Protein AF-0000000074537941 (afdb_homodimer)

Secondary structure (DSSP, 8-state):
-----EESS--TT-SEEEEES-HHHHHHHSPTT-EEEEEE--------TTS-HHHHHHHHHHHHHHHHHHHHHHEEEEEEEEEEE--EEETTEEE-HHHHHHHHHHHHHTTSSS-EEEEEEEEEE-S-----SSSPBP-EEEEEEEEESS-----GGGS-B--SSTT-BB-SSTTBTSB-S-TT-BPPBSEEE---S-TT-TT--S-TTPPPTHHHHHHHHHHS-TT-EEEETT-TTTHHHHHHHHTT-EEEEEESSHHHHHHHHHHHHHHHTT--------PPPPP-TTSGGGS--HHHHHHHT----/-----EESS--TT-SEEEEES-HHHHHHHSPTT-EEEEEE--------TTS-HHHHHHHHHHHHHHHHHHHHHHEEEEEEEEEEE--EEETTEEE-HHHHHHHHHHHHHTTSSS-EEEEEEEEEE-S-----SSSPBP-EEEEEEEEESS-----GGGS-B--SSTT-BB-SSTTBTSB-S-TT-BPPBSEEE---S-TT-TT--S-TTPPPTHHHHHHHHHH--TT-EEEETT-TTTHHHHHHHHTT-EEEEEESSHHHHHHHHHHHHHHHTT--------PPPPP-TTSGGGS--HHHHHHHT----

Organism: Campylobacter curvus (strain 525.92) (NCBI:txid360105)

Solvent-accessible surface area (backbone atoms only — not comparable to full-atom values): 33430 Å² total; per-residue (Å²): 128,91,74,87,58,82,31,64,61,89,51,91,84,56,51,27,27,48,31,80,31,60,37,70,65,54,52,73,71,51,56,70,47,62,26,30,28,36,46,37,47,69,87,64,70,77,54,66,88,84,64,60,67,68,54,33,53,53,49,41,50,49,53,54,62,69,46,41,65,58,54,56,43,24,35,19,84,29,13,35,40,35,48,37,38,59,72,47,71,57,96,73,28,47,44,65,50,59,51,54,50,49,51,50,50,48,58,67,24,60,83,48,97,51,29,55,34,40,53,43,72,29,38,42,28,34,87,70,67,69,81,44,75,76,50,60,16,67,32,61,33,38,33,41,32,28,25,30,28,91,58,65,68,54,37,52,84,70,51,35,34,80,46,75,49,50,50,40,43,28,84,59,71,95,54,46,71,38,64,67,53,55,71,73,25,36,74,43,51,26,61,42,74,51,67,62,50,50,91,84,34,76,61,50,66,88,58,88,80,52,70,44,45,53,56,49,34,54,47,47,46,25,43,41,58,82,63,28,33,38,33,16,63,45,31,47,54,17,41,59,45,28,28,25,47,76,64,49,28,22,30,39,33,12,19,63,52,64,71,39,30,51,47,11,54,52,43,29,50,28,32,72,70,70,65,50,66,72,69,74,87,58,76,78,78,76,75,61,68,83,37,76,50,40,36,75,38,68,68,37,34,58,73,67,62,62,64,83,123,128,90,74,87,58,84,31,64,60,89,52,91,83,56,53,28,28,50,29,79,32,60,36,69,65,54,52,72,70,51,55,70,47,61,28,30,28,36,48,36,47,69,87,64,68,76,56,67,89,84,65,60,67,69,56,33,53,53,51,40,49,49,52,53,61,67,47,41,63,59,53,56,42,24,35,18,84,27,15,35,38,34,46,38,39,59,72,45,73,57,94,73,26,47,43,65,51,57,51,55,49,50,50,51,51,47,61,66,24,60,83,46,95,51,30,54,34,41,52,43,73,28,37,42,27,34,89,71,65,68,80,45,76,78,50,60,14,68,32,61,33,37,31,41,32,31,24,30,28,92,59,64,68,53,36,51,84,70,51,35,35,81,48,76,49,49,48,40,43,28,83,60,69,98,52,44,71,37,65,66,54,56,70,71,24,36,73,43,51,27,60,43,74,51,69,62,49,49,93,82,35,75,61,50,67,90,57,90,81,52,68,44,45,55,58,47,36,54,49,46,47,26,45,41,59,82,62,28,33,38,35,16,62,44,30,47,55,18,42,59,46,27,26,24,50,75,62,49,29,22,29,38,32,12,18,63,51,63,71,38,28,51,46,11,53,51,43,31,49,28,33,72,71,68,65,49,64,71,69,74,87,58,76,78,77,75,75,60,67,83,36,77,52,41,37,74,40,70,69,38,35,58,73,67,63,63,65,83,125

Foldseek 3Di:
DPQQDEDQADDLVHQHHEHAAALVVVLVVQAFQAAQEEAEEDDAPPCPPDDDSVVRLVVVLVVLLVCQVSVNGNHHQQGKYKYWYAWDADPNDIDDSVVSNCCNQQVVQVVDPFGKDWDDWAKEFADDDDCDDPDHTDTIIIITMIGRHDHHFFDQLQQADAEPCQCDFACDDPRGPHGPADPSHHGDDSYAYDHAQDDVRQQDDPFDHDGALVVLLNVCSTGADAQGEYEYADCQLQSNLLSQLLRRYGYHYYHHDPVRSVNNVVQNSCSSVVNHRHDDRDPDDDPPCPDPVNDDPPVVCVVVVVPDD/DPQQDEDQADDLPHQHHEHAAQLVVVLVVAAFQAAQEEAEEDDFPPCPPDDDSVCRLVVVLVVLLVCQVSVNGNHHQQGKYKYWYAWDADPNDIDDSVVSNCCNQQVVQVVDPFGKDWDDWAKEFADDDDCDDPDHTDTIIIITMIGRHDHHFFDQLQQADAEPCQCDFACDDPRGPHGPADPSHHGDDSYAYDHAQDDVRQQDDPFDHDGALVVLLNVCSTGADAQGEYEYADCQLQSNLLSCLLRRYGYHYYHHDVVRSVNNVVQNSCSSVVNHRHDDRDPDDDPPCPDPVNDDPPVVCVVVVVPDD

Sequence (618 aa):
MNKIKISEKFNMSNKVTVFNGDCLKLLQKIPDEFCDLIITSPPYCMGKAYENIHDDIETFKNQQITIFDDIYRVLKVGGSLCWQIGYHVNKLELIPLDFYIYQIFMGNSKKYEHPLVLRNRIIWTFGHGLNSLRRFSGRHETILWFTKGKEYSFNLDCIRIPQRYPGKRYYKGKNKGKFSGNPLGKNPSDVWDIPNVKANHIEKTEHPCQFPIAIPQRLIKALTPINGIVFDPFMGSGTSGVASILENRKFIGAEIQKEYFDIAKNRIQDAINGVAKVREDIPVMEPDKNSLVAKLPEEFSIIRGEVAKMNKIKISEKFNMSNKVTVFNGDCLKLLQKIPDEFCDLIITSPPYCMGKAYENIHDDIETFKNQQ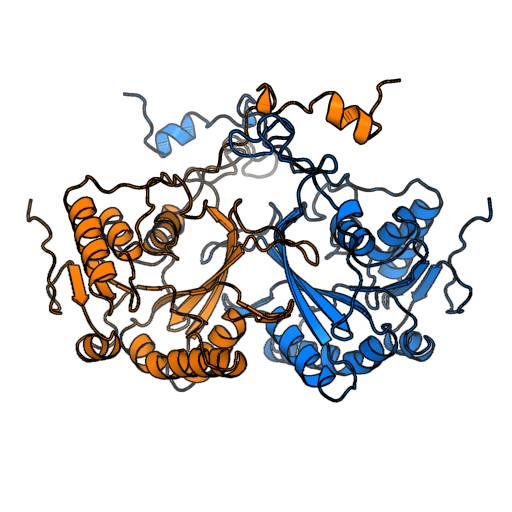ITIFDDIYRVLKVGGSLCWQIGYHVNKLELIPLDFYIYQIFMGNSKKYEHPLVLRNRIIWTFGHGLNSLRRFSGRHETILWFTKGKEYSFNLDCIRIPQRYPGKRYYKGKNKGKFSGNPLGKNPSDVWDIPNVKANHIEKTEHPCQFPIAIPQRLIKALTPINGIVFDPFMGSGTSGVASILENRKFIGAEIQKEYFDIAKNRIQDAINGVAKVREDIPVMEPDKNSLVAKLPEEFSIIRGEVAK

Nearest PDB structures (foldseek):
  9c3u-assembly1_A  TM=7.868E-01  e=8.316E-21  Burkholderia cenocepacia
  8urk-assembly1_B  TM=8.105E-01  e=2.698E-19  Burkholderia cenocepacia
  1eg2-assembly1_A  TM=7.745E-01  e=1.572E-19  Cereibacter sphaeroides
  1nw8-assembly1_A  TM=7.444E-01  e=8.127E-20  Cereibacter sphaeroides
  1nw6-assembly1_A  TM=7.329E-01  e=9.730E-20  Cereibacter sphaeroides

InterPro domains:
  IPR001091 Restriction/modification DNA-methyltransferase [PR00508] (34-48)
  IPR001091 Restriction/modification DNA-methyltransferase [PR00508] (67-87)
  IPR001091 Restriction/modification DNA-methyltransferase [PR00508] (207-224)
  IPR001091 Restriction/modification DNA-methyltransferase [PR00508] (226-244)
  IPR001091 Restriction/modification DNA-methyltransferase [PR00508] (249-269)
  IPR002941 DNA methylase N-4/N-6 [PF01555] (36-265)
  IPR017985 DNA methylase, N-4 cytosine-specific, conserved site [PS00093] (39-44)
  IPR029063 S-adenosyl-L-methionine-dependent methyltransferase superfamily [G3DSA:3.40.50.150] (13-291)
  IPR029063 S-adenosyl-L-methionine-dependent methyltransferase superfamily [SSF53335] (14-281)

pLDDT: mean 85.58, std 18.52, range [29.47, 98.94]

Radius of gyration: 25.89 Å; Cα contacts (8 Å, |Δi|>4): 1294; chains: 2; bounding box: 66×80×67 Å

Structure (mmCIF, N/CA/C/O backbone):
data_AF-0000000074537941-model_v1
#
loop_
_entity.id
_entity.type
_entity.pdbx_description
1 polymer Methyltransferase
#
loop_
_atom_site.group_PDB
_atom_site.id
_atom_site.type_symbol
_atom_site.label_atom_id
_atom_site.label_alt_id
_atom_site.label_comp_id
_atom_site.label_asym_id
_atom_site.label_entity_id
_atom_site.label_seq_id
_atom_site.pdbx_PDB_ins_code
_atom_site.Cartn_x
_atom_site.Cartn_y
_atom_site.Cartn_z
_atom_site.occupancy
_atom_site.B_iso_or_equiv
_atom_site.auth_seq_id
_atom_site.auth_comp_id
_atom_site.auth_asym_id
_atom_site.auth_atom_id
_atom_site.pdbx_PDB_model_num
ATOM 1 N N . MET A 1 1 ? 4.812 -44.375 -6.504 1 40.47 1 MET A N 1
ATOM 2 C CA . MET A 1 1 ? 4.367 -43 -6.348 1 40.47 1 MET A CA 1
ATOM 3 C C . MET A 1 1 ? 5.047 -42.094 -7.367 1 40.47 1 MET A C 1
ATOM 5 O O . MET A 1 1 ? 6.277 -42 -7.406 1 40.47 1 MET A O 1
ATOM 9 N N . ASN A 1 2 ? 4.566 -41.969 -8.562 1 53.62 2 ASN A N 1
ATOM 10 C CA . ASN A 1 2 ? 5.188 -41.5 -9.805 1 53.62 2 ASN A CA 1
ATOM 11 C C . ASN A 1 2 ? 5.918 -40.188 -9.602 1 53.62 2 ASN A C 1
ATOM 13 O O . ASN A 1 2 ? 5.32 -39.188 -9.164 1 53.62 2 ASN A O 1
ATOM 17 N N . LYS A 1 3 ? 7.234 -40.125 -9.344 1 74.5 3 LYS A N 1
ATOM 18 C CA . LYS A 1 3 ? 8.172 -39.062 -8.977 1 74.5 3 LYS A CA 1
ATOM 19 C C . LYS A 1 3 ? 8.094 -37.906 -9.953 1 74.5 3 LYS A C 1
ATOM 21 O O . LYS A 1 3 ? 8.195 -38.094 -11.172 1 74.5 3 LYS A O 1
ATOM 26 N N . ILE A 1 4 ? 7.613 -36.781 -9.633 1 90.81 4 ILE A N 1
ATOM 27 C CA . ILE A 1 4 ? 7.578 -35.562 -10.43 1 90.81 4 ILE A CA 1
ATOM 28 C C . ILE A 1 4 ? 8.961 -35.281 -11.016 1 90.81 4 ILE A C 1
ATOM 30 O O . ILE A 1 4 ? 9.969 -35.375 -10.312 1 90.81 4 ILE A O 1
ATOM 34 N N . LYS A 1 5 ? 9.055 -35.219 -12.359 1 95.25 5 LYS A N 1
ATOM 35 C CA . LYS A 1 5 ? 10.305 -34.906 -13.047 1 95.25 5 LYS A CA 1
ATOM 36 C C . LYS A 1 5 ? 10.297 -33.469 -13.594 1 95.25 5 LYS A C 1
ATOM 38 O O . LYS A 1 5 ? 9.289 -33.031 -14.141 1 95.25 5 LYS A O 1
ATOM 43 N N . ILE A 1 6 ? 11.445 -32.844 -13.477 1 98.12 6 ILE A N 1
ATOM 44 C CA . ILE A 1 6 ? 11.602 -31.5 -14.031 1 98.12 6 ILE A CA 1
ATOM 45 C C . ILE A 1 6 ? 12 -31.594 -15.508 1 98.12 6 ILE A C 1
ATOM 47 O O . ILE A 1 6 ? 12.93 -32.344 -15.859 1 98.12 6 ILE A O 1
ATOM 51 N N . SER A 1 7 ? 11.266 -30.953 -16.359 1 98.5 7 SER A N 1
ATOM 52 C CA . SER A 1 7 ? 11.602 -30.859 -17.766 1 98.5 7 SER A CA 1
ATOM 53 C C . SER A 1 7 ? 12.094 -29.453 -18.125 1 98.5 7 SER A C 1
ATOM 55 O O . SER A 1 7 ? 11.562 -28.453 -17.641 1 98.5 7 SER A O 1
ATOM 57 N N . GLU A 1 8 ? 13.008 -29.359 -19.031 1 98.19 8 GLU A N 1
ATOM 58 C CA . GLU A 1 8 ? 13.547 -28.062 -19.438 1 98.19 8 GLU A CA 1
ATOM 59 C C . GLU A 1 8 ? 12.922 -27.594 -20.75 1 98.19 8 GLU A C 1
ATOM 61 O O . GLU A 1 8 ? 13.195 -26.484 -21.219 1 98.19 8 GLU A O 1
ATOM 66 N N . LYS A 1 9 ? 12.102 -28.453 -21.297 1 97.5 9 LYS A N 1
ATOM 67 C CA . LYS A 1 9 ? 11.312 -28.141 -22.484 1 97.5 9 LYS A CA 1
ATOM 68 C C . LYS A 1 9 ? 9.82 -28.266 -22.203 1 97.5 9 LYS A C 1
ATOM 70 O O . LYS A 1 9 ? 9.391 -29.188 -21.5 1 97.5 9 LYS A O 1
ATOM 75 N N . PHE A 1 10 ? 9.086 -27.422 -22.812 1 98.06 10 PHE A N 1
ATOM 76 C CA . PHE A 1 10 ? 7.648 -27.406 -22.547 1 98.06 10 PHE A CA 1
ATOM 77 C C . PHE A 1 10 ? 6.953 -28.562 -23.234 1 98.06 10 PHE A C 1
ATOM 79 O O . PHE A 1 10 ? 7.262 -28.891 -24.391 1 98.06 10 PHE A O 1
ATOM 86 N N . ASN A 1 11 ? 6.148 -29.156 -22.562 1 97.31 11 ASN A N 1
ATOM 87 C CA . ASN A 1 11 ? 5.156 -30.125 -23.016 1 97.31 11 ASN A CA 1
ATOM 88 C C . ASN A 1 11 ? 3.898 -30.078 -22.156 1 97.31 11 ASN A C 1
ATOM 90 O O . ASN A 1 11 ? 3.982 -29.938 -20.938 1 97.31 11 ASN A O 1
ATOM 94 N N . MET A 1 12 ? 2.818 -30.25 -22.766 1 95.69 12 MET A N 1
ATOM 95 C CA . MET A 1 12 ? 1.547 -30.078 -22.062 1 95.69 12 MET A CA 1
ATOM 96 C C . MET A 1 12 ? 1.387 -31.125 -20.969 1 95.69 12 MET A C 1
ATOM 98 O O . MET A 1 12 ? 0.65 -30.922 -20 1 95.69 12 MET A O 1
ATOM 102 N N . SER A 1 13 ? 2.047 -32.188 -21.109 1 95.5 13 SER A N 1
ATOM 103 C CA . SER A 1 13 ? 1.887 -33.312 -20.156 1 95.5 13 SER A CA 1
ATOM 104 C C . SER A 1 13 ? 2.832 -33.156 -18.969 1 95.5 13 SER A C 1
ATOM 106 O O . SER A 1 13 ? 2.699 -33.875 -17.969 1 95.5 13 SER A O 1
ATOM 108 N N . ASN A 1 14 ? 3.789 -32.188 -19.078 1 97.06 14 ASN A N 1
ATOM 109 C CA . ASN A 1 14 ? 4.762 -31.984 -18.016 1 97.06 14 ASN A CA 1
ATOM 110 C C . ASN A 1 14 ? 4.094 -31.531 -16.719 1 97.06 14 ASN A C 1
ATOM 112 O O . ASN A 1 14 ? 3.154 -30.734 -16.75 1 97.06 14 ASN A O 1
ATOM 116 N N . LYS A 1 15 ? 4.605 -32.031 -15.617 1 97.75 15 LYS A N 1
ATOM 117 C CA . LYS A 1 15 ? 4.188 -31.5 -14.32 1 97.75 15 LYS A CA 1
ATOM 118 C C . LYS A 1 15 ? 4.992 -30.266 -13.945 1 97.75 15 LYS A C 1
ATOM 120 O O . LYS A 1 15 ? 4.465 -29.344 -13.32 1 97.75 15 LYS A O 1
ATOM 125 N N . VAL A 1 16 ? 6.262 -30.312 -14.25 1 98.62 16 VAL A N 1
ATOM 126 C CA . VAL A 1 16 ? 7.145 -29.188 -13.977 1 98.62 16 VAL A CA 1
ATOM 127 C C . VAL A 1 16 ? 8.008 -28.891 -15.203 1 98.62 16 VAL A C 1
ATOM 129 O O . VAL A 1 16 ? 8.688 -29.781 -15.711 1 98.62 16 VAL A O 1
ATOM 132 N N . THR A 1 17 ? 7.93 -27.719 -15.688 1 98.75 17 THR A N 1
ATOM 133 C CA . THR A 1 17 ? 8.797 -27.219 -16.75 1 98.75 17 THR A CA 1
ATOM 134 C C . THR A 1 17 ? 9.586 -26 -16.297 1 98.75 17 THR A C 1
ATOM 136 O O . THR A 1 17 ? 9 -25.016 -15.844 1 98.75 17 THR A O 1
ATOM 139 N N . VAL A 1 18 ? 10.867 -26.062 -16.312 1 98.69 18 VAL A N 1
ATOM 140 C CA . VAL A 1 18 ? 11.734 -24.906 -16.094 1 98.69 18 VAL A CA 1
ATOM 141 C C . VAL A 1 18 ? 12.57 -24.641 -17.328 1 98.69 18 VAL A C 1
ATOM 143 O O . VAL A 1 18 ? 13.328 -25.5 -17.781 1 98.69 18 VAL A O 1
ATOM 146 N N . PHE A 1 19 ? 12.445 -23.469 -17.859 1 98.69 19 PHE A N 1
ATOM 147 C CA . PHE A 1 19 ? 13.055 -23.109 -19.141 1 98.69 19 PHE A CA 1
ATOM 148 C C . PHE A 1 19 ? 14.172 -22.078 -18.922 1 98.69 19 PHE A C 1
ATOM 150 O O . PHE A 1 19 ? 13.938 -21.016 -18.375 1 98.69 19 PHE A O 1
ATOM 157 N N . ASN A 1 20 ? 15.406 -22.391 -19.312 1 98.62 20 ASN A N 1
ATOM 158 C CA . ASN A 1 20 ? 16.516 -21.438 -19.297 1 98.62 20 ASN A CA 1
ATOM 159 C C . ASN A 1 20 ? 16.562 -20.625 -20.578 1 98.62 20 ASN A C 1
ATOM 161 O O . ASN A 1 20 ? 17.172 -21.047 -21.578 1 98.62 20 ASN A O 1
ATOM 165 N N . GLY A 1 21 ? 16 -19.453 -20.547 1 97.88 21 GLY A N 1
ATOM 166 C CA . GLY A 1 21 ? 15.945 -18.609 -21.734 1 97.88 21 GLY A CA 1
ATOM 167 C C . GLY A 1 21 ? 14.969 -17.453 -21.594 1 97.88 21 GLY A C 1
ATOM 168 O O . GLY A 1 21 ? 14.438 -17.203 -20.516 1 97.88 21 GLY A O 1
ATOM 169 N N . ASP A 1 22 ? 14.781 -16.781 -22.688 1 96.75 22 ASP A N 1
ATOM 170 C CA . ASP A 1 22 ? 13.836 -15.672 -22.75 1 96.75 22 ASP A CA 1
ATOM 171 C C . ASP A 1 22 ? 12.398 -16.156 -22.625 1 96.75 22 ASP A C 1
ATOM 173 O O . ASP A 1 22 ? 11.961 -17.031 -23.375 1 96.75 22 ASP A O 1
ATOM 177 N N . CYS A 1 23 ? 11.703 -15.602 -21.672 1 97.31 23 CYS A N 1
ATOM 178 C CA . CYS A 1 23 ? 10.336 -16.047 -21.406 1 97.31 23 CYS A CA 1
ATOM 179 C C . CYS A 1 23 ? 9.461 -15.914 -22.641 1 97.31 23 CYS A C 1
ATOM 181 O O . CYS A 1 23 ? 8.5 -16.656 -22.812 1 97.31 23 CYS A O 1
ATOM 183 N N . LEU A 1 24 ? 9.766 -15 -23.562 1 97.38 24 LEU A N 1
ATOM 184 C CA . LEU A 1 24 ? 8.984 -14.82 -24.781 1 97.38 24 LEU A CA 1
ATOM 185 C C . LEU A 1 24 ? 9.039 -16.062 -25.656 1 97.38 24 LEU A C 1
ATOM 187 O O . LEU A 1 24 ? 8.062 -16.406 -26.328 1 97.38 24 LEU A O 1
ATOM 191 N N . LYS A 1 25 ? 10.18 -16.719 -25.672 1 98.12 25 LYS A N 1
ATOM 192 C CA . LYS A 1 25 ? 10.32 -17.953 -26.438 1 98.12 25 LYS A CA 1
ATOM 193 C C . LYS A 1 25 ? 9.461 -19.062 -25.828 1 98.12 25 LYS A C 1
ATOM 195 O O . LYS A 1 25 ? 8.844 -19.844 -26.562 1 98.12 25 LYS A O 1
ATOM 200 N N . LEU A 1 26 ? 9.484 -19.141 -24.547 1 98.38 26 LEU A N 1
ATOM 201 C CA . LEU A 1 26 ? 8.664 -20.125 -23.859 1 98.38 26 LEU A CA 1
ATOM 202 C C . LEU A 1 26 ? 7.18 -19.859 -24.078 1 98.38 26 LEU A C 1
ATOM 204 O O . LEU A 1 26 ? 6.402 -20.781 -24.328 1 98.38 26 LEU A O 1
ATOM 208 N N . LEU A 1 27 ? 6.789 -18.594 -23.969 1 98.44 27 LEU A N 1
ATOM 209 C CA . LEU A 1 27 ? 5.402 -18.156 -24.109 1 98.44 27 LEU A CA 1
ATOM 210 C C . LEU A 1 27 ? 4.852 -18.562 -25.469 1 98.44 27 LEU A C 1
ATOM 212 O O . LEU A 1 27 ? 3.672 -18.906 -25.594 1 98.44 27 LEU A O 1
ATOM 216 N N . GLN A 1 28 ? 5.664 -18.594 -26.5 1 97.75 28 GLN A N 1
ATOM 217 C CA . GLN A 1 28 ? 5.25 -18.984 -27.844 1 97.75 28 GLN A CA 1
ATOM 218 C C . GLN A 1 28 ? 4.824 -20.453 -27.875 1 97.75 28 GLN A C 1
ATOM 220 O O . GLN A 1 28 ? 4.027 -20.859 -28.734 1 97.75 28 GLN A O 1
ATOM 225 N N . LYS A 1 29 ? 5.305 -21.219 -26.969 1 98.06 29 LYS A N 1
ATOM 226 C CA . LYS A 1 29 ? 5.055 -22.656 -26.969 1 98.06 29 LYS A CA 1
ATOM 227 C C . LYS A 1 29 ? 3.842 -23 -26.109 1 98.06 29 LYS A C 1
ATOM 229 O O . LYS A 1 29 ? 3.271 -24.078 -26.234 1 98.06 29 LYS A O 1
ATOM 234 N N . ILE A 1 30 ? 3.488 -22.156 -25.188 1 98.56 30 ILE A N 1
ATOM 235 C CA . ILE A 1 30 ? 2.379 -22.406 -24.266 1 98.56 30 ILE A CA 1
ATOM 236 C C . ILE A 1 30 ? 1.055 -22.109 -24.969 1 98.56 30 ILE A C 1
ATOM 238 O O . ILE A 1 30 ? 0.882 -21.031 -25.547 1 98.56 30 ILE A O 1
ATOM 242 N N . PRO A 1 31 ? 0.108 -23.016 -24.969 1 98.5 31 PRO A N 1
ATOM 243 C CA . PRO A 1 31 ? -1.173 -22.797 -25.656 1 98.5 31 PRO A CA 1
ATOM 244 C C . PRO A 1 31 ? -2.008 -21.703 -25 1 98.5 31 PRO A C 1
ATOM 246 O O . PRO A 1 31 ? -1.73 -21.297 -23.859 1 98.5 31 PRO A O 1
ATOM 249 N N . ASP A 1 32 ? -3.043 -21.203 -25.766 1 98.56 32 ASP A N 1
ATOM 250 C CA . ASP A 1 32 ? -3.994 -20.219 -25.234 1 98.56 32 ASP A CA 1
ATOM 251 C C . ASP A 1 32 ? -4.762 -20.797 -24.047 1 98.56 32 ASP A C 1
ATOM 253 O O . ASP A 1 32 ? -5.113 -21.984 -24.031 1 98.56 32 ASP A O 1
ATOM 257 N N . GLU A 1 33 ? -4.988 -19.922 -23.062 1 98.5 33 GLU A N 1
ATOM 258 C CA . GLU A 1 33 ? -5.855 -20.266 -21.938 1 98.5 33 GLU A CA 1
ATOM 259 C C . GLU A 1 33 ? -5.414 -21.562 -21.281 1 98.5 33 GLU A C 1
ATOM 261 O O . GLU A 1 33 ? -6.223 -22.484 -21.094 1 98.5 33 GLU A O 1
ATOM 266 N N . PHE A 1 34 ? -4.195 -21.625 -20.953 1 98.69 34 PHE A N 1
ATOM 267 C CA . PHE A 1 34 ? -3.572 -22.844 -20.453 1 98.69 34 PHE A CA 1
ATOM 268 C C . PHE A 1 34 ? -3.309 -22.75 -18.969 1 98.69 34 PHE A C 1
ATOM 270 O O . PHE A 1 34 ? -3.492 -23.734 -18.234 1 98.69 34 PHE A O 1
ATOM 277 N N . CYS A 1 35 ? -2.924 -21.609 -18.453 1 98.69 35 CYS A N 1
ATOM 278 C CA . CYS A 1 35 ? -2.48 -21.422 -17.078 1 98.69 35 CYS A CA 1
ATOM 279 C C . CYS A 1 35 ? -3.625 -20.938 -16.203 1 98.69 35 CYS A C 1
ATOM 281 O O . CYS A 1 35 ? -4.441 -20.125 -16.625 1 98.69 35 CYS A O 1
ATOM 283 N N . ASP A 1 36 ? -3.656 -21.406 -14.945 1 98.81 36 ASP A N 1
ATOM 284 C CA . ASP A 1 36 ? -4.648 -20.969 -13.969 1 98.81 36 ASP A CA 1
ATOM 285 C C . ASP A 1 36 ? -4.191 -19.688 -13.258 1 98.81 36 ASP A C 1
ATOM 287 O O . ASP A 1 36 ? -5.016 -18.844 -12.891 1 98.81 36 ASP A O 1
ATOM 291 N N . LEU A 1 37 ? -2.941 -19.594 -13.031 1 98.94 37 LEU A N 1
ATOM 292 C CA . LEU A 1 37 ? -2.348 -18.484 -12.289 1 98.94 37 LEU A CA 1
ATOM 293 C C . LEU A 1 37 ? -0.984 -18.109 -12.859 1 98.94 37 LEU A C 1
ATOM 295 O O . LEU A 1 37 ? -0.166 -18.984 -13.148 1 98.94 37 LEU A O 1
ATOM 299 N N . ILE A 1 38 ? -0.834 -16.875 -13.117 1 98.94 38 ILE A N 1
ATOM 300 C CA . ILE A 1 38 ? 0.478 -16.312 -13.406 1 98.94 38 ILE A CA 1
ATOM 301 C C . ILE A 1 38 ? 0.947 -15.453 -12.234 1 98.94 38 ILE A C 1
ATOM 303 O O . ILE A 1 38 ? 0.241 -14.539 -11.797 1 98.94 38 ILE A O 1
ATOM 307 N N . ILE A 1 39 ? 2.025 -15.766 -11.633 1 98.62 39 ILE A N 1
ATOM 308 C CA . ILE A 1 39 ? 2.611 -15.031 -10.523 1 98.62 39 ILE A CA 1
ATOM 309 C C . ILE A 1 39 ? 4.07 -14.703 -10.828 1 98.62 39 ILE A C 1
ATOM 311 O O . ILE A 1 39 ? 4.844 -15.578 -11.219 1 98.62 39 ILE A O 1
ATOM 315 N N . THR A 1 40 ? 4.449 -13.445 -10.625 1 97.62 40 THR A N 1
ATOM 316 C CA . THR A 1 40 ? 5.836 -13.109 -10.93 1 97.62 40 THR A CA 1
ATOM 317 C C . THR A 1 40 ? 6.223 -11.789 -10.273 1 97.62 40 THR A C 1
ATOM 319 O O . THR A 1 40 ? 5.367 -11.078 -9.742 1 97.62 40 THR A O 1
ATOM 322 N N . SER A 1 41 ? 7.438 -11.539 -10.164 1 96.06 41 SER A N 1
ATOM 323 C CA . SER A 1 41 ? 8.07 -10.242 -9.945 1 96.06 41 SER A CA 1
ATOM 324 C C . SER A 1 41 ? 8.977 -9.867 -11.117 1 96.06 41 SER A C 1
ATOM 326 O O . SER A 1 41 ? 10.109 -10.336 -11.203 1 96.06 41 SER A O 1
ATOM 328 N N . PRO A 1 42 ? 8.508 -9.039 -11.953 1 92.88 42 PRO A N 1
ATOM 329 C CA . PRO A 1 42 ? 9.305 -8.703 -13.133 1 92.88 42 PRO A CA 1
ATOM 330 C C . PRO A 1 42 ? 10.562 -7.914 -12.797 1 92.88 42 PRO A C 1
ATOM 332 O O . PRO A 1 42 ? 10.633 -7.281 -11.742 1 92.88 42 PRO A O 1
ATOM 335 N N . PRO A 1 43 ? 11.523 -8.008 -13.633 1 86.81 43 PRO A N 1
ATOM 336 C CA . PRO A 1 43 ? 12.719 -7.188 -13.414 1 86.81 43 PRO A CA 1
ATOM 337 C C . PRO A 1 43 ? 12.445 -5.695 -13.57 1 86.81 43 PRO A C 1
ATOM 339 O O . PRO A 1 43 ? 11.656 -5.293 -14.438 1 86.81 43 PRO A O 1
ATOM 342 N N . TYR A 1 44 ? 12.883 -4.941 -12.703 1 76.69 44 TYR A N 1
ATOM 343 C CA . TYR A 1 44 ? 12.727 -3.498 -12.859 1 76.69 44 TYR A CA 1
ATOM 344 C C . TYR A 1 44 ? 13.977 -2.762 -12.406 1 76.69 44 TYR A C 1
ATOM 346 O O . TYR A 1 44 ? 14.664 -3.199 -11.484 1 76.69 44 TYR A O 1
ATOM 354 N N . CYS A 1 45 ? 14.211 -1.613 -13.086 1 61.81 45 CYS A N 1
ATOM 355 C CA . CYS A 1 45 ? 15.203 -0.57 -12.859 1 61.81 45 CYS A CA 1
ATOM 356 C C . CYS A 1 45 ? 16.578 -1.173 -12.578 1 61.81 45 CYS A C 1
ATOM 358 O O . CYS A 1 45 ? 17.234 -0.792 -11.609 1 61.81 45 CYS A O 1
ATOM 360 N N . MET A 1 46 ? 16.938 -2.262 -13.133 1 51.69 46 MET A N 1
ATOM 361 C CA . MET A 1 46 ? 18.188 -3.002 -12.914 1 51.69 46 MET A CA 1
ATOM 362 C C . MET A 1 46 ? 19.406 -2.125 -13.195 1 51.69 46 MET A C 1
ATOM 364 O O . MET A 1 46 ? 20.531 -2.574 -13.062 1 51.69 46 MET A O 1
ATOM 368 N N . GLY A 1 47 ? 19.328 -0.879 -12.891 1 48.31 47 GLY A N 1
ATOM 369 C CA . GLY A 1 47 ? 20.5 -0.03 -12.945 1 48.31 47 GLY A CA 1
ATOM 370 C C . GLY A 1 47 ? 21.391 -0.317 -14.148 1 48.31 47 GLY A C 1
ATOM 371 O O . GLY A 1 47 ? 22.609 -0.172 -14.07 1 48.31 47 GLY A O 1
ATOM 372 N N . LYS A 1 48 ? 21.047 -0.721 -15.219 1 42.59 48 LYS A N 1
ATOM 373 C CA . LYS A 1 48 ? 22.219 -0.758 -16.078 1 42.59 48 LYS A CA 1
ATOM 374 C C . LYS A 1 48 ? 23.031 0.535 -15.969 1 42.59 48 LYS A C 1
ATOM 376 O O . LYS A 1 48 ? 22.453 1.626 -15.922 1 42.59 48 LYS A O 1
ATOM 381 N N . ALA A 1 49 ? 24.281 0.46 -15.352 1 37.78 49 ALA A N 1
ATOM 382 C CA . ALA A 1 49 ? 25.312 1.435 -15 1 37.78 49 ALA A CA 1
ATOM 383 C C . ALA A 1 49 ? 25.078 2.758 -15.727 1 37.78 49 ALA A C 1
ATOM 385 O O . ALA A 1 49 ? 25.328 3.83 -15.172 1 37.78 49 ALA A O 1
ATOM 386 N N . TYR A 1 50 ? 25.094 2.793 -16.906 1 37.69 50 TYR A N 1
ATOM 387 C CA . TYR A 1 50 ? 25.359 3.945 -17.75 1 37.69 50 TYR A CA 1
ATOM 388 C C . TYR A 1 50 ? 24.078 4.672 -18.125 1 37.69 50 TYR A C 1
ATOM 390 O O . TYR A 1 50 ? 24.109 5.699 -18.812 1 37.69 50 TYR A O 1
ATOM 398 N N . GLU A 1 51 ? 22.844 4.105 -18 1 43.03 51 GLU A N 1
ATOM 399 C CA . GLU A 1 51 ? 21.766 4.73 -18.766 1 43.03 51 GLU A CA 1
ATOM 400 C C . GLU A 1 51 ? 20.844 5.551 -17.859 1 43.03 51 GLU A C 1
ATOM 402 O O . GLU A 1 51 ? 20.766 5.305 -16.656 1 43.03 51 GLU A O 1
ATOM 407 N N . ASN A 1 52 ? 20.266 6.773 -18.203 1 47.22 52 ASN A N 1
ATOM 408 C CA . ASN A 1 52 ? 19.312 7.77 -17.703 1 47.22 52 ASN A CA 1
ATOM 409 C C . ASN A 1 52 ? 18.109 7.113 -17.047 1 47.22 52 ASN A C 1
ATOM 411 O O . ASN A 1 52 ? 17.547 6.156 -17.594 1 47.22 52 ASN A O 1
ATOM 415 N N . ILE A 1 53 ? 17.844 7.332 -15.781 1 50.97 53 ILE A N 1
ATOM 416 C CA . ILE A 1 53 ? 16.766 6.82 -14.938 1 50.97 53 ILE A CA 1
ATOM 417 C C . ILE A 1 53 ? 15.477 6.77 -15.742 1 50.97 53 ILE A C 1
ATOM 419 O O . ILE A 1 53 ? 14.719 5.797 -15.648 1 50.97 53 ILE A O 1
ATOM 423 N N . HIS A 1 54 ? 15.141 7.836 -16.406 1 52.62 54 HIS A N 1
ATOM 424 C CA . HIS A 1 54 ? 13.969 7.898 -17.281 1 52.62 54 HIS A CA 1
ATOM 425 C C . HIS A 1 54 ? 13.992 6.793 -18.328 1 52.62 54 HIS A C 1
ATOM 427 O O . HIS A 1 54 ? 12.945 6.258 -18.688 1 52.62 54 HIS A O 1
ATOM 433 N N . ASP A 1 55 ? 15.156 6.484 -18.609 1 58.47 55 ASP A N 1
ATOM 434 C CA . ASP A 1 55 ? 15.328 5.395 -19.562 1 58.47 55 ASP A CA 1
ATOM 435 C C . ASP A 1 55 ? 15.008 4.047 -18.922 1 58.47 55 ASP A C 1
ATOM 437 O O . ASP A 1 55 ? 14.438 3.164 -19.578 1 58.47 55 ASP A O 1
ATOM 441 N N . ASP A 1 56 ? 15.016 4.262 -17.625 1 77.19 56 ASP A N 1
ATOM 442 C CA . ASP A 1 56 ? 14.781 3.025 -16.891 1 77.19 56 ASP A CA 1
ATOM 443 C C . ASP A 1 56 ? 13.289 2.742 -16.75 1 77.19 56 ASP A C 1
ATOM 445 O O . ASP A 1 56 ? 12.836 1.623 -17 1 77.19 56 ASP A O 1
ATOM 449 N N . ILE A 1 57 ? 12.508 3.83 -16.672 1 83.62 57 ILE A N 1
ATOM 450 C CA . ILE A 1 57 ? 11.07 3.66 -16.484 1 83.62 57 ILE A CA 1
ATOM 451 C C . ILE A 1 57 ? 10.422 3.295 -17.812 1 83.62 57 ILE A C 1
ATOM 453 O O . ILE A 1 57 ? 9.539 2.438 -17.875 1 83.62 57 ILE A O 1
ATOM 457 N N . GLU A 1 58 ? 10.891 3.977 -18.812 1 87.81 58 GLU A N 1
ATOM 458 C CA . GLU A 1 58 ? 10.352 3.688 -20.141 1 87.81 58 GLU A CA 1
ATOM 459 C C . GLU A 1 58 ? 10.68 2.262 -20.578 1 87.81 58 GLU A C 1
ATOM 461 O O . GLU A 1 58 ? 9.852 1.588 -21.188 1 87.81 58 GLU A O 1
ATOM 466 N N . THR A 1 59 ? 11.883 1.925 -20.266 1 87.75 59 THR A N 1
ATOM 467 C CA . THR A 1 59 ? 12.281 0.552 -20.562 1 87.75 59 THR A CA 1
ATOM 468 C C . THR A 1 59 ? 11.406 -0.438 -19.781 1 87.75 59 THR A C 1
ATOM 470 O O . THR A 1 59 ? 10.969 -1.447 -20.344 1 87.75 59 THR A O 1
ATOM 473 N N . PHE A 1 60 ? 11.188 -0.111 -18.609 1 89.62 60 PHE A N 1
ATOM 474 C CA . PHE A 1 60 ? 10.32 -0.941 -17.781 1 89.62 60 PHE A CA 1
ATOM 475 C C . PHE A 1 60 ? 8.922 -1.033 -18.375 1 89.62 60 PHE A C 1
ATOM 477 O O . PHE A 1 60 ? 8.383 -2.129 -18.531 1 89.62 60 PHE A O 1
ATOM 484 N N . LYS A 1 61 ? 8.352 0.044 -18.719 1 92.19 61 LYS A N 1
ATOM 485 C CA . LYS A 1 61 ? 7.016 0.095 -19.297 1 92.19 61 LYS A CA 1
ATOM 486 C C . LYS A 1 61 ? 6.945 -0.729 -20.578 1 92.19 61 LYS A C 1
ATOM 488 O O . LYS A 1 61 ? 6.012 -1.507 -20.781 1 92.19 61 LYS A O 1
ATOM 493 N N . ASN A 1 62 ? 7.918 -0.571 -21.406 1 93.56 62 ASN A N 1
ATOM 494 C CA . ASN A 1 62 ? 7.941 -1.256 -22.688 1 93.56 62 ASN A CA 1
ATOM 495 C C . ASN A 1 62 ? 8.023 -2.77 -22.516 1 93.56 62 ASN A C 1
ATOM 497 O O . ASN A 1 62 ? 7.438 -3.52 -23.297 1 93.56 62 ASN A O 1
ATOM 501 N N . GLN A 1 63 ? 8.766 -3.133 -21.594 1 91.81 63 GLN A N 1
ATOM 502 C CA . GLN A 1 63 ? 8.852 -4.559 -21.297 1 91.81 63 GLN A CA 1
ATOM 503 C C . GLN A 1 63 ? 7.484 -5.129 -20.922 1 91.81 63 GLN A C 1
ATOM 505 O O . GLN A 1 63 ? 7.121 -6.223 -21.375 1 91.81 63 GLN A O 1
ATOM 510 N N . GLN A 1 64 ? 6.754 -4.398 -20.078 1 95.06 64 GLN A N 1
ATOM 511 C CA . GLN A 1 64 ? 5.422 -4.844 -19.672 1 95.06 64 GLN A CA 1
ATOM 512 C C . GLN A 1 64 ? 4.465 -4.859 -20.859 1 95.06 64 GLN A C 1
ATOM 514 O O . GLN A 1 64 ? 3.645 -5.77 -20.984 1 95.06 64 GLN A O 1
ATOM 519 N N . ILE A 1 65 ? 4.574 -3.861 -21.703 1 96.62 65 ILE A N 1
ATOM 520 C CA . ILE A 1 65 ? 3.727 -3.768 -22.891 1 96.62 65 ILE A CA 1
ATOM 521 C C . ILE A 1 65 ? 3.998 -4.953 -23.812 1 96.62 65 ILE A C 1
ATOM 523 O O . ILE A 1 65 ? 3.062 -5.582 -24.312 1 96.62 65 ILE A O 1
ATOM 527 N N . THR A 1 66 ? 5.23 -5.281 -23.953 1 95.56 66 THR A N 1
ATOM 528 C CA . THR A 1 66 ? 5.668 -6.301 -24.891 1 95.56 66 THR A CA 1
ATOM 529 C C . THR A 1 66 ? 5.184 -7.68 -24.469 1 95.56 66 THR A C 1
ATOM 531 O O . THR A 1 66 ? 4.77 -8.484 -25.297 1 95.56 66 THR A O 1
ATOM 534 N N . ILE A 1 67 ? 5.199 -7.875 -23.25 1 96.88 67 ILE A N 1
ATOM 535 C CA . ILE A 1 67 ? 4.926 -9.234 -22.781 1 96.88 67 ILE A CA 1
ATOM 536 C C . ILE A 1 67 ? 3.426 -9.406 -22.562 1 96.88 67 ILE A C 1
ATOM 538 O O . ILE A 1 67 ? 2.934 -10.531 -22.453 1 96.88 67 ILE A O 1
ATOM 542 N N . PHE A 1 68 ? 2.67 -8.398 -22.469 1 98.25 68 PHE A N 1
ATOM 543 C CA . PHE A 1 68 ? 1.302 -8.398 -21.953 1 98.25 68 PHE A CA 1
ATOM 544 C C . PHE A 1 68 ? 0.427 -9.344 -22.766 1 98.25 68 PHE A C 1
ATOM 546 O O . PHE A 1 68 ? -0.274 -10.188 -22.203 1 98.25 68 PHE A O 1
ATOM 553 N N . ASP A 1 69 ? 0.461 -9.211 -24.109 1 98.44 69 ASP A N 1
ATOM 554 C CA . ASP A 1 69 ? -0.453 -9.977 -24.953 1 98.44 69 ASP A CA 1
ATOM 555 C C . ASP A 1 69 ? -0.229 -11.477 -24.797 1 98.44 69 ASP A C 1
ATOM 557 O O . ASP A 1 69 ? -1.185 -12.258 -24.797 1 98.44 69 ASP A O 1
ATOM 561 N N . ASP A 1 70 ? 0.981 -11.898 -24.688 1 98.62 70 ASP A N 1
ATOM 562 C CA . ASP A 1 70 ? 1.299 -13.305 -24.484 1 98.62 70 ASP A CA 1
ATOM 563 C C . ASP A 1 70 ? 0.828 -13.797 -23.125 1 98.62 70 ASP A C 1
ATOM 565 O O . ASP A 1 70 ? 0.271 -14.891 -23.016 1 98.62 70 ASP A O 1
ATOM 569 N N . ILE A 1 71 ? 1.018 -12.977 -22.078 1 98.44 71 ILE A N 1
ATOM 570 C CA . ILE A 1 71 ? 0.591 -13.297 -20.734 1 98.44 71 ILE A CA 1
ATOM 571 C C . ILE A 1 71 ? -0.929 -13.438 -20.688 1 98.44 71 ILE A C 1
ATOM 573 O O . ILE A 1 71 ? -1.454 -14.375 -20.078 1 98.44 71 ILE A O 1
ATOM 577 N N . TYR A 1 72 ? -1.569 -12.516 -21.297 1 98.81 72 TYR A N 1
ATOM 578 C CA . TYR A 1 72 ? -3.025 -12.555 -21.375 1 98.81 72 TYR A CA 1
ATOM 579 C C . TYR A 1 72 ? -3.5 -13.812 -22.109 1 98.81 72 TYR A C 1
ATOM 581 O O . TYR A 1 72 ? -4.438 -14.477 -21.656 1 98.81 72 TYR A O 1
ATOM 589 N N . ARG A 1 73 ? -2.881 -14.117 -23.234 1 98.75 73 ARG A N 1
ATOM 590 C CA . ARG A 1 73 ? -3.266 -15.242 -24.078 1 98.75 73 ARG A CA 1
ATOM 591 C C . ARG A 1 73 ? -3.189 -16.562 -23.312 1 98.75 73 ARG A C 1
ATOM 593 O O . ARG A 1 73 ? -4.105 -17.375 -23.391 1 98.75 73 ARG A O 1
ATOM 600 N N . VAL A 1 74 ? -2.172 -16.766 -22.562 1 98.81 74 VAL A N 1
ATOM 601 C CA . VAL A 1 74 ? -1.926 -18.078 -21.953 1 98.81 74 VAL A CA 1
ATOM 602 C C . VAL A 1 74 ? -2.758 -18.219 -20.688 1 98.81 74 VAL A C 1
ATOM 604 O O . VAL A 1 74 ? -2.928 -19.328 -20.172 1 98.81 74 VAL A O 1
ATOM 607 N N . LEU A 1 75 ? -3.205 -17.109 -20.109 1 98.88 75 LEU A N 1
ATOM 608 C CA . LEU A 1 75 ? -4.031 -17.125 -18.906 1 98.88 75 LEU A CA 1
ATOM 609 C C . LEU A 1 75 ? -5.453 -17.578 -19.234 1 98.88 75 LEU A C 1
ATOM 611 O O . LEU A 1 75 ? -6.066 -17.078 -20.172 1 98.88 75 LEU A O 1
ATOM 615 N N . LYS A 1 76 ? -6.012 -18.547 -18.5 1 98.81 76 LYS A N 1
ATOM 616 C CA . LYS A 1 76 ? -7.391 -19 -18.656 1 98.81 76 LYS A CA 1
ATOM 617 C C . LYS A 1 76 ? -8.383 -17.875 -18.344 1 98.81 76 LYS A C 1
ATOM 619 O O . LYS A 1 76 ? -8.117 -17.031 -17.5 1 98.81 76 LYS A O 1
ATOM 624 N N . VAL A 1 77 ? -9.547 -17.922 -19.047 1 98.62 77 VAL A N 1
ATOM 625 C CA . VAL A 1 77 ? -10.648 -17.078 -18.594 1 98.62 77 VAL A CA 1
ATOM 626 C C . VAL A 1 77 ? -11.008 -17.438 -17.156 1 98.62 77 VAL A C 1
ATOM 628 O O . VAL A 1 77 ? -11.164 -18.609 -16.812 1 98.62 77 VAL A O 1
ATOM 631 N N . GLY A 1 78 ? -11.031 -16.422 -16.297 1 98.38 78 GLY A N 1
ATOM 632 C CA . GLY A 1 78 ? -11.266 -16.688 -14.891 1 98.38 78 GLY A CA 1
ATOM 633 C C . GLY A 1 78 ? -9.984 -16.891 -14.102 1 98.38 78 GLY A C 1
ATOM 634 O O . GLY A 1 78 ? -10.008 -16.938 -12.875 1 98.38 78 GLY A O 1
ATOM 635 N N . GLY A 1 79 ? -8.859 -17.031 -14.859 1 98.81 79 GLY A N 1
ATOM 636 C CA . GLY A 1 79 ? -7.57 -17.188 -14.203 1 98.81 79 GLY A CA 1
ATOM 637 C C . GLY A 1 79 ? -7.082 -15.906 -13.539 1 98.81 79 GLY A C 1
ATOM 638 O O . GLY A 1 79 ? -7.68 -14.844 -13.711 1 98.81 79 GLY A O 1
ATOM 639 N N . SER A 1 80 ? -6.008 -16.031 -12.781 1 98.88 80 SER A N 1
ATOM 640 C CA . SER A 1 80 ? -5.5 -14.914 -11.992 1 98.88 80 SER A CA 1
ATOM 641 C C . SER A 1 80 ? -4.086 -14.531 -12.422 1 98.88 80 SER A C 1
ATOM 643 O O . SER A 1 80 ? -3.305 -15.391 -12.828 1 98.88 80 SER A O 1
ATOM 645 N N . LEU A 1 81 ? -3.863 -13.297 -12.406 1 98.81 81 LEU A N 1
ATOM 646 C CA . LEU A 1 81 ? -2.566 -12.68 -12.672 1 98.81 81 LEU A CA 1
ATOM 647 C C . LEU A 1 81 ? -2.098 -11.875 -11.461 1 98.81 81 LEU A C 1
ATOM 649 O O . LEU A 1 81 ? -2.754 -10.906 -11.07 1 98.81 81 LEU A O 1
ATOM 653 N N . CYS A 1 82 ? -1.008 -12.289 -10.812 1 98.81 82 CYS A N 1
ATOM 654 C CA . CYS A 1 82 ? -0.436 -11.609 -9.664 1 98.81 82 CYS A CA 1
ATOM 655 C C . CYS A 1 82 ? 0.954 -11.07 -9.977 1 98.81 82 CYS A C 1
ATOM 657 O O . CYS A 1 82 ? 1.894 -11.844 -10.172 1 98.81 82 CYS A O 1
ATOM 659 N N . TRP A 1 83 ? 1.038 -9.812 -9.992 1 98.06 83 TRP A N 1
ATOM 660 C CA . TRP A 1 83 ? 2.254 -9.109 -10.375 1 98.06 83 TRP A CA 1
ATOM 661 C C . TRP A 1 83 ? 2.855 -8.375 -9.18 1 98.06 83 TRP A C 1
ATOM 663 O O . TRP A 1 83 ? 2.303 -7.375 -8.711 1 98.06 83 TRP A O 1
ATOM 673 N N . GLN A 1 84 ? 3.963 -8.922 -8.625 1 96.94 84 GLN A N 1
ATOM 674 C CA . GLN A 1 84 ? 4.613 -8.328 -7.461 1 96.94 84 GLN A CA 1
ATOM 675 C C . GLN A 1 84 ? 5.637 -7.273 -7.879 1 96.94 84 GLN A C 1
ATOM 677 O O . GLN A 1 84 ? 6.496 -7.539 -8.719 1 96.94 84 GLN A O 1
ATOM 682 N N . ILE A 1 85 ? 5.496 -6.055 -7.309 1 93.38 85 ILE A N 1
ATOM 683 C CA . ILE A 1 85 ? 6.34 -4.953 -7.754 1 93.38 85 ILE A CA 1
ATOM 684 C C . ILE A 1 85 ? 6.809 -4.141 -6.551 1 93.38 85 ILE A C 1
ATOM 686 O O . ILE A 1 85 ? 6.02 -3.857 -5.641 1 93.38 85 ILE A O 1
ATOM 690 N N . GLY A 1 86 ? 8.047 -3.805 -6.512 1 87.19 86 GLY A N 1
ATOM 691 C CA . GLY A 1 86 ? 8.578 -2.893 -5.508 1 87.19 86 GLY A CA 1
ATOM 692 C C . GLY A 1 86 ? 8.516 -1.438 -5.93 1 87.19 86 GLY A C 1
ATOM 693 O O . GLY A 1 86 ? 7.754 -1.08 -6.832 1 87.19 86 GLY A O 1
ATOM 694 N N . TYR A 1 87 ? 9.07 -0.614 -5.129 1 77.81 87 TYR A N 1
ATOM 695 C CA . TYR A 1 87 ? 9.133 0.795 -5.5 1 77.81 87 TYR A CA 1
ATOM 696 C C . TYR A 1 87 ? 10.516 1.166 -6.012 1 77.81 87 TYR A C 1
ATOM 698 O O . TYR A 1 87 ? 11.5 0.492 -5.695 1 77.81 87 TYR A O 1
ATOM 706 N N . HIS A 1 88 ? 10.492 2.09 -6.832 1 82.12 88 HIS A N 1
ATOM 707 C CA . HIS A 1 88 ? 11.727 2.68 -7.336 1 82.12 88 HIS A CA 1
ATOM 708 C C . HIS A 1 88 ? 11.906 4.105 -6.824 1 82.12 88 HIS A C 1
ATOM 710 O O . HIS A 1 88 ? 11 4.934 -6.953 1 82.12 88 HIS A O 1
ATOM 716 N N . VAL A 1 89 ? 12.969 4.309 -6.09 1 82.81 89 VAL A N 1
ATOM 717 C CA . VAL A 1 89 ? 13.281 5.645 -5.59 1 82.81 89 VAL A CA 1
ATOM 718 C C . VAL A 1 89 ? 14.5 6.195 -6.316 1 82.81 89 VAL A C 1
ATOM 720 O O . VAL A 1 89 ? 15.539 5.535 -6.387 1 82.81 89 VAL A O 1
ATOM 723 N N . ASN A 1 90 ? 14.352 7.309 -6.961 1 82.88 90 ASN A N 1
ATOM 724 C CA . ASN A 1 90 ? 15.445 8.023 -7.609 1 82.88 90 ASN A CA 1
ATOM 725 C C . ASN A 1 90 ? 15.57 9.453 -7.078 1 82.88 90 ASN A C 1
ATOM 727 O O . ASN A 1 90 ? 14.664 10.258 -7.242 1 82.88 90 ASN A O 1
ATOM 731 N N . LYS A 1 91 ? 16.719 9.789 -6.465 1 84.12 91 LYS A N 1
ATOM 732 C CA . LYS A 1 91 ? 16.953 11.117 -5.906 1 84.12 91 LYS A CA 1
ATOM 733 C C . LYS A 1 91 ? 15.789 11.562 -5.035 1 84.12 91 LYS A C 1
ATOM 735 O O . LYS A 1 91 ? 15.25 12.656 -5.234 1 84.12 91 LYS A O 1
ATOM 740 N N . LEU A 1 92 ? 15.281 10.75 -4.184 1 87.38 92 LEU A N 1
ATOM 741 C CA . LEU A 1 92 ? 14.281 11.008 -3.156 1 87.38 92 LEU A CA 1
ATOM 742 C C . LEU A 1 92 ? 12.891 11.148 -3.773 1 87.38 92 LEU A C 1
ATOM 744 O O . LEU A 1 92 ? 11.969 11.648 -3.129 1 87.38 92 LEU A O 1
ATOM 748 N N . GLU A 1 93 ? 12.797 10.758 -4.984 1 91.44 93 GLU A N 1
ATOM 749 C CA . GLU A 1 93 ? 11.492 10.695 -5.637 1 91.44 93 GLU A CA 1
ATOM 750 C C . GLU A 1 93 ? 11.016 9.25 -5.762 1 91.44 93 GLU A C 1
ATOM 752 O O . GLU A 1 93 ? 11.727 8.398 -6.301 1 91.44 93 GLU A O 1
ATOM 757 N N . LEU A 1 94 ? 9.883 9.055 -5.223 1 93.19 94 LEU A N 1
ATOM 758 C CA . LEU A 1 94 ? 9.266 7.734 -5.344 1 93.19 94 LEU A CA 1
ATOM 759 C C . LEU A 1 94 ? 8.508 7.609 -6.664 1 93.19 94 LEU A C 1
ATOM 761 O O . LEU A 1 94 ? 7.695 8.469 -7.004 1 93.19 94 LEU A O 1
ATOM 765 N N . ILE A 1 95 ? 8.797 6.574 -7.402 1 88.88 95 ILE A N 1
ATOM 766 C CA . ILE A 1 95 ? 8.078 6.246 -8.633 1 88.88 95 ILE A CA 1
ATOM 767 C C . ILE A 1 95 ? 7.219 5 -8.406 1 88.88 95 ILE A C 1
ATOM 769 O O . ILE A 1 95 ? 7.742 3.91 -8.172 1 88.88 95 ILE A O 1
ATOM 773 N N . PRO A 1 96 ? 5.934 5.145 -8.445 1 88.81 96 PRO A N 1
ATOM 774 C CA . PRO A 1 96 ? 5.062 3.994 -8.195 1 88.81 96 PRO A CA 1
ATOM 775 C C . PRO A 1 96 ? 4.941 3.068 -9.398 1 88.81 96 PRO A C 1
ATOM 777 O O . PRO A 1 96 ? 4.004 3.203 -10.195 1 88.81 96 PRO A O 1
ATOM 780 N N . LEU A 1 97 ? 5.707 2.08 -9.531 1 92.19 97 LEU A N 1
ATOM 781 C CA . LEU A 1 97 ? 5.762 1.183 -10.68 1 92.19 97 LEU A CA 1
ATOM 782 C C . LEU A 1 97 ? 4.457 0.41 -10.828 1 92.19 97 LEU A C 1
ATOM 784 O O . LEU A 1 97 ? 4.055 0.072 -11.945 1 92.19 97 LEU A O 1
ATOM 788 N N . ASP A 1 98 ? 3.807 0.13 -9.719 1 94.75 98 ASP A N 1
ATOM 789 C CA . ASP A 1 98 ? 2.549 -0.607 -9.773 1 94.75 98 ASP A CA 1
ATOM 790 C C . ASP A 1 98 ? 1.472 0.201 -10.5 1 94.75 98 ASP A C 1
ATOM 792 O O . ASP A 1 98 ? 0.571 -0.369 -11.117 1 94.75 98 ASP A O 1
ATOM 796 N N . PHE A 1 99 ? 1.579 1.489 -10.414 1 93 99 PHE A N 1
ATOM 797 C CA . PHE A 1 99 ? 0.665 2.348 -11.156 1 93 99 PHE A CA 1
ATOM 798 C C . PHE A 1 99 ? 0.81 2.117 -12.656 1 93 99 PHE A C 1
ATOM 800 O O . PHE A 1 99 ? -0.187 2.051 -13.375 1 93 99 PHE A O 1
ATOM 807 N N . TYR A 1 100 ? 2.002 2.041 -13.102 1 92.75 100 TYR A N 1
ATOM 808 C CA . TYR A 1 100 ? 2.256 1.836 -14.523 1 92.75 100 TYR A CA 1
ATOM 809 C C . TYR A 1 100 ? 1.775 0.461 -14.969 1 92.75 100 TYR A C 1
ATOM 811 O O . TYR A 1 100 ? 1.218 0.317 -16.062 1 92.75 100 TYR A O 1
ATOM 819 N N . ILE A 1 101 ? 2.004 -0.519 -14.148 1 95.62 101 ILE A N 1
ATOM 820 C CA . ILE A 1 101 ? 1.52 -1.859 -14.453 1 95.62 101 ILE A CA 1
ATOM 821 C C . ILE A 1 101 ? -0.002 -1.842 -14.578 1 95.62 101 ILE A C 1
ATOM 823 O O . ILE A 1 101 ? -0.558 -2.383 -15.539 1 95.62 101 ILE A O 1
ATOM 827 N N . TYR A 1 102 ? -0.626 -1.231 -13.617 1 96.5 102 TYR A N 1
ATOM 828 C CA . TYR A 1 102 ? -2.08 -1.117 -13.648 1 96.5 102 TYR A CA 1
ATOM 829 C C . TYR A 1 102 ? -2.553 -0.472 -14.945 1 96.5 102 TYR A C 1
ATOM 831 O O . TYR A 1 102 ? -3.451 -0.992 -15.609 1 96.5 102 TYR A O 1
ATOM 839 N N . GLN A 1 103 ? -1.98 0.624 -15.297 1 94.94 103 GLN A N 1
ATOM 840 C CA . GLN A 1 103 ? -2.377 1.365 -16.484 1 94.94 103 GLN A CA 1
ATOM 841 C C . GLN A 1 103 ? -2.182 0.526 -17.75 1 94.94 103 GLN A C 1
ATOM 843 O O . GLN A 1 103 ? -3.082 0.438 -18.594 1 94.94 103 GLN A O 1
ATOM 848 N N . ILE A 1 104 ? -1.069 -0.077 -17.859 1 96.94 104 ILE A N 1
ATOM 849 C CA . ILE A 1 104 ? -0.718 -0.843 -19.047 1 96.94 104 ILE A CA 1
ATOM 850 C C . ILE A 1 104 ? -1.626 -2.066 -19.156 1 96.94 104 ILE A C 1
ATOM 852 O O . ILE A 1 104 ? -2.205 -2.322 -20.219 1 96.94 104 ILE A O 1
ATOM 856 N N . PHE A 1 105 ? -1.779 -2.797 -18.062 1 98.19 105 PHE A N 1
ATOM 857 C CA . PHE A 1 105 ? -2.539 -4.043 -18.094 1 98.19 105 PHE A CA 1
ATOM 858 C C . PHE A 1 105 ? -4.023 -3.768 -18.297 1 98.19 105 PHE A C 1
ATOM 860 O O . PHE A 1 105 ? -4.672 -4.422 -19.125 1 98.19 105 PHE A O 1
ATOM 867 N N . MET A 1 106 ? -4.543 -2.785 -17.609 1 96.81 106 MET A N 1
ATOM 868 C CA . MET A 1 106 ? -5.949 -2.434 -17.781 1 96.81 106 MET A CA 1
ATOM 869 C C . MET A 1 106 ? -6.203 -1.883 -19.172 1 96.81 106 MET A C 1
ATOM 871 O O . MET A 1 106 ? -7.168 -2.271 -19.844 1 96.81 106 MET A O 1
ATOM 875 N N . GLY A 1 107 ? -5.367 -1.016 -19.609 1 96.81 107 GLY A N 1
ATOM 876 C CA . GLY A 1 107 ? -5.516 -0.43 -20.938 1 96.81 107 GLY A CA 1
ATOM 877 C C . GLY A 1 107 ? -5.441 -1.453 -22.047 1 96.81 107 GLY A C 1
ATOM 878 O O . GLY A 1 107 ? -6.305 -1.48 -22.938 1 96.81 107 GLY A O 1
ATOM 879 N N . ASN A 1 108 ? -4.434 -2.301 -22 1 98.12 108 ASN A N 1
ATOM 880 C CA . ASN A 1 108 ? -4.184 -3.252 -23.078 1 98.12 108 ASN A CA 1
ATOM 881 C C . ASN A 1 108 ? -5.207 -4.383 -23.078 1 98.12 108 ASN A C 1
ATOM 883 O O . ASN A 1 108 ? -5.414 -5.039 -24.094 1 98.12 108 ASN A O 1
ATOM 887 N N . SER A 1 109 ? -5.852 -4.602 -21.938 1 98.31 109 SER A N 1
ATOM 888 C CA . SER A 1 109 ? -6.789 -5.719 -21.859 1 98.31 109 SER A CA 1
ATOM 889 C C . SER A 1 109 ? -8.156 -5.328 -22.406 1 98.31 109 SER A C 1
ATOM 891 O O . SER A 1 109 ? -8.992 -6.191 -22.672 1 98.31 109 SER A O 1
ATOM 893 N N . LYS A 1 110 ? -8.438 -4.035 -22.609 1 97 110 LYS A N 1
ATOM 894 C CA . LYS A 1 110 ? -9.75 -3.531 -23 1 97 110 LYS A CA 1
ATOM 895 C C . LYS A 1 110 ? -10.133 -4.039 -24.391 1 97 110 LYS A C 1
ATOM 897 O O . LYS A 1 110 ? -11.312 -4.117 -24.719 1 97 110 LYS A O 1
ATOM 902 N N . LYS A 1 111 ? -9.219 -4.332 -25.203 1 97.56 111 LYS A N 1
ATOM 903 C CA . LYS A 1 111 ? -9.477 -4.75 -26.578 1 97.56 111 LYS A CA 1
ATOM 904 C C . LYS A 1 111 ? -9.977 -6.188 -26.625 1 97.56 111 LYS A C 1
ATOM 906 O O . LYS A 1 111 ? -10.461 -6.648 -27.672 1 97.56 111 LYS A O 1
ATOM 911 N N . TYR A 1 112 ? -9.867 -6.906 -25.562 1 98.12 112 TYR A N 1
ATOM 912 C CA . TYR A 1 112 ? -10.219 -8.32 -25.562 1 98.12 112 TYR A CA 1
ATOM 913 C C . TYR A 1 112 ? -11.633 -8.531 -25.031 1 98.12 112 TYR A C 1
ATOM 915 O O . TYR A 1 112 ? -12.211 -7.629 -24.422 1 98.12 112 TYR A O 1
ATOM 923 N N . GLU A 1 113 ? -12.18 -9.672 -25.219 1 97.69 113 GLU A N 1
ATOM 924 C CA . GLU A 1 113 ? -13.539 -10.031 -24.797 1 97.69 113 GLU A CA 1
ATOM 925 C C . GLU A 1 113 ? -13.672 -10.039 -23.281 1 97.69 113 GLU A C 1
ATOM 927 O O . GLU A 1 113 ? -14.719 -9.664 -22.75 1 97.69 113 GLU A O 1
ATOM 932 N N . HIS A 1 114 ? -12.617 -10.5 -22.656 1 98.31 114 HIS A N 1
ATOM 933 C CA . HIS A 1 114 ? -12.578 -10.586 -21.203 1 98.31 114 HIS A CA 1
ATOM 934 C C . HIS A 1 114 ? -11.469 -9.703 -20.625 1 98.31 114 HIS A C 1
ATOM 936 O O . HIS A 1 114 ? -10.414 -10.203 -20.234 1 98.31 114 HIS A O 1
ATOM 942 N N . PRO A 1 115 ? -11.711 -8.438 -20.469 1 98.19 115 PRO A N 1
ATOM 943 C CA . PRO A 1 115 ? -10.672 -7.559 -19.938 1 98.19 115 PRO A CA 1
ATOM 944 C C . PRO A 1 115 ? -10.266 -7.922 -18.516 1 98.19 115 PRO A C 1
ATOM 946 O O . PRO A 1 115 ? -11.031 -8.562 -17.797 1 98.19 115 PRO A O 1
ATOM 949 N N . LEU A 1 116 ? -9.109 -7.543 -18.188 1 98.56 116 LEU A N 1
ATOM 950 C CA . LEU A 1 116 ? -8.641 -7.766 -16.828 1 98.56 116 LEU A CA 1
ATOM 951 C C . LEU A 1 116 ? -9.445 -6.945 -15.828 1 98.56 116 LEU A C 1
ATOM 953 O O . LEU A 1 116 ? -9.93 -5.859 -16.156 1 98.56 116 LEU A O 1
ATOM 957 N N . VAL A 1 117 ? -9.625 -7.488 -14.656 1 98 117 VAL A N 1
ATOM 958 C CA . VAL A 1 117 ? -10.258 -6.809 -13.531 1 98 117 VAL A CA 1
ATOM 959 C C . VAL A 1 117 ? -9.336 -6.84 -12.32 1 98 117 VAL A C 1
ATOM 961 O O . VAL A 1 117 ? -8.883 -7.91 -11.906 1 98 117 VAL A O 1
ATOM 964 N N . LEU A 1 118 ? -9.016 -5.68 -11.789 1 97.62 118 LEU A N 1
ATOM 965 C CA . LEU A 1 118 ? -8.203 -5.633 -10.578 1 97.62 118 LEU A CA 1
ATOM 966 C C . LEU A 1 118 ? -9.031 -6.023 -9.359 1 97.62 118 LEU A C 1
ATOM 968 O O . LEU A 1 118 ? -10.031 -5.371 -9.047 1 97.62 118 LEU A O 1
ATOM 972 N N . ARG A 1 119 ? -8.594 -7.055 -8.648 1 97.69 119 ARG A N 1
ATOM 973 C CA . ARG A 1 119 ? -9.367 -7.566 -7.52 1 97.69 119 ARG A CA 1
ATOM 974 C C . ARG A 1 119 ? -8.805 -7.059 -6.199 1 97.69 119 ARG A C 1
ATOM 976 O O . ARG A 1 119 ? -9.555 -6.75 -5.273 1 97.69 119 ARG A O 1
ATOM 983 N N . ASN A 1 120 ? -7.453 -6.984 -6.137 1 97.19 120 ASN A N 1
ATOM 984 C CA . ASN A 1 120 ? -6.777 -6.5 -4.941 1 97.19 120 ASN A CA 1
ATOM 985 C C . ASN A 1 120 ? -5.457 -5.816 -5.281 1 97.19 120 ASN A C 1
ATOM 987 O O . ASN A 1 120 ? -4.832 -6.133 -6.297 1 97.19 120 ASN A O 1
ATOM 991 N N . ARG A 1 121 ? -5.215 -4.891 -4.523 1 96.62 121 ARG A N 1
ATOM 992 C CA . ARG A 1 121 ? -3.844 -4.445 -4.297 1 96.62 121 ARG A CA 1
ATOM 993 C C . ARG A 1 121 ? -3.322 -4.938 -2.949 1 96.62 121 ARG A C 1
ATOM 995 O O . ARG A 1 121 ? -3.664 -4.379 -1.904 1 96.62 121 ARG A O 1
ATOM 1002 N N . ILE A 1 122 ? -2.498 -5.914 -2.967 1 97.81 122 ILE A N 1
ATOM 1003 C CA . ILE A 1 122 ? -1.994 -6.531 -1.745 1 97.81 122 ILE A CA 1
ATOM 1004 C C . ILE A 1 122 ? -0.701 -5.844 -1.314 1 97.81 122 ILE A C 1
ATOM 1006 O O . ILE A 1 122 ? 0.189 -5.609 -2.135 1 97.81 122 ILE A O 1
ATOM 1010 N N . ILE A 1 123 ? -0.666 -5.449 -0.08 1 97.56 123 ILE A N 1
ATOM 1011 C CA . ILE A 1 123 ? 0.521 -4.828 0.496 1 97.56 123 ILE A CA 1
ATOM 1012 C C . ILE A 1 123 ? 1.365 -5.883 1.205 1 97.56 123 ILE A C 1
ATOM 1014 O O . ILE A 1 123 ? 0.909 -6.508 2.166 1 97.56 123 ILE A O 1
ATOM 1018 N N . TRP A 1 124 ? 2.555 -6.141 0.702 1 97.31 124 TRP A N 1
ATOM 1019 C CA . TRP A 1 124 ? 3.545 -6.969 1.385 1 97.31 124 TRP A CA 1
ATOM 1020 C C . TRP A 1 124 ? 4.496 -6.109 2.211 1 97.31 124 TRP A C 1
ATOM 1022 O O . TRP A 1 124 ? 5.277 -5.328 1.658 1 97.31 124 TRP A O 1
ATOM 1032 N N . THR A 1 125 ? 4.418 -6.172 3.504 1 96.44 125 THR A N 1
ATOM 1033 C CA . THR A 1 125 ? 5.289 -5.406 4.387 1 96.44 125 THR A CA 1
ATOM 1034 C C . THR A 1 125 ? 6.293 -6.324 5.086 1 96.44 125 THR A C 1
ATOM 1036 O O . THR A 1 125 ? 6.02 -7.508 5.293 1 96.44 125 THR A O 1
ATOM 1039 N N . PHE A 1 126 ? 7.438 -5.809 5.379 1 91.81 126 PHE A N 1
ATOM 1040 C CA . PHE A 1 126 ? 8.531 -6.531 6.016 1 91.81 126 PHE A CA 1
ATOM 1041 C C . PHE A 1 126 ? 9.305 -5.613 6.957 1 91.81 126 PHE A C 1
ATOM 1043 O O . PHE A 1 126 ? 9.273 -4.391 6.809 1 91.81 126 PHE A O 1
ATOM 1050 N N . GLY A 1 127 ? 9.977 -6.156 7.922 1 83.81 127 GLY A N 1
ATOM 1051 C CA . GLY A 1 127 ? 10.555 -5.395 9.016 1 83.81 127 GLY A CA 1
ATOM 1052 C C . GLY A 1 127 ? 11.953 -4.891 8.711 1 83.81 127 GLY A C 1
ATOM 1053 O O . GLY A 1 127 ? 12.453 -3.98 9.375 1 83.81 127 GLY A O 1
ATOM 1054 N N . HIS A 1 128 ? 12.492 -5.426 7.781 1 82.56 128 HIS A N 1
ATOM 1055 C CA . HIS A 1 128 ? 13.883 -5.066 7.543 1 82.56 128 HIS A CA 1
ATOM 1056 C C . HIS A 1 128 ? 14.039 -4.332 6.215 1 82.56 128 HIS A C 1
ATOM 1058 O O . HIS A 1 128 ? 13.336 -4.633 5.25 1 82.56 128 HIS A O 1
ATOM 1064 N N . GLY A 1 129 ? 14.953 -3.346 6.25 1 82.94 129 GLY A N 1
ATOM 1065 C CA . GLY A 1 129 ? 15.258 -2.551 5.07 1 82.94 129 GLY A CA 1
ATOM 1066 C C . GLY A 1 129 ? 16.156 -1.366 5.363 1 82.94 129 GLY A C 1
ATOM 1067 O O . GLY A 1 129 ? 16.531 -1.131 6.516 1 82.94 129 GLY A O 1
ATOM 1068 N N . LEU A 1 130 ? 16.5 -0.744 4.34 1 84.75 130 LEU A N 1
ATOM 1069 C CA . LEU A 1 130 ? 17.359 0.428 4.484 1 84.75 130 LEU A CA 1
ATOM 1070 C C . LEU A 1 130 ? 16.609 1.571 5.156 1 84.75 130 LEU A C 1
ATOM 1072 O O . LEU A 1 130 ? 15.43 1.8 4.875 1 84.75 130 LEU A O 1
ATOM 1076 N N . ASN A 1 131 ? 17.297 2.17 6.055 1 87.31 131 ASN A N 1
ATOM 1077 C CA . ASN A 1 131 ? 16.703 3.328 6.723 1 87.31 131 ASN A CA 1
ATOM 1078 C C . ASN A 1 131 ? 16.922 4.605 5.918 1 87.31 131 ASN A C 1
ATOM 1080 O O . ASN A 1 131 ? 17.969 4.789 5.301 1 87.31 131 ASN A O 1
ATOM 1084 N N . SER A 1 132 ? 15.938 5.41 5.918 1 90.94 132 SER A N 1
ATOM 1085 C CA . SER A 1 132 ? 16.031 6.699 5.238 1 90.94 132 SER A CA 1
ATOM 1086 C C . SER A 1 132 ? 16.047 7.852 6.238 1 90.94 132 SER A C 1
ATOM 1088 O O . SER A 1 132 ? 15.43 7.77 7.301 1 90.94 132 SER A O 1
ATOM 1090 N N . LEU A 1 133 ? 16.703 8.922 5.871 1 91.06 133 LEU A N 1
ATOM 1091 C CA . LEU A 1 133 ? 16.828 10.07 6.77 1 91.06 133 LEU A CA 1
ATOM 1092 C C . LEU A 1 133 ? 15.938 11.219 6.324 1 91.06 133 LEU A C 1
ATOM 1094 O O . LEU A 1 133 ? 15.68 12.141 7.098 1 91.06 133 LEU A O 1
ATOM 1098 N N . ARG A 1 134 ? 15.461 11.172 5.129 1 94.88 134 ARG A N 1
ATOM 1099 C CA . ARG A 1 134 ? 14.758 12.328 4.582 1 94.88 134 ARG A CA 1
ATOM 1100 C C . ARG A 1 134 ? 13.344 11.953 4.16 1 94.88 134 ARG A C 1
ATOM 1102 O O . ARG A 1 134 ? 12.695 12.695 3.414 1 94.88 134 ARG A O 1
ATOM 1109 N N . ARG A 1 135 ? 12.898 10.75 4.492 1 95.5 135 ARG A N 1
ATOM 1110 C CA . ARG A 1 135 ? 11.547 10.25 4.262 1 95.5 135 ARG A CA 1
ATOM 1111 C C . ARG A 1 135 ? 11.242 9.047 5.152 1 95.5 135 ARG A C 1
ATOM 1113 O O . ARG A 1 135 ? 12.117 8.57 5.879 1 95.5 135 ARG A O 1
ATOM 1120 N N . PHE A 1 136 ? 10.039 8.641 5.145 1 95.5 136 PHE A N 1
ATOM 1121 C CA . PHE A 1 136 ? 9.695 7.418 5.859 1 95.5 136 PHE A CA 1
ATOM 1122 C C . PHE A 1 136 ? 10.305 6.203 5.172 1 95.5 136 PHE A C 1
ATOM 1124 O O . PHE A 1 136 ? 10.219 6.062 3.949 1 95.5 136 PHE A O 1
ATOM 1131 N N . SER A 1 137 ? 10.984 5.363 5.973 1 94.12 137 SER A N 1
ATOM 1132 C CA . SER A 1 137 ? 11.734 4.238 5.418 1 94.12 137 SER A CA 1
ATOM 1133 C C . SER A 1 137 ? 10.812 3.26 4.699 1 94.12 137 SER A C 1
ATOM 1135 O O . SER A 1 137 ? 9.766 2.883 5.227 1 94.12 137 SER A O 1
ATOM 1137 N N . GLY A 1 138 ? 11.195 2.883 3.482 1 94 138 GLY A N 1
ATOM 1138 C CA . GLY A 1 138 ? 10.414 1.931 2.707 1 94 138 GLY A CA 1
ATOM 1139 C C . GLY A 1 138 ? 10.367 0.55 3.334 1 94 138 GLY A C 1
ATOM 1140 O O . GLY A 1 138 ? 11.406 -0.061 3.586 1 94 138 GLY A O 1
ATOM 1141 N N . ARG A 1 139 ? 9.109 0.057 3.592 1 95.25 139 ARG A N 1
ATOM 1142 C CA . ARG A 1 139 ? 8.938 -1.244 4.23 1 95.25 139 ARG A CA 1
ATOM 1143 C C . ARG A 1 139 ? 7.773 -2.012 3.602 1 95.25 139 ARG A C 1
ATOM 1145 O O . ARG A 1 139 ? 7.16 -2.859 4.25 1 95.25 139 ARG A O 1
ATOM 1152 N N . HIS A 1 140 ? 7.473 -1.682 2.369 1 96.44 140 HIS A N 1
ATOM 1153 C CA . HIS A 1 140 ? 6.418 -2.459 1.723 1 96.44 140 HIS A CA 1
ATOM 1154 C C . HIS A 1 140 ? 6.637 -2.533 0.215 1 96.44 140 HIS A C 1
ATOM 1156 O O . HIS A 1 140 ? 7.309 -1.677 -0.363 1 96.44 140 HIS A O 1
ATOM 1162 N N . GLU A 1 141 ? 6.156 -3.523 -0.344 1 95.44 141 GLU A N 1
ATOM 1163 C CA . GLU A 1 141 ? 5.969 -3.727 -1.777 1 95.44 141 GLU A CA 1
ATOM 1164 C C . GLU A 1 141 ? 4.527 -4.109 -2.098 1 95.44 141 GLU A C 1
ATOM 1166 O O . GLU A 1 141 ? 3.703 -4.258 -1.194 1 95.44 141 GLU A O 1
ATOM 1171 N N . THR A 1 142 ? 4.223 -4.156 -3.393 1 96.81 142 THR A N 1
ATOM 1172 C CA . THR A 1 142 ? 2.826 -4.348 -3.768 1 96.81 142 THR A CA 1
ATOM 1173 C C . THR A 1 142 ? 2.674 -5.562 -4.68 1 96.81 142 THR A C 1
ATOM 1175 O O . THR A 1 142 ? 3.559 -5.855 -5.484 1 96.81 142 THR A O 1
ATOM 1178 N N . ILE A 1 143 ? 1.589 -6.25 -4.516 1 98.12 143 ILE A N 1
ATOM 1179 C CA . ILE A 1 143 ? 1.146 -7.285 -5.445 1 98.12 143 ILE A CA 1
ATOM 1180 C C . ILE A 1 143 ? -0.202 -6.898 -6.047 1 98.12 143 ILE A C 1
ATOM 1182 O O . ILE A 1 143 ? -1.189 -6.742 -5.324 1 98.12 143 ILE A O 1
ATOM 1186 N N . LEU A 1 144 ? -0.228 -6.699 -7.332 1 98.19 144 LEU A N 1
ATOM 1187 C CA . LEU A 1 144 ? -1.488 -6.473 -8.031 1 98.19 144 LEU A CA 1
ATOM 1188 C C . LEU A 1 144 ? -2.111 -7.789 -8.477 1 98.19 144 LEU A C 1
ATOM 1190 O O . LEU A 1 144 ? -1.492 -8.555 -9.219 1 98.19 144 LEU A O 1
ATOM 1194 N N . TRP A 1 145 ? -3.299 -8.07 -7.98 1 98.69 145 TRP A N 1
ATOM 1195 C CA . TRP A 1 145 ? -4.031 -9.273 -8.375 1 98.69 145 TRP A CA 1
ATOM 1196 C C . TRP A 1 145 ? -5.145 -8.93 -9.359 1 98.69 145 TRP A C 1
ATOM 1198 O O . TRP A 1 145 ? -6.109 -8.258 -9 1 98.69 145 TRP A O 1
ATOM 1208 N N . PHE A 1 146 ? -5.004 -9.406 -10.586 1 98.69 146 PHE A N 1
ATOM 1209 C CA . PHE A 1 146 ? -6.008 -9.281 -11.641 1 98.69 146 PHE A CA 1
ATOM 1210 C C . PHE A 1 146 ? -6.648 -10.633 -11.938 1 98.69 146 PHE A C 1
ATOM 1212 O O . PHE A 1 146 ? -6.027 -11.672 -11.734 1 98.69 146 PHE A O 1
ATOM 1219 N N . THR A 1 147 ? -7.859 -10.578 -12.422 1 98.69 147 THR A N 1
ATOM 1220 C CA . THR A 1 147 ? -8.469 -11.75 -13.047 1 98.69 147 THR A CA 1
ATOM 1221 C C . THR A 1 147 ? -8.812 -11.469 -14.508 1 98.69 147 THR A C 1
ATOM 1223 O O . THR A 1 147 ? -9.086 -10.32 -14.875 1 98.69 147 THR A O 1
ATOM 1226 N N . LYS A 1 148 ? -8.727 -12.477 -15.305 1 98.69 148 LYS A N 1
ATOM 1227 C CA . LYS A 1 148 ? -9.18 -12.383 -16.688 1 98.69 148 LYS A CA 1
ATOM 1228 C C . LYS A 1 148 ? -10.695 -12.555 -16.781 1 98.69 148 LYS A C 1
ATOM 1230 O O . LYS A 1 148 ? -11.203 -13.68 -16.75 1 98.69 148 LYS A O 1
ATOM 1235 N N . GLY A 1 149 ? -11.422 -11.43 -16.906 1 97.69 149 GLY A N 1
ATOM 1236 C CA . GLY A 1 149 ? -12.875 -11.461 -16.922 1 97.69 149 GLY A CA 1
ATOM 1237 C C . GLY A 1 149 ? -13.492 -11.289 -15.547 1 97.69 149 GLY A C 1
ATOM 1238 O O . GLY A 1 149 ? -12.781 -11.078 -14.562 1 97.69 149 GLY A O 1
ATOM 1239 N N . LYS A 1 150 ? -14.805 -11.383 -15.445 1 95.31 150 LYS A N 1
ATOM 1240 C CA . LYS A 1 150 ? -15.562 -11.031 -14.25 1 95.31 150 LYS A CA 1
ATOM 1241 C C . LYS A 1 150 ? -15.711 -12.234 -13.328 1 95.31 150 LYS A C 1
ATOM 1243 O O . LYS A 1 150 ? -15.805 -12.078 -12.102 1 95.31 150 LYS A O 1
ATOM 1248 N N . GLU A 1 151 ? -15.75 -13.406 -13.922 1 96.25 151 GLU A N 1
ATOM 1249 C CA . GLU A 1 151 ? -15.914 -14.617 -13.125 1 96.25 151 GLU A CA 1
ATOM 1250 C C . GLU A 1 151 ? -14.562 -15.258 -12.797 1 96.25 151 GLU A C 1
ATOM 1252 O O . GLU A 1 151 ? -13.68 -15.305 -13.648 1 96.25 151 GLU A O 1
ATOM 1257 N N . TYR A 1 152 ? -14.383 -15.609 -11.578 1 96.81 152 TYR A N 1
ATOM 1258 C CA . TYR A 1 152 ? -13.125 -16.188 -11.141 1 96.81 152 TYR A CA 1
ATOM 1259 C C . TYR A 1 152 ? -13.32 -17.047 -9.891 1 96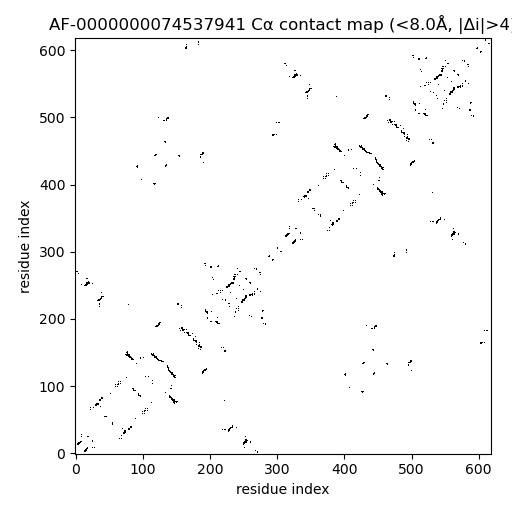.81 152 TYR A C 1
ATOM 1261 O O . TYR A 1 152 ? -14.383 -17 -9.266 1 96.81 152 TYR A O 1
ATOM 1269 N N . SER A 1 153 ? -12.359 -17.875 -9.641 1 94.25 153 SER A N 1
ATOM 1270 C CA . SER A 1 153 ? -12.398 -18.688 -8.438 1 94.25 153 SER A CA 1
ATOM 1271 C C . SER A 1 153 ? -11.562 -18.078 -7.324 1 94.25 153 SER A C 1
ATOM 1273 O O . SER A 1 153 ? -10.531 -17.453 -7.586 1 94.25 153 SER A O 1
ATOM 1275 N N . PHE A 1 154 ? -12.008 -18.188 -6.094 1 96.81 154 PHE A N 1
ATOM 1276 C CA . PHE A 1 154 ? -11.328 -17.766 -4.875 1 96.81 154 PHE A CA 1
ATOM 1277 C C . PHE A 1 154 ? -11.562 -18.75 -3.744 1 96.81 154 PHE A C 1
ATOM 1279 O O . PHE A 1 154 ? -12.672 -18.828 -3.203 1 96.81 154 PHE A O 1
ATOM 1286 N N . ASN A 1 155 ? -10.508 -19.422 -3.398 1 94.88 155 ASN A N 1
ATOM 1287 C CA . ASN A 1 155 ? -10.625 -20.453 -2.375 1 94.88 155 ASN A CA 1
ATOM 1288 C C . ASN A 1 155 ? -10.359 -19.891 -0.98 1 94.88 155 ASN A C 1
ATOM 1290 O O . ASN A 1 155 ? -9.32 -20.172 -0.377 1 94.88 155 ASN A O 1
ATOM 1294 N N . LEU A 1 156 ? -11.305 -19.281 -0.405 1 90.81 156 LEU A N 1
ATOM 1295 C CA . LEU A 1 156 ? -11.172 -18.594 0.876 1 90.81 156 LEU A CA 1
ATOM 1296 C C . LEU A 1 156 ? -10.82 -19.578 1.987 1 90.81 156 LEU A C 1
ATOM 1298 O O . LEU A 1 156 ? -9.945 -19.297 2.812 1 90.81 156 LEU A O 1
ATOM 1302 N N . ASP A 1 157 ? -11.398 -20.672 2.01 1 84.44 157 ASP A N 1
ATOM 1303 C CA . ASP A 1 157 ? -11.266 -21.625 3.111 1 84.44 157 ASP A CA 1
ATOM 1304 C C . ASP A 1 157 ? -9.852 -22.203 3.178 1 84.44 157 ASP A C 1
ATOM 1306 O O . ASP A 1 157 ? -9.398 -22.625 4.242 1 84.44 157 ASP A O 1
ATOM 1310 N N . CYS A 1 158 ? -9.164 -22.141 2.1 1 84.5 158 CYS A N 1
ATOM 1311 C CA . CYS A 1 158 ? -7.812 -22.688 2.047 1 84.5 158 CYS A CA 1
ATOM 1312 C C . CYS A 1 158 ? -6.805 -21.703 2.625 1 84.5 158 CYS A C 1
ATOM 1314 O O . CYS A 1 158 ? -5.66 -22.062 2.9 1 84.5 158 CYS A O 1
ATOM 1316 N N . ILE A 1 159 ? -7.281 -20.469 2.898 1 85.19 159 ILE A N 1
ATOM 1317 C CA . ILE A 1 159 ? -6.285 -19.469 3.279 1 85.19 159 ILE A CA 1
ATOM 1318 C C . ILE A 1 159 ? -6.738 -18.75 4.551 1 85.19 159 ILE A C 1
ATOM 1320 O O . ILE A 1 159 ? -6.188 -17.703 4.91 1 85.19 159 ILE A O 1
ATOM 1324 N N . ARG A 1 160 ? -7.684 -19.219 5.152 1 79.81 160 ARG A N 1
ATOM 1325 C CA . ARG A 1 160 ? -8.141 -18.594 6.387 1 79.81 160 ARG A CA 1
ATOM 1326 C C . ARG A 1 160 ? -7.039 -18.594 7.441 1 79.81 160 ARG A C 1
ATOM 1328 O O . ARG A 1 160 ? -6.188 -19.484 7.461 1 79.81 160 ARG A O 1
ATOM 1335 N N . ILE A 1 161 ? -6.988 -17.578 8.188 1 71.44 161 ILE A N 1
ATOM 1336 C CA . ILE A 1 161 ? -5.977 -17.422 9.227 1 71.44 161 ILE A CA 1
ATOM 1337 C C . ILE A 1 161 ? -6.625 -17.578 10.602 1 71.44 161 ILE A C 1
ATOM 1339 O O . ILE A 1 161 ? -7.84 -17.406 10.742 1 71.44 161 ILE A O 1
ATOM 1343 N N . PRO A 1 162 ? -5.805 -17.969 11.586 1 65.81 162 PRO A N 1
ATOM 1344 C CA . PRO A 1 162 ? -6.363 -18.156 12.922 1 65.81 162 PRO A CA 1
ATOM 1345 C C . PRO A 1 162 ? -7.023 -16.891 13.477 1 65.81 162 PRO A C 1
ATOM 1347 O O . PRO A 1 162 ? -6.547 -15.781 13.219 1 65.81 162 PRO A O 1
ATOM 1350 N N . GLN A 1 163 ? -8.102 -17.047 14.125 1 63.03 163 GLN A N 1
ATOM 1351 C CA . GLN A 1 163 ? -8.82 -15.953 14.75 1 63.03 163 GLN A CA 1
ATOM 1352 C C . GLN A 1 163 ? -8.078 -15.438 15.984 1 63.03 163 GLN A C 1
ATOM 1354 O O . GLN A 1 163 ? -7.453 -16.219 16.703 1 63.03 163 GLN A O 1
ATOM 1359 N N . ARG A 1 164 ? -8.07 -14.125 16.125 1 56.59 164 ARG A N 1
ATOM 1360 C CA . ARG A 1 164 ? -7.484 -13.547 17.344 1 56.59 164 ARG A CA 1
ATOM 1361 C C . ARG A 1 164 ? -8.242 -14.008 18.578 1 56.59 164 ARG A C 1
ATOM 1363 O O . ARG A 1 164 ? -7.633 -14.273 19.625 1 56.59 164 ARG A O 1
ATOM 1370 N N . TYR A 1 165 ? -9.602 -14.07 18.359 1 55.34 165 TYR A N 1
ATOM 1371 C CA . TYR A 1 165 ? -10.469 -14.484 19.453 1 55.34 165 TYR A CA 1
ATOM 1372 C C . TYR A 1 165 ? -11.352 -15.656 19.047 1 55.34 165 TYR A C 1
ATOM 1374 O O . TYR A 1 165 ? -12.57 -15.5 18.875 1 55.34 165 TYR A O 1
ATOM 1382 N N . PRO A 1 166 ? -10.773 -16.844 18.906 1 51.72 166 PRO A N 1
ATOM 1383 C CA . PRO A 1 166 ? -1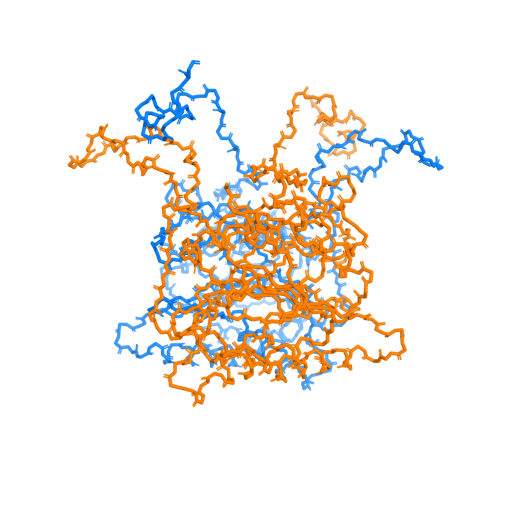1.539 -17.984 18.406 1 51.72 166 PRO A CA 1
ATOM 1384 C C . PRO A 1 166 ? -12.68 -18.375 19.344 1 51.72 166 PRO A C 1
ATOM 1386 O O . PRO A 1 166 ? -13.633 -19.031 18.922 1 51.72 166 PRO A O 1
ATOM 1389 N N . GLY A 1 167 ? -12.664 -17.891 20.5 1 51.09 167 GLY A N 1
ATOM 1390 C CA . GLY A 1 167 ? -13.695 -18.281 21.453 1 51.09 167 GLY A CA 1
ATOM 1391 C C . GLY A 1 167 ? -14.82 -17.266 21.562 1 51.09 167 GLY A C 1
ATOM 1392 O O . GLY A 1 167 ? -15.727 -17.422 22.375 1 51.09 167 GLY A O 1
ATOM 1393 N N . LYS A 1 168 ? -14.695 -16.344 20.766 1 57.81 168 LYS A N 1
ATOM 1394 C CA . LYS A 1 168 ? -15.719 -15.312 20.859 1 57.81 168 LYS A CA 1
ATOM 1395 C C . LYS A 1 168 ? -17.094 -15.859 20.453 1 57.81 168 LYS A C 1
ATOM 1397 O O . LYS A 1 168 ? -17.203 -16.641 19.516 1 57.81 168 LYS A O 1
ATOM 1402 N N . ARG A 1 169 ? -18.047 -15.602 21.328 1 58.69 169 ARG A N 1
ATOM 1403 C CA . ARG A 1 169 ? -19.422 -16.047 21.109 1 58.69 169 ARG A CA 1
ATOM 1404 C C . ARG A 1 169 ? -20.359 -14.852 20.875 1 58.69 169 ARG A C 1
ATOM 1406 O O . ARG A 1 169 ? -20.047 -13.727 21.281 1 58.69 169 ARG A O 1
ATOM 1413 N N . TYR A 1 170 ? -21.328 -15.055 20.094 1 61.84 170 TYR A N 1
ATOM 1414 C CA . TYR A 1 170 ? -22.344 -14.023 19.906 1 61.84 170 TYR A CA 1
ATOM 1415 C C . TYR A 1 170 ? -22.953 -13.602 21.25 1 61.84 170 TYR A C 1
ATOM 1417 O O . TYR A 1 170 ? -23.266 -14.445 22.094 1 61.84 170 TYR A O 1
ATOM 1425 N N . TYR A 1 171 ? -22.781 -12.344 21.5 1 64.75 171 TYR A N 1
ATOM 1426 C CA . TYR A 1 171 ? -23.297 -11.867 22.781 1 64.75 171 TYR A CA 1
ATOM 1427 C C . TYR A 1 171 ? -24.781 -11.531 22.703 1 64.75 171 TYR A C 1
ATOM 1429 O O . TYR A 1 171 ? -25.453 -11.445 23.719 1 64.75 171 TYR A O 1
ATOM 1437 N N . LYS A 1 172 ? -25.234 -11.289 21.484 1 65.06 172 LYS A N 1
ATOM 1438 C CA . LYS A 1 172 ? -26.656 -10.969 21.344 1 65.06 172 LYS A CA 1
ATOM 1439 C C . LYS A 1 172 ? -27.234 -11.609 20.094 1 65.06 172 LYS A C 1
ATOM 1441 O O . LYS A 1 172 ? -26.5 -12.133 19.25 1 65.06 172 LYS A O 1
ATOM 1446 N N . GLY A 1 173 ? -28.484 -11.727 19.984 1 62.47 173 GLY A N 1
ATOM 1447 C CA . GLY A 1 173 ? -29.203 -12.156 18.781 1 62.47 173 GLY A CA 1
ATOM 1448 C C . GLY A 1 173 ? -29.5 -13.648 18.781 1 62.47 173 GLY A C 1
ATOM 1449 O O . GLY A 1 173 ? -29.344 -14.32 19.797 1 62.47 173 GLY A O 1
ATOM 1450 N N . LYS A 1 174 ? -30 -14.109 17.625 1 69.06 174 LYS A N 1
ATOM 1451 C CA . LYS A 1 174 ? -30.453 -15.484 17.469 1 69.06 174 LYS A CA 1
ATOM 1452 C C . LYS A 1 174 ? -29.297 -16.469 17.641 1 69.06 174 LYS A C 1
ATOM 1454 O O . LYS A 1 174 ? -29.5 -17.625 18.031 1 69.06 174 LYS A O 1
ATOM 1459 N N . ASN A 1 175 ? -28.156 -15.945 17.453 1 65.94 175 ASN A N 1
ATOM 1460 C CA . ASN A 1 175 ? -26.984 -16.812 17.516 1 65.94 175 ASN A CA 1
ATOM 1461 C C . ASN A 1 175 ? -26.234 -16.625 18.828 1 65.94 175 ASN A C 1
ATOM 1463 O O . ASN A 1 175 ? -25.078 -17.047 18.953 1 65.94 175 ASN A O 1
ATOM 1467 N N . LYS A 1 176 ? -26.828 -16.094 19.781 1 65.62 176 LYS A N 1
ATOM 1468 C CA . LYS A 1 176 ? -26.203 -15.852 21.062 1 65.62 176 LYS A CA 1
ATOM 1469 C C . LYS A 1 176 ? -25.609 -17.141 21.641 1 65.62 176 LYS A C 1
ATOM 1471 O O . LYS A 1 176 ? -26.266 -18.172 21.641 1 65.62 176 LYS A O 1
ATOM 1476 N N . GLY A 1 177 ? -24.281 -17.078 22.125 1 61.94 177 GLY A N 1
ATOM 1477 C CA . GLY A 1 177 ? -23.625 -18.234 22.719 1 61.94 177 GLY A CA 1
ATOM 1478 C C . GLY A 1 177 ? -22.844 -19.047 21.719 1 61.94 177 GLY A C 1
ATOM 1479 O O . GLY A 1 177 ? -21.953 -19.812 22.094 1 61.94 177 GLY A O 1
ATOM 1480 N N . LYS A 1 178 ? -23.281 -19.016 20.484 1 61.47 178 LYS A N 1
ATOM 1481 C CA . LYS A 1 178 ? -22.547 -19.734 19.438 1 61.47 178 LYS A CA 1
ATOM 1482 C C . LYS A 1 178 ? -21.25 -19 19.062 1 61.47 178 LYS A C 1
ATOM 1484 O O . LYS A 1 178 ? -21.125 -17.797 19.297 1 61.47 178 LYS A O 1
ATOM 1489 N N . PHE A 1 179 ? -20.375 -19.844 18.594 1 59.66 179 PHE A N 1
ATOM 1490 C CA . PHE A 1 179 ? -19.094 -19.25 18.188 1 59.66 179 PHE A CA 1
ATOM 1491 C C . PHE A 1 179 ? -19.297 -18.297 17.016 1 59.66 179 PHE A C 1
ATOM 1493 O O . PHE A 1 179 ? -19.969 -18.641 16.047 1 59.66 179 PHE A O 1
ATOM 1500 N N . SER A 1 180 ? -18.984 -17.078 17.125 1 58.88 180 SER A N 1
ATOM 1501 C CA . SER A 1 180 ? -19.188 -16.047 16.109 1 58.88 180 SER A CA 1
ATOM 1502 C C . SER A 1 180 ? -18.156 -16.172 14.992 1 58.88 180 SER A C 1
ATOM 1504 O O . SER A 1 180 ? -18.391 -15.719 13.875 1 58.88 180 SER A O 1
ATOM 1506 N N . GLY A 1 181 ? -17.156 -16.875 15.266 1 62.72 181 GLY A N 1
ATOM 1507 C CA . GLY A 1 181 ? -16.109 -16.969 14.25 1 62.72 181 GLY A CA 1
ATOM 1508 C C . GLY A 1 181 ? -16.156 -18.266 13.461 1 62.72 181 GLY A C 1
ATOM 1509 O O . GLY A 1 181 ? -16.766 -19.234 13.891 1 62.72 181 GLY A O 1
ATOM 1510 N N . ASN A 1 182 ? -15.75 -18.234 12.086 1 69.75 182 ASN A N 1
ATOM 1511 C CA . ASN A 1 182 ? -15.57 -19.438 11.289 1 69.75 182 ASN A CA 1
ATOM 1512 C C . ASN A 1 182 ? -14.531 -20.375 11.922 1 69.75 182 ASN A C 1
ATOM 1514 O O . ASN A 1 182 ? -13.453 -19.938 12.32 1 69.75 182 ASN A O 1
ATOM 1518 N N . PRO A 1 183 ? -14.906 -21.578 12.086 1 66.94 183 PRO A N 1
ATOM 1519 C CA . PRO A 1 183 ? -13.977 -22.531 12.719 1 66.94 183 PRO A CA 1
ATOM 1520 C C . PRO A 1 183 ? -12.625 -22.594 12.016 1 66.94 183 PRO A C 1
ATOM 1522 O O . PRO A 1 183 ? -11.617 -22.953 12.625 1 66.94 183 PRO A O 1
ATOM 1525 N N . LEU A 1 184 ? -12.648 -22.297 10.742 1 67.19 184 LEU A N 1
ATOM 1526 C CA . LEU A 1 184 ? -11.406 -22.391 9.977 1 67.19 184 LEU A CA 1
ATOM 1527 C C . LEU A 1 184 ? -10.57 -21.125 10.141 1 67.19 184 LEU A C 1
ATOM 1529 O O . LEU A 1 184 ? -9.406 -21.094 9.758 1 67.19 184 LEU A O 1
ATOM 1533 N N . GLY A 1 185 ? -11.18 -20.109 10.68 1 71.38 185 GLY A N 1
ATOM 1534 C CA . GLY A 1 185 ? -10.414 -18.906 10.914 1 71.38 185 GLY A CA 1
ATOM 1535 C C . GLY A 1 185 ? -11 -17.688 10.227 1 71.38 185 GLY A C 1
ATOM 1536 O O . GLY A 1 185 ? -12.125 -17.734 9.727 1 71.38 185 GLY A O 1
ATOM 1537 N N . LYS A 1 186 ? -10.266 -16.625 10.289 1 78.81 186 LYS A N 1
ATOM 1538 C CA . LYS A 1 186 ? -10.742 -15.359 9.734 1 78.81 186 LYS A CA 1
ATOM 1539 C C . LYS A 1 186 ? -10.258 -15.164 8.305 1 78.81 186 LYS A C 1
ATOM 1541 O O . LYS A 1 186 ? -9.312 -15.828 7.871 1 78.81 186 LYS A O 1
ATOM 1546 N N . ASN A 1 187 ? -10.891 -14.289 7.621 1 85.62 187 ASN A N 1
ATOM 1547 C CA . ASN A 1 187 ? -10.508 -13.914 6.266 1 85.62 187 ASN A CA 1
ATOM 1548 C C . ASN A 1 187 ? -9.188 -13.141 6.25 1 85.62 187 ASN A C 1
ATOM 1550 O O . ASN A 1 187 ? -9.016 -12.188 7.012 1 85.62 187 ASN A O 1
ATOM 1554 N N . PRO A 1 188 ? -8.281 -13.656 5.473 1 89.94 188 PRO A N 1
ATOM 1555 C CA . PRO A 1 188 ? -7.023 -12.898 5.391 1 89.94 188 PRO A CA 1
ATOM 1556 C C . PRO A 1 188 ? -7.207 -11.5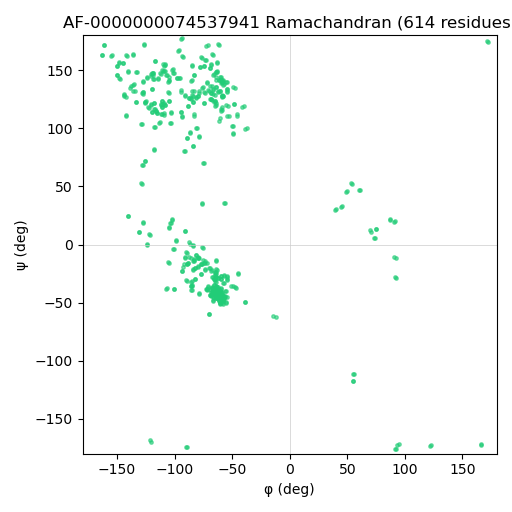08 4.789 1 89.94 188 PRO A C 1
ATOM 1558 O O . PRO A 1 188 ? -8.094 -11.305 3.957 1 89.94 188 PRO A O 1
ATOM 1561 N N . SER A 1 189 ? -6.422 -10.648 5.215 1 94.31 189 SER A N 1
ATOM 1562 C CA . SER A 1 189 ? -6.512 -9.273 4.723 1 94.31 189 SER A CA 1
ATOM 1563 C C . SER A 1 189 ? -5.562 -9.047 3.551 1 94.31 189 SER A C 1
ATOM 1565 O O . SER A 1 189 ? -4.82 -9.953 3.16 1 94.31 189 SER A O 1
ATOM 1567 N N . ASP A 1 190 ? -5.621 -7.859 3.02 1 96.5 190 ASP A N 1
ATOM 1568 C CA . ASP A 1 190 ? -4.781 -7.496 1.883 1 96.5 190 ASP A CA 1
ATOM 1569 C C . ASP A 1 190 ? -3.465 -6.879 2.348 1 96.5 190 ASP A C 1
ATOM 1571 O O . ASP A 1 190 ? -2.748 -6.266 1.554 1 96.5 190 ASP A O 1
ATOM 1575 N N . VAL A 1 191 ? -3.154 -6.957 3.586 1 96.94 191 VAL A N 1
ATOM 1576 C CA . VAL A 1 191 ? -1.862 -6.555 4.129 1 96.94 191 VAL A CA 1
ATOM 1577 C C . VAL A 1 191 ? -1.144 -7.77 4.711 1 96.94 191 VAL A C 1
ATOM 1579 O O . VAL A 1 191 ? -1.619 -8.383 5.672 1 96.94 191 VAL A O 1
ATOM 1582 N N . TRP A 1 192 ? -0.034 -8.148 4.145 1 96.5 192 TRP A N 1
ATOM 1583 C CA . TRP A 1 192 ? 0.716 -9.344 4.512 1 96.5 192 TRP A CA 1
ATOM 1584 C C . TRP A 1 192 ? 2.039 -8.977 5.176 1 96.5 192 TRP A C 1
ATOM 1586 O O . TRP A 1 192 ? 2.916 -8.383 4.539 1 96.5 192 TRP A O 1
ATOM 1596 N N . ASP A 1 193 ? 2.17 -9.273 6.438 1 94.06 193 ASP A N 1
ATOM 1597 C CA . ASP A 1 193 ? 3.439 -9.109 7.141 1 94.06 193 ASP A CA 1
ATOM 1598 C C . ASP A 1 193 ? 4.285 -10.375 7.047 1 94.06 193 ASP A C 1
ATOM 1600 O O . ASP A 1 193 ? 4.109 -11.305 7.836 1 94.06 193 ASP A O 1
ATOM 1604 N N . ILE A 1 194 ? 5.117 -10.469 6.07 1 94.62 194 ILE A N 1
ATOM 1605 C CA . ILE A 1 194 ? 5.984 -11.602 5.766 1 94.62 194 ILE A CA 1
ATOM 1606 C C . ILE A 1 194 ? 7.434 -11.133 5.664 1 94.62 194 ILE A C 1
ATOM 1608 O O . ILE A 1 194 ? 7.75 -10.25 4.863 1 94.62 194 ILE A O 1
ATOM 1612 N N . PRO A 1 195 ? 8.305 -11.68 6.441 1 93.12 195 PRO A N 1
ATOM 1613 C CA . PRO A 1 195 ? 9.703 -11.242 6.383 1 93.12 195 PRO A CA 1
ATOM 1614 C C . PRO A 1 195 ? 10.312 -11.398 4.996 1 93.12 195 PRO A C 1
ATOM 1616 O O . PRO A 1 195 ? 10.031 -12.383 4.301 1 93.12 195 PRO A O 1
ATOM 1619 N N . ASN A 1 196 ? 11.031 -10.398 4.633 1 91.94 196 ASN A N 1
ATOM 1620 C CA . ASN A 1 196 ? 11.75 -10.523 3.365 1 91.94 196 ASN A CA 1
ATOM 1621 C C . ASN A 1 196 ? 12.938 -11.477 3.484 1 91.94 196 ASN A C 1
ATOM 1623 O O . ASN A 1 196 ? 13.375 -11.797 4.59 1 91.94 196 ASN A O 1
ATOM 1627 N N . VAL A 1 197 ? 13.375 -12 2.352 1 91.62 197 VAL A N 1
ATOM 1628 C CA . VAL A 1 197 ? 14.445 -12.992 2.316 1 91.62 197 VAL A CA 1
ATOM 1629 C C . VAL A 1 197 ? 15.797 -12.281 2.338 1 91.62 197 VAL A C 1
ATOM 1631 O O . VAL A 1 197 ? 16.391 -12.039 1.286 1 91.62 197 VAL A O 1
ATOM 1634 N N . LYS A 1 198 ? 16.219 -11.977 3.521 1 85.44 198 LYS A N 1
ATOM 1635 C CA . LYS A 1 198 ? 17.5 -11.297 3.732 1 85.44 198 LYS A CA 1
ATOM 1636 C C . LYS A 1 198 ? 18.266 -11.922 4.891 1 85.44 198 LYS A C 1
ATOM 1638 O O . LYS A 1 198 ? 17.703 -12.695 5.668 1 85.44 198 LYS A O 1
ATOM 1643 N N . ALA A 1 199 ? 19.562 -11.57 4.879 1 81.5 199 ALA A N 1
ATOM 1644 C CA . ALA A 1 199 ? 20.438 -11.938 5.992 1 81.5 199 ALA A CA 1
ATOM 1645 C C . ALA A 1 199 ? 20.422 -13.445 6.223 1 81.5 199 ALA A C 1
ATOM 1647 O O . ALA A 1 199 ? 20.797 -14.219 5.336 1 81.5 199 ALA A O 1
ATOM 1648 N N . ASN A 1 200 ? 19.859 -13.883 7.34 1 80.44 200 ASN A N 1
ATOM 1649 C CA . ASN A 1 200 ? 19.938 -15.297 7.703 1 80.44 200 ASN A CA 1
ATOM 1650 C C . ASN A 1 200 ? 18.625 -16.031 7.41 1 80.44 200 ASN A C 1
ATOM 1652 O O . ASN A 1 200 ? 18.375 -17.094 7.957 1 80.44 200 ASN A O 1
ATOM 1656 N N . HIS A 1 201 ? 17.969 -15.453 6.582 1 87.31 201 HIS A N 1
ATOM 1657 C CA . HIS A 1 201 ? 16.703 -16.094 6.227 1 87.31 201 HIS A CA 1
ATOM 1658 C C . HIS A 1 201 ? 16.938 -17.5 5.664 1 87.31 201 HIS A C 1
ATOM 1660 O O . HIS A 1 201 ? 17.812 -17.688 4.812 1 87.31 201 HIS A O 1
ATOM 1666 N N . ILE A 1 202 ? 16.156 -18.453 6 1 87.38 202 ILE A N 1
ATOM 1667 C CA . ILE A 1 202 ? 16.344 -19.875 5.68 1 87.38 202 ILE A CA 1
ATOM 1668 C C . ILE A 1 202 ? 16.203 -20.078 4.172 1 87.38 202 ILE A C 1
ATOM 1670 O O . ILE A 1 202 ? 16.812 -20.984 3.609 1 87.38 202 ILE A O 1
ATOM 1674 N N . GLU A 1 203 ? 15.461 -19.281 3.484 1 91.56 203 GLU A N 1
ATOM 1675 C CA . GLU A 1 203 ? 15.18 -19.422 2.061 1 91.56 203 GLU A CA 1
ATOM 1676 C C . GLU A 1 203 ? 16.219 -18.703 1.212 1 91.56 203 GLU A C 1
ATOM 1678 O O . GLU A 1 203 ? 16.203 -18.797 -0.017 1 91.56 203 GLU A O 1
ATOM 1683 N N . LYS A 1 204 ? 17.078 -17.969 1.855 1 91.06 204 LYS A N 1
ATOM 1684 C CA . LYS A 1 204 ? 17.969 -17.062 1.142 1 91.06 204 LYS A CA 1
ATOM 1685 C C . LYS A 1 204 ? 18.859 -17.828 0.167 1 91.06 204 LYS A C 1
ATOM 1687 O O . LYS A 1 204 ? 19.391 -18.875 0.506 1 91.06 204 LYS A O 1
ATOM 1692 N N . THR A 1 205 ? 18.938 -17.328 -1.064 1 91.31 205 THR A N 1
ATOM 1693 C CA . THR A 1 205 ? 19.844 -17.797 -2.098 1 91.31 205 THR A CA 1
ATOM 1694 C C . THR A 1 205 ? 20.766 -16.672 -2.574 1 91.31 205 THR A C 1
ATOM 1696 O O . THR A 1 205 ? 20.828 -15.617 -1.956 1 91.31 205 THR A O 1
ATOM 1699 N N . GLU A 1 206 ? 21.469 -16.906 -3.623 1 86.31 206 GLU A N 1
ATOM 1700 C CA . GLU A 1 206 ? 22.344 -15.898 -4.191 1 86.31 206 GLU A CA 1
ATOM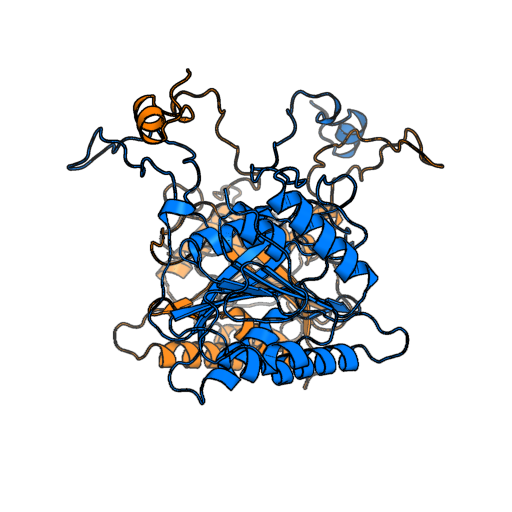 1701 C C . GLU A 1 206 ? 21.578 -14.883 -5.023 1 86.31 206 GLU A C 1
ATOM 1703 O O . GLU A 1 206 ? 22.109 -13.836 -5.402 1 86.31 206 GLU A O 1
ATOM 1708 N N . HIS A 1 207 ? 20.359 -15.211 -5.25 1 87.5 207 HIS A N 1
ATOM 1709 C CA . HIS A 1 207 ? 19.547 -14.25 -5.98 1 87.5 207 HIS A CA 1
ATOM 1710 C C . HIS A 1 207 ? 19.234 -13.031 -5.125 1 87.5 207 HIS A C 1
ATOM 1712 O O . HIS A 1 207 ? 18.766 -13.164 -3.988 1 87.5 207 HIS A O 1
ATOM 1718 N N . PRO A 1 208 ? 19.391 -11.828 -5.609 1 81.25 208 PRO A N 1
ATOM 1719 C CA . PRO A 1 208 ? 19.312 -10.617 -4.785 1 81.25 208 PRO A CA 1
ATOM 1720 C C . PRO A 1 208 ? 17.875 -10.219 -4.441 1 81.25 208 PRO A C 1
ATOM 1722 O O . PRO A 1 208 ? 17.641 -9.516 -3.459 1 81.25 208 PRO A O 1
ATOM 1725 N N . CYS A 1 209 ? 16.875 -10.555 -5.168 1 82.69 209 CYS A N 1
ATOM 1726 C CA . CYS A 1 209 ? 15.523 -10.031 -4.992 1 82.69 209 CYS A CA 1
ATOM 1727 C C . CYS A 1 209 ? 14.5 -11.156 -4.898 1 82.69 209 CYS A C 1
ATOM 1729 O O . CYS A 1 209 ? 13.438 -11.086 -5.508 1 82.69 209 CYS A O 1
ATOM 1731 N N . GLN A 1 210 ? 14.742 -12.023 -4.078 1 90 210 GLN A N 1
ATOM 1732 C CA . GLN A 1 210 ? 13.867 -13.172 -3.865 1 90 210 GLN A CA 1
ATOM 1733 C C . GLN A 1 210 ? 12.727 -12.828 -2.908 1 90 210 GLN A C 1
ATOM 1735 O O . GLN A 1 210 ? 12.961 -12.273 -1.83 1 90 210 GLN A O 1
ATOM 1740 N N . PHE A 1 211 ? 11.445 -13 -3.354 1 93.69 211 PHE A N 1
ATOM 1741 C CA . PHE A 1 211 ? 10.375 -12.891 -2.377 1 93.69 211 PHE A CA 1
ATOM 1742 C C . PHE A 1 211 ? 10.156 -14.219 -1.652 1 93.69 211 PHE A C 1
ATOM 1744 O O . PHE A 1 211 ? 10.547 -15.273 -2.152 1 93.69 211 PHE A O 1
ATOM 1751 N N . PRO A 1 212 ? 9.641 -14.211 -0.454 1 96 212 PRO A N 1
ATOM 1752 C CA . PRO A 1 212 ? 9.477 -15.422 0.344 1 96 212 PRO A CA 1
ATOM 1753 C C . PRO A 1 212 ? 8.414 -16.359 -0.227 1 96 212 PRO A C 1
ATOM 1755 O O . PRO A 1 212 ? 7.422 -15.906 -0.801 1 96 212 PRO A O 1
ATOM 1758 N N . ILE A 1 213 ? 8.555 -17.594 0.006 1 96.88 213 ILE A N 1
ATOM 1759 C CA . ILE A 1 213 ? 7.684 -18.656 -0.499 1 96.88 213 ILE A CA 1
ATOM 1760 C C . ILE A 1 213 ? 6.254 -18.422 -0.011 1 96.88 213 ILE A C 1
ATOM 1762 O O . ILE A 1 213 ? 5.293 -18.719 -0.725 1 96.88 213 ILE A O 1
ATOM 1766 N N . ALA A 1 214 ? 6.09 -17.75 1.126 1 96.06 214 ALA A N 1
ATOM 1767 C CA . ALA A 1 214 ? 4.773 -17.547 1.723 1 96.06 214 ALA A CA 1
ATOM 1768 C C . ALA A 1 214 ? 3.873 -16.734 0.801 1 96.06 214 ALA A C 1
ATOM 1770 O O . ALA A 1 214 ? 2.654 -16.922 0.784 1 96.06 214 ALA A O 1
ATOM 1771 N N . ILE A 1 215 ? 4.445 -15.891 0.005 1 97.06 215 ILE A N 1
ATOM 1772 C CA . ILE A 1 215 ? 3.676 -15.008 -0.862 1 97.06 215 ILE A CA 1
ATOM 1773 C C . ILE A 1 215 ? 3.004 -15.82 -1.964 1 97.06 215 ILE A C 1
ATOM 1775 O O . ILE A 1 215 ? 1.774 -15.898 -2.025 1 97.06 215 ILE A O 1
ATOM 1779 N N . PRO A 1 216 ? 3.785 -16.516 -2.793 1 97.94 216 PRO A N 1
ATOM 1780 C CA . PRO A 1 216 ? 3.104 -17.312 -3.816 1 97.94 216 PRO A CA 1
ATOM 1781 C C . PRO A 1 216 ? 2.275 -18.453 -3.225 1 97.94 216 PRO A C 1
ATOM 1783 O O . PRO A 1 216 ? 1.263 -18.844 -3.807 1 97.94 216 PRO A O 1
ATOM 1786 N N . GLN A 1 217 ? 2.695 -18.969 -2.102 1 96.75 217 GLN A N 1
ATOM 1787 C CA . GLN A 1 217 ? 1.93 -20.047 -1.486 1 96.75 217 GLN A CA 1
ATOM 1788 C C . GLN A 1 217 ? 0.504 -19.594 -1.173 1 96.75 217 GLN A C 1
ATOM 1790 O O . GLN A 1 217 ? -0.457 -20.297 -1.497 1 96.75 217 GLN A O 1
ATOM 1795 N N . ARG A 1 218 ? 0.38 -18.438 -0.541 1 96.38 218 ARG A N 1
ATOM 1796 C CA . ARG A 1 218 ? -0.937 -17.891 -0.235 1 96.38 218 ARG A CA 1
ATOM 1797 C C . ARG A 1 218 ? -1.76 -17.688 -1.505 1 96.38 218 ARG A C 1
ATOM 1799 O O . ARG A 1 218 ? -2.943 -18.031 -1.539 1 96.38 218 ARG A O 1
ATOM 1806 N N . LEU A 1 219 ? -1.169 -17.188 -2.51 1 98.38 219 LEU A N 1
ATOM 1807 C CA . LEU A 1 219 ? -1.858 -16.906 -3.76 1 98.38 219 LEU A CA 1
ATOM 1808 C C . LEU A 1 219 ? -2.277 -18.188 -4.469 1 98.38 219 LEU A C 1
ATOM 1810 O O . LEU A 1 219 ? -3.404 -18.281 -4.961 1 98.38 219 LEU A O 1
ATOM 1814 N N . ILE A 1 220 ? -1.396 -19.156 -4.512 1 98.38 220 ILE A N 1
ATOM 1815 C CA . ILE A 1 220 ? -1.671 -20.438 -5.176 1 98.38 220 ILE A CA 1
ATOM 1816 C C . ILE A 1 220 ? -2.846 -21.125 -4.492 1 98.38 220 ILE A C 1
ATOM 1818 O O . ILE A 1 220 ? -3.766 -21.609 -5.16 1 98.38 220 ILE A O 1
ATOM 1822 N N . LYS A 1 221 ? -2.828 -21.141 -3.166 1 97 221 LYS A N 1
ATOM 1823 C CA . LYS A 1 221 ? -3.906 -21.766 -2.408 1 97 221 LYS A CA 1
ATOM 1824 C C . LYS A 1 221 ? -5.238 -21.062 -2.67 1 97 221 LYS A C 1
ATOM 1826 O O . LYS A 1 221 ? -6.277 -21.719 -2.779 1 97 221 LYS A O 1
ATOM 1831 N N . ALA A 1 222 ? -5.184 -19.828 -2.822 1 97.38 222 ALA A N 1
ATOM 1832 C CA . ALA A 1 222 ? -6.398 -19.016 -2.938 1 97.38 222 ALA A CA 1
ATOM 1833 C C . ALA A 1 222 ? -6.945 -19.047 -4.363 1 97.38 222 ALA A C 1
ATOM 1835 O O . ALA A 1 222 ? -8.156 -18.938 -4.57 1 97.38 222 ALA A O 1
ATOM 1836 N N . LEU A 1 223 ? -6.051 -19.219 -5.398 1 98.5 223 LEU A N 1
ATOM 1837 C CA . LEU A 1 223 ? -6.445 -18.781 -6.73 1 98.5 223 LEU A CA 1
ATOM 1838 C C . LEU A 1 223 ? -6.344 -19.922 -7.738 1 98.5 223 LEU A C 1
ATOM 1840 O O . LEU A 1 223 ? -6.578 -19.719 -8.938 1 98.5 223 LEU A O 1
ATOM 1844 N N . THR A 1 224 ? -5.949 -21.062 -7.34 1 98.38 224 THR A N 1
ATOM 1845 C CA . THR A 1 224 ? -5.816 -22.188 -8.266 1 98.38 224 THR A CA 1
ATOM 1846 C C . THR A 1 224 ? -6.453 -23.438 -7.684 1 98.38 224 THR A C 1
ATOM 1848 O O . THR A 1 224 ? -6.508 -23.609 -6.461 1 98.38 224 THR A O 1
ATOM 1851 N N . PRO A 1 225 ? -6.996 -24.328 -8.477 1 97.62 225 PRO A N 1
ATOM 1852 C CA . PRO A 1 225 ? -7.383 -25.656 -8.008 1 97.62 225 PRO A CA 1
ATOM 1853 C C . PRO A 1 225 ? -6.188 -26.594 -7.844 1 97.62 225 PRO A C 1
ATOM 1855 O O . PRO A 1 225 ? -5.117 -26.344 -8.406 1 97.62 225 PRO A O 1
ATOM 1858 N N . ILE A 1 226 ? -6.379 -27.641 -7.082 1 97.12 226 ILE A N 1
ATOM 1859 C CA . ILE A 1 226 ? -5.355 -28.688 -6.996 1 97.12 226 ILE A CA 1
ATOM 1860 C C . ILE A 1 226 ? -5.023 -29.188 -8.398 1 97.12 226 ILE A C 1
ATOM 1862 O O . ILE A 1 226 ? -5.918 -29.375 -9.227 1 97.12 226 ILE A O 1
ATOM 1866 N N . ASN A 1 227 ? -3.725 -29.312 -8.664 1 97.56 227 ASN A N 1
ATOM 1867 C CA . ASN A 1 227 ? -3.191 -29.766 -9.945 1 97.56 227 ASN A CA 1
ATOM 1868 C C . ASN A 1 227 ? -3.328 -28.688 -11.023 1 97.56 227 ASN A C 1
ATOM 1870 O O . ASN A 1 227 ? -3.104 -28.953 -12.203 1 97.56 227 ASN A O 1
ATOM 1874 N N . GLY A 1 228 ? -3.775 -27.516 -10.625 1 98.44 228 GLY A N 1
ATOM 1875 C CA . GLY A 1 228 ? -3.77 -26.406 -11.555 1 98.44 228 GLY A CA 1
ATOM 1876 C C . GLY A 1 228 ? -2.377 -26.016 -12.016 1 98.44 228 GLY A C 1
ATOM 1877 O O . GLY A 1 228 ? -1.382 -26.531 -11.5 1 98.44 228 GLY A O 1
ATOM 1878 N N . ILE A 1 229 ? -2.297 -25.125 -12.969 1 98.81 229 ILE A N 1
ATOM 1879 C CA . ILE A 1 229 ? -1.021 -24.781 -13.578 1 98.81 229 ILE A CA 1
ATOM 1880 C C . ILE A 1 229 ? -0.629 -23.359 -13.188 1 98.81 229 ILE A C 1
ATOM 1882 O O . ILE A 1 229 ? -1.384 -22.422 -13.422 1 98.81 229 ILE A O 1
ATOM 1886 N N . VAL A 1 230 ? 0.53 -23.203 -12.594 1 98.94 230 VAL A N 1
ATOM 1887 C CA . VAL A 1 230 ? 1.12 -21.922 -12.227 1 98.94 230 VAL A CA 1
ATOM 1888 C C . VAL A 1 230 ? 2.25 -21.578 -13.195 1 98.94 230 VAL A C 1
ATOM 1890 O O . VAL A 1 230 ? 3.1 -22.422 -13.492 1 98.94 230 VAL A O 1
ATOM 1893 N N . PHE A 1 231 ? 2.225 -20.359 -13.719 1 98.94 231 PHE A N 1
ATOM 1894 C CA . PHE A 1 231 ? 3.254 -19.906 -14.641 1 98.94 231 PHE A CA 1
ATOM 1895 C C . PHE A 1 231 ? 3.982 -18.688 -14.07 1 98.94 231 PHE A C 1
ATOM 1897 O O . PHE A 1 231 ? 3.352 -17.766 -13.562 1 98.94 231 PHE A O 1
ATOM 1904 N N . ASP A 1 232 ? 5.297 -18.688 -14.133 1 98.88 232 ASP A N 1
ATOM 1905 C CA . ASP A 1 232 ? 6.152 -17.562 -13.734 1 98.88 232 ASP A CA 1
ATOM 1906 C C . ASP A 1 232 ? 7.141 -17.219 -14.844 1 98.88 232 ASP A C 1
ATOM 1908 O O . ASP A 1 232 ? 8.172 -17.875 -15 1 98.88 232 ASP A O 1
ATOM 1912 N N . PRO A 1 233 ? 6.887 -16.156 -15.578 1 98.38 233 PRO A N 1
ATOM 1913 C CA . PRO A 1 233 ? 7.75 -15.805 -16.703 1 98.38 233 PRO A CA 1
ATOM 1914 C C . PRO A 1 233 ? 9.133 -15.32 -16.266 1 98.38 233 PRO A C 1
ATOM 1916 O O . PRO A 1 233 ? 10.062 -15.297 -17.078 1 98.38 233 PRO A O 1
ATOM 1919 N N . PHE A 1 234 ? 9.266 -14.891 -15.031 1 97 234 PHE A N 1
ATOM 1920 C CA . PHE A 1 234 ? 10.516 -14.422 -14.453 1 97 234 PHE A CA 1
ATOM 1921 C C . PHE A 1 234 ? 10.805 -15.141 -13.141 1 97 234 PHE A C 1
ATOM 1923 O O . PHE A 1 234 ? 10.906 -14.508 -12.086 1 97 234 PHE A O 1
ATOM 1930 N N . MET A 1 235 ? 11.086 -16.391 -13.195 1 97.62 235 MET A N 1
ATOM 1931 C CA . MET A 1 235 ? 10.984 -17.219 -12.008 1 97.62 235 MET A CA 1
ATOM 1932 C C . MET A 1 235 ? 12.172 -17 -11.07 1 97.62 235 MET A C 1
ATOM 1934 O O . MET A 1 235 ? 12.133 -17.391 -9.906 1 97.62 235 MET A O 1
ATOM 1938 N N . GLY A 1 236 ? 13.305 -16.359 -11.633 1 95.88 236 GLY A N 1
ATOM 1939 C CA . GLY A 1 236 ? 14.43 -16.078 -10.766 1 95.88 236 GLY A CA 1
ATOM 1940 C C . GLY A 1 236 ? 14.953 -17.297 -10.039 1 95.88 236 GLY A C 1
ATOM 1941 O O . GLY A 1 236 ? 15.273 -18.312 -10.672 1 95.88 236 GLY A O 1
ATOM 1942 N N . SER A 1 237 ? 14.883 -17.297 -8.742 1 96.06 237 SER A N 1
ATOM 1943 C CA . SER A 1 237 ? 15.414 -18.391 -7.93 1 96.06 237 SER A CA 1
ATOM 1944 C C . SER A 1 237 ? 14.383 -19.5 -7.746 1 96.06 237 SER A C 1
ATOM 1946 O O . SER A 1 237 ? 14.602 -20.422 -6.969 1 96.06 237 SER A O 1
ATOM 1948 N N . GLY A 1 238 ? 13.25 -19.375 -8.328 1 97.94 238 GLY A N 1
ATOM 1949 C CA . GLY A 1 238 ? 12.312 -20.484 -8.398 1 97.94 238 GLY A CA 1
ATOM 1950 C C . GLY A 1 238 ? 11.344 -20.516 -7.234 1 97.94 238 GLY A C 1
ATOM 1951 O O . GLY A 1 238 ? 10.742 -21.547 -6.953 1 97.94 238 GLY A O 1
ATOM 1952 N N . THR A 1 239 ? 11.18 -19.391 -6.539 1 97.88 239 THR A N 1
ATOM 1953 C CA . THR A 1 239 ? 10.32 -19.344 -5.359 1 97.88 239 THR A CA 1
ATOM 1954 C C . THR A 1 239 ? 8.906 -19.797 -5.699 1 97.88 239 THR A C 1
ATOM 1956 O O . THR A 1 239 ? 8.32 -20.609 -4.977 1 97.88 239 THR A O 1
ATOM 1959 N N . SER A 1 240 ? 8.352 -19.328 -6.793 1 98.44 240 SER A N 1
ATOM 1960 C CA . SER A 1 240 ? 7.004 -19.703 -7.207 1 98.44 240 SER A CA 1
ATOM 1961 C C . SER A 1 240 ? 6.926 -21.188 -7.574 1 98.44 240 SER A C 1
ATOM 1963 O O . SER A 1 240 ? 5.898 -21.828 -7.352 1 98.44 240 SER A O 1
ATOM 1965 N N . GLY A 1 241 ? 7.969 -21.719 -8.148 1 98.62 241 GLY A N 1
ATOM 1966 C CA . GLY A 1 241 ? 8.023 -23.141 -8.445 1 98.62 241 GLY A CA 1
ATOM 1967 C C . GLY A 1 241 ? 8.008 -24.016 -7.203 1 98.62 241 GLY A C 1
ATOM 1968 O O . GLY A 1 241 ? 7.27 -25 -7.141 1 98.62 241 GLY A O 1
ATOM 1969 N N . VAL A 1 242 ? 8.812 -23.641 -6.219 1 98.12 242 VAL A N 1
ATOM 1970 C CA . VAL A 1 242 ? 8.844 -24.359 -4.949 1 98.12 242 VAL A CA 1
ATOM 1971 C C . VAL A 1 242 ? 7.449 -24.359 -4.324 1 98.12 242 VAL A C 1
ATOM 1973 O O . VAL A 1 242 ? 6.941 -25.406 -3.924 1 98.12 242 VAL A O 1
ATOM 1976 N N . ALA A 1 243 ? 6.828 -23.188 -4.273 1 98.06 243 ALA A N 1
ATOM 1977 C CA . ALA A 1 243 ? 5.492 -23.047 -3.697 1 98.06 243 ALA A CA 1
ATOM 1978 C C . ALA A 1 243 ? 4.48 -23.922 -4.441 1 98.06 243 ALA A C 1
ATOM 1980 O O . ALA A 1 243 ? 3.596 -24.516 -3.824 1 98.06 243 ALA A O 1
ATOM 1981 N N . SER A 1 244 ? 4.59 -23.953 -5.738 1 98.56 244 SER A N 1
ATOM 1982 C CA . SER A 1 244 ? 3.674 -24.75 -6.551 1 98.56 244 SER A CA 1
ATOM 1983 C C . SER A 1 244 ? 3.752 -26.234 -6.188 1 98.56 244 SER A C 1
ATOM 1985 O O . SER A 1 244 ? 2.723 -26.891 -6.02 1 98.56 244 SER A O 1
ATOM 1987 N N . ILE A 1 245 ? 4.953 -26.75 -6.059 1 98.06 245 ILE A N 1
ATOM 1988 C CA . ILE A 1 245 ? 5.152 -28.156 -5.707 1 98.06 245 ILE A CA 1
ATOM 1989 C C . ILE A 1 245 ? 4.586 -28.422 -4.312 1 98.06 245 ILE A C 1
ATOM 1991 O O . ILE A 1 245 ? 3.855 -29.391 -4.109 1 98.06 245 ILE A O 1
ATOM 1995 N N . LEU A 1 246 ? 4.91 -27.531 -3.391 1 96.06 246 LEU A N 1
ATOM 1996 C CA . LEU A 1 246 ? 4.457 -27.688 -2.014 1 96.06 246 LEU A CA 1
ATOM 1997 C C . LEU A 1 246 ? 2.936 -27.719 -1.939 1 96.06 246 LEU A C 1
ATOM 1999 O O . LEU A 1 246 ? 2.365 -28.391 -1.073 1 96.06 246 LEU A O 1
ATOM 2003 N N . GLU A 1 247 ? 2.26 -27.031 -2.883 1 96.38 247 GLU A N 1
ATOM 2004 C CA . GLU A 1 247 ? 0.806 -26.906 -2.848 1 96.38 247 GLU A CA 1
ATOM 2005 C C . GLU A 1 247 ? 0.154 -27.812 -3.893 1 96.38 247 GLU A C 1
ATOM 2007 O O . GLU A 1 247 ? -1.018 -27.625 -4.23 1 96.38 247 GLU A O 1
ATOM 2012 N N . ASN A 1 248 ? 0.887 -28.75 -4.445 1 97.19 248 ASN A N 1
ATOM 2013 C CA . ASN A 1 248 ? 0.406 -29.781 -5.359 1 97.19 248 ASN A CA 1
ATOM 2014 C C . ASN A 1 248 ? -0.184 -29.156 -6.629 1 97.19 248 ASN A C 1
ATOM 2016 O O . ASN A 1 248 ? -1.302 -29.5 -7.023 1 97.19 248 ASN A O 1
ATOM 2020 N N . ARG A 1 249 ? 0.528 -28.234 -7.18 1 98.38 249 ARG A N 1
ATOM 2021 C CA . ARG A 1 249 ? 0.199 -27.656 -8.477 1 98.38 249 ARG A CA 1
ATOM 2022 C C . ARG A 1 249 ? 1.3 -27.938 -9.5 1 98.38 249 ARG A C 1
ATOM 2024 O O . ARG A 1 249 ? 2.439 -28.234 -9.125 1 98.38 249 ARG A O 1
ATOM 2031 N N . LYS A 1 250 ? 0.969 -27.891 -10.781 1 98.75 250 LYS A N 1
ATOM 2032 C CA . LYS A 1 250 ? 1.949 -27.922 -11.867 1 98.75 250 LYS A CA 1
ATOM 2033 C C . LYS A 1 250 ? 2.615 -26.562 -12.039 1 98.75 250 LYS A C 1
ATOM 2035 O O . LYS A 1 250 ? 2.041 -25.531 -11.672 1 98.75 250 LYS A O 1
ATOM 2040 N N . PHE A 1 251 ? 3.883 -26.625 -12.57 1 98.81 251 PHE A N 1
ATOM 2041 C CA . PHE A 1 251 ? 4.629 -25.375 -12.648 1 98.81 251 PHE A CA 1
ATOM 2042 C C . PHE A 1 251 ? 5.332 -25.234 -13.992 1 98.81 251 PHE A C 1
ATOM 2044 O O . PHE A 1 251 ? 5.863 -26.219 -14.516 1 98.81 251 PHE A O 1
ATOM 2051 N N . ILE A 1 252 ? 5.258 -24.016 -14.547 1 98.94 252 ILE A N 1
ATOM 2052 C CA . ILE A 1 252 ? 6.035 -23.609 -15.711 1 98.94 252 ILE A CA 1
ATOM 2053 C C . ILE A 1 252 ? 6.77 -22.312 -15.398 1 98.94 252 ILE A C 1
ATOM 2055 O O . ILE A 1 252 ? 6.172 -21.344 -14.906 1 98.94 252 ILE A O 1
ATOM 2059 N N . GLY A 1 253 ? 8.047 -22.234 -15.641 1 98.75 253 GLY A N 1
ATOM 2060 C CA . GLY A 1 253 ? 8.797 -21.016 -15.383 1 98.75 253 GLY A CA 1
ATOM 2061 C C . GLY A 1 253 ? 9.945 -20.797 -16.344 1 98.75 253 GLY A C 1
ATOM 2062 O O . GLY A 1 253 ? 10.438 -21.75 -16.953 1 98.75 253 GLY A O 1
ATOM 2063 N N . ALA A 1 254 ? 10.367 -19.547 -16.5 1 98.69 254 ALA A N 1
ATOM 2064 C CA . ALA A 1 254 ? 11.516 -19.188 -17.328 1 98.69 254 ALA A CA 1
ATOM 2065 C C . ALA A 1 254 ? 12.508 -18.328 -16.547 1 98.69 254 ALA A C 1
ATOM 2067 O O . ALA A 1 254 ? 12.117 -17.516 -15.711 1 98.69 254 ALA A O 1
ATOM 2068 N N . GLU A 1 255 ? 13.711 -18.562 -16.734 1 97.81 255 GLU A N 1
ATOM 2069 C CA . GLU A 1 255 ? 14.82 -17.766 -16.219 1 97.81 255 GLU A CA 1
ATOM 2070 C C . GLU A 1 255 ? 15.961 -17.672 -17.219 1 97.81 255 GLU A C 1
ATOM 2072 O O . GLU A 1 255 ? 16.469 -18.703 -17.672 1 97.81 255 GLU A O 1
ATOM 2077 N N . ILE A 1 256 ? 16.344 -16.453 -17.484 1 96.69 256 ILE A N 1
ATOM 2078 C CA . ILE A 1 256 ? 17.281 -16.234 -18.578 1 96.69 256 ILE A CA 1
ATOM 2079 C C . ILE A 1 256 ? 18.719 -16.422 -18.078 1 96.69 256 ILE A C 1
ATOM 2081 O O . ILE A 1 256 ? 19.594 -16.875 -18.828 1 96.69 256 ILE A O 1
ATOM 2085 N N . GLN A 1 257 ? 19.016 -16.062 -16.891 1 95.69 257 GLN A N 1
ATOM 2086 C CA . GLN A 1 257 ? 20.359 -16.203 -16.344 1 95.69 257 GLN A CA 1
ATOM 2087 C C . GLN A 1 257 ? 20.609 -17.625 -15.852 1 95.69 257 GLN A C 1
ATOM 2089 O O . GLN A 1 257 ? 19.922 -18.109 -14.953 1 95.69 257 GLN A O 1
ATOM 2094 N N . LYS A 1 258 ? 21.625 -18.234 -16.297 1 97.44 258 LYS A N 1
ATOM 2095 C CA . LYS A 1 258 ? 21.922 -19.641 -16.016 1 97.44 258 LYS A CA 1
ATOM 2096 C C . LYS A 1 258 ? 22.141 -19.875 -14.531 1 97.44 258 LYS A C 1
ATOM 2098 O O . LYS A 1 258 ? 21.703 -20.891 -13.984 1 97.44 258 LYS A O 1
ATOM 2103 N N . GLU A 1 259 ? 22.797 -18.938 -13.938 1 96.44 259 GLU A N 1
ATOM 2104 C CA . GLU A 1 259 ? 23.094 -19.078 -12.508 1 96.44 259 GLU A CA 1
ATOM 2105 C C . GLU A 1 259 ? 21.797 -19.141 -11.688 1 96.44 259 GLU A C 1
ATOM 2107 O O . GLU A 1 259 ? 21.656 -20 -10.82 1 96.44 259 GLU A O 1
ATOM 2112 N N . TYR A 1 260 ? 20.906 -18.266 -11.961 1 96.5 260 TYR A N 1
ATOM 2113 C CA . TYR A 1 260 ? 19.641 -18.25 -11.25 1 96.5 260 TYR A CA 1
ATOM 2114 C C . TYR A 1 260 ? 18.766 -19.438 -11.648 1 96.5 260 TYR A C 1
ATOM 2116 O O . TYR A 1 260 ? 18.078 -20.016 -10.812 1 96.5 260 TYR A O 1
ATOM 2124 N N . PHE A 1 261 ? 18.844 -19.812 -12.906 1 97.94 261 PHE A N 1
ATOM 2125 C CA . PHE A 1 261 ? 18.141 -20.984 -13.406 1 97.94 261 PHE A CA 1
ATOM 2126 C C . PHE A 1 261 ? 18.547 -22.219 -12.633 1 97.94 261 PHE A C 1
ATOM 2128 O O . PHE A 1 261 ? 17.703 -23.016 -12.227 1 97.94 261 PHE A O 1
ATOM 2135 N N . ASP A 1 262 ? 19.812 -22.375 -12.453 1 98.25 262 ASP A N 1
ATOM 2136 C CA . ASP A 1 262 ? 20.312 -23.547 -11.742 1 98.25 262 ASP A CA 1
ATOM 2137 C C . ASP A 1 262 ? 19.859 -23.547 -10.289 1 98.25 262 ASP A C 1
ATOM 2139 O O . ASP A 1 262 ? 19.5 -24.609 -9.75 1 98.25 262 ASP A O 1
ATOM 2143 N N . ILE A 1 263 ? 19.875 -22.406 -9.695 1 97.62 263 ILE A N 1
ATOM 2144 C CA . ILE A 1 263 ? 19.375 -22.266 -8.336 1 97.62 263 ILE A CA 1
ATOM 2145 C C . ILE A 1 263 ? 17.906 -22.688 -8.273 1 97.62 263 ILE A C 1
ATOM 2147 O O . ILE A 1 263 ? 17.516 -23.469 -7.41 1 97.62 263 ILE A O 1
ATOM 2151 N N . ALA A 1 264 ? 17.141 -22.203 -9.164 1 98.25 264 ALA A N 1
ATOM 2152 C CA . ALA A 1 264 ? 15.719 -22.5 -9.211 1 98.25 264 ALA A CA 1
ATOM 2153 C C . ALA A 1 264 ? 15.469 -23.984 -9.383 1 98.25 264 ALA A C 1
ATOM 2155 O O . ALA A 1 264 ? 14.656 -24.578 -8.664 1 98.25 264 ALA A O 1
ATOM 2156 N N . LYS A 1 265 ? 16.125 -24.547 -10.359 1 98.19 265 LYS A N 1
ATOM 2157 C CA . LYS A 1 265 ? 15.969 -25.984 -10.641 1 98.19 265 LYS A CA 1
ATOM 2158 C C . LYS A 1 265 ? 16.281 -26.828 -9.406 1 98.19 265 LYS A C 1
ATOM 2160 O O . LYS A 1 265 ? 15.523 -27.75 -9.078 1 98.19 265 LYS A O 1
ATOM 2165 N N . ASN A 1 266 ? 17.344 -26.484 -8.742 1 97.88 266 ASN A N 1
ATOM 2166 C CA . ASN A 1 266 ? 17.734 -27.219 -7.543 1 97.88 266 ASN A CA 1
ATOM 2167 C C . ASN A 1 266 ? 16.719 -27.047 -6.43 1 97.88 266 ASN A C 1
ATOM 2169 O O . ASN A 1 266 ? 16.359 -28.016 -5.75 1 97.88 266 ASN A O 1
ATOM 2173 N N . ARG A 1 267 ? 16.25 -25.844 -6.219 1 97.81 267 ARG A N 1
ATOM 2174 C CA . ARG A 1 267 ? 15.281 -25.578 -5.168 1 97.81 267 ARG A CA 1
ATOM 2175 C C . ARG A 1 267 ? 13.969 -26.312 -5.441 1 97.81 267 ARG A C 1
ATOM 2177 O O . ARG A 1 267 ? 13.344 -26.844 -4.523 1 97.81 267 ARG A O 1
ATOM 2184 N N . ILE A 1 268 ? 13.562 -26.328 -6.664 1 98.31 268 ILE A N 1
ATOM 2185 C CA . ILE A 1 268 ? 12.328 -27.016 -7.043 1 98.31 268 ILE A CA 1
ATOM 2186 C C . ILE A 1 268 ? 12.5 -28.516 -6.875 1 98.31 268 ILE A C 1
ATOM 2188 O O . ILE A 1 268 ? 11.594 -29.203 -6.395 1 98.31 268 ILE A O 1
ATOM 2192 N N . GLN A 1 269 ? 13.688 -29.031 -7.254 1 98.06 269 GLN A N 1
ATOM 2193 C CA . GLN A 1 269 ? 13.984 -30.438 -7.043 1 98.06 269 GLN A CA 1
ATOM 2194 C C . GLN A 1 269 ? 13.93 -30.797 -5.559 1 98.06 269 GLN A C 1
ATOM 2196 O O . GLN A 1 269 ? 13.406 -31.844 -5.188 1 98.06 269 GLN A O 1
ATOM 2201 N N . ASP A 1 270 ? 14.492 -29.906 -4.738 1 97.19 270 ASP A N 1
ATOM 2202 C CA . ASP A 1 270 ? 14.438 -30.125 -3.297 1 97.19 270 ASP A CA 1
ATOM 2203 C C . ASP A 1 270 ? 13 -30.188 -2.805 1 97.19 270 ASP A C 1
ATOM 2205 O O . ASP A 1 270 ? 12.68 -30.984 -1.916 1 97.19 270 ASP A O 1
ATOM 2209 N N . ALA A 1 271 ? 12.156 -29.359 -3.322 1 96.94 271 ALA A N 1
ATOM 2210 C CA . ALA A 1 271 ? 10.742 -29.391 -2.959 1 96.94 271 ALA A CA 1
ATOM 2211 C C . ALA A 1 271 ? 10.102 -30.719 -3.367 1 96.94 271 ALA A C 1
ATOM 2213 O O . ALA A 1 271 ? 9.328 -31.297 -2.602 1 96.94 271 ALA A O 1
ATOM 2214 N N . ILE A 1 272 ? 10.391 -31.188 -4.566 1 96.88 272 ILE A N 1
ATOM 2215 C CA . ILE A 1 272 ? 9.875 -32.438 -5.07 1 96.88 272 ILE A CA 1
ATOM 2216 C C . ILE A 1 272 ? 10.312 -33.594 -4.156 1 96.88 272 ILE A C 1
ATOM 2218 O O . ILE A 1 272 ? 9.531 -34.5 -3.865 1 96.88 272 ILE A O 1
ATOM 2222 N N . ASN A 1 273 ? 11.562 -33.438 -3.703 1 96.25 273 ASN A N 1
ATOM 2223 C CA . ASN A 1 273 ? 12.133 -34.469 -2.842 1 96.25 273 ASN A CA 1
ATOM 2224 C C . ASN A 1 273 ? 11.641 -34.344 -1.405 1 96.25 273 ASN A C 1
ATOM 2226 O O . ASN A 1 273 ? 11.945 -35.156 -0.558 1 96.25 273 ASN A O 1
ATOM 2230 N N . GLY A 1 274 ? 11.016 -33.25 -1.121 1 93.62 274 GLY A N 1
ATOM 2231 C CA . GLY A 1 274 ? 10.461 -33.062 0.211 1 93.62 274 GLY A CA 1
ATOM 2232 C C . GLY A 1 274 ? 11.461 -32.469 1.188 1 93.62 274 GLY A C 1
ATOM 2233 O O . GLY A 1 274 ? 11.289 -32.594 2.404 1 93.62 274 GLY A O 1
ATOM 2234 N N . VAL A 1 275 ? 12.5 -31.781 0.7 1 93.31 275 VAL A N 1
ATOM 2235 C CA . VAL A 1 275 ? 13.539 -31.281 1.598 1 93.31 275 VAL A CA 1
ATOM 2236 C C . VAL A 1 275 ? 13.75 -29.797 1.366 1 93.31 275 VAL A C 1
ATOM 2238 O O . VAL A 1 275 ? 14.805 -29.25 1.687 1 93.31 275 VAL A O 1
ATOM 2241 N N . ALA A 1 276 ? 12.812 -29.156 0.757 1 93.06 276 ALA A N 1
ATOM 2242 C CA . ALA A 1 276 ? 12.938 -27.719 0.486 1 93.06 276 ALA A CA 1
ATOM 2243 C C . ALA A 1 276 ? 13.094 -26.938 1.78 1 93.06 276 ALA A C 1
ATOM 2245 O O . ALA A 1 276 ? 12.461 -27.25 2.793 1 93.06 276 ALA A O 1
ATOM 2246 N N . LYS A 1 277 ? 13.922 -25.922 1.742 1 91 277 LYS A N 1
ATOM 2247 C CA . LYS A 1 277 ? 14.047 -24.984 2.846 1 91 277 LYS A CA 1
ATOM 2248 C C . LYS A 1 277 ? 12.961 -23.906 2.787 1 91 277 LYS A C 1
ATOM 2250 O O . LYS A 1 277 ? 12.961 -23.062 1.894 1 91 277 LYS A O 1
ATOM 2255 N N . VAL A 1 278 ? 12.07 -23.969 3.719 1 90.62 278 VAL A N 1
ATOM 2256 C CA . VAL A 1 278 ? 10.914 -23.078 3.707 1 90.62 278 VAL A CA 1
ATOM 2257 C C . VAL A 1 278 ? 10.688 -22.5 5.102 1 90.62 278 VAL A C 1
ATOM 2259 O O . VAL A 1 278 ? 10.734 -23.234 6.098 1 90.62 278 VAL A O 1
ATOM 2262 N N . ARG A 1 279 ? 10.5 -21.219 5.121 1 86.06 279 ARG A N 1
ATOM 2263 C CA . ARG A 1 279 ? 10.07 -20.594 6.371 1 86.06 279 ARG A CA 1
ATOM 2264 C C . ARG A 1 279 ? 8.57 -20.797 6.59 1 86.06 279 ARG A C 1
ATOM 2266 O O . ARG A 1 279 ? 7.766 -20.531 5.695 1 86.06 279 ARG A O 1
ATOM 2273 N N . GLU A 1 280 ? 8.273 -21.219 7.719 1 77.19 280 GLU A N 1
ATOM 2274 C CA . GLU A 1 280 ? 6.852 -21.375 8.016 1 77.19 280 GLU A CA 1
ATOM 2275 C C . GLU A 1 280 ? 6.141 -20.016 7.996 1 77.19 280 GLU A C 1
ATOM 2277 O O . GLU A 1 280 ? 6.688 -19.016 8.445 1 77.19 280 GLU A O 1
ATOM 2282 N N . ASP A 1 281 ? 5.012 -20.016 7.379 1 75.88 281 ASP A N 1
ATOM 2283 C CA . ASP A 1 281 ? 4.223 -18.797 7.281 1 75.88 281 ASP A CA 1
ATOM 2284 C C . ASP A 1 281 ? 3.543 -18.469 8.609 1 75.88 281 ASP A C 1
ATOM 2286 O O . ASP A 1 281 ? 2.33 -18.641 8.75 1 75.88 281 ASP A O 1
ATOM 2290 N N . ILE A 1 282 ? 4.297 -18.078 9.578 1 67.5 282 ILE A N 1
ATOM 2291 C CA . ILE A 1 282 ? 3.818 -17.688 10.898 1 67.5 282 ILE A CA 1
ATOM 2292 C C . ILE A 1 282 ? 4.188 -16.234 11.18 1 67.5 282 ILE A C 1
ATOM 2294 O O . ILE A 1 282 ? 5.168 -15.727 10.633 1 67.5 282 ILE A O 1
ATOM 2298 N N . PRO A 1 283 ? 3.256 -15.539 11.938 1 60.34 283 PRO A N 1
ATOM 2299 C CA . PRO A 1 283 ? 3.561 -14.148 12.258 1 60.34 283 PRO A CA 1
ATOM 2300 C C . PRO A 1 283 ? 4.922 -13.977 12.93 1 60.34 283 PRO A C 1
ATOM 2302 O O . PRO A 1 283 ? 5.391 -14.891 13.617 1 60.34 283 PRO A O 1
ATOM 2305 N N . VAL A 1 284 ? 5.629 -12.969 12.57 1 54.75 284 VAL A N 1
ATOM 2306 C CA . VAL A 1 284 ? 6.898 -12.648 13.219 1 54.75 284 VAL A CA 1
ATOM 2307 C C . VAL A 1 284 ? 6.668 -12.414 14.711 1 54.75 284 VAL A C 1
ATOM 2309 O O . VAL A 1 284 ? 5.77 -11.664 15.094 1 54.75 284 VAL A O 1
ATOM 2312 N N . MET A 1 285 ? 7.305 -13.266 15.523 1 49.16 285 MET A N 1
ATOM 2313 C CA . MET A 1 285 ? 7.121 -13.203 16.969 1 49.16 285 MET A CA 1
ATOM 2314 C C . MET A 1 285 ? 7.672 -11.898 17.531 1 49.16 285 MET A C 1
ATOM 2316 O O . MET A 1 285 ? 8.719 -11.422 17.094 1 49.16 285 MET A O 1
ATOM 2320 N N . GLU A 1 286 ? 6.828 -11.023 18.266 1 49.09 286 GLU A N 1
ATOM 2321 C CA . GLU A 1 286 ? 7.367 -9.914 19.062 1 49.09 286 GLU A CA 1
ATOM 2322 C C . GLU A 1 286 ? 8.336 -10.422 20.125 1 49.09 286 GLU A C 1
ATOM 2324 O O . GLU A 1 286 ? 8.156 -11.5 20.688 1 49.09 286 GLU A O 1
ATOM 2329 N N . PRO A 1 287 ? 9.57 -9.812 20.156 1 40.38 287 PRO A N 1
ATOM 2330 C CA . PRO A 1 287 ? 10.484 -10.227 21.219 1 40.38 287 PRO A CA 1
ATOM 2331 C C . PRO A 1 287 ? 9.82 -10.227 22.594 1 40.38 287 PRO A C 1
ATOM 2333 O O . PRO A 1 287 ? 8.875 -9.477 22.828 1 40.38 287 PRO A O 1
ATOM 2336 N N . ASP A 1 288 ? 10.062 -11.219 23.297 1 38.91 288 ASP A N 1
ATOM 2337 C CA . ASP A 1 288 ? 9.648 -11.227 24.703 1 38.91 288 ASP A CA 1
ATOM 2338 C C . ASP A 1 288 ? 10.109 -9.953 25.422 1 38.91 288 ASP A C 1
ATOM 2340 O O . ASP A 1 288 ? 11.305 -9.695 25.516 1 38.91 288 ASP A O 1
ATOM 2344 N N . LYS A 1 289 ? 9.25 -8.977 25.656 1 46.41 289 LYS A N 1
ATOM 2345 C CA . LYS A 1 289 ? 9.516 -7.699 26.312 1 46.41 289 LYS A CA 1
ATOM 2346 C C . LYS A 1 289 ? 10.359 -7.887 27.562 1 46.41 289 LYS A C 1
ATOM 2348 O O . LYS A 1 289 ? 10.961 -6.93 28.062 1 46.41 289 LYS A O 1
ATOM 2353 N N . ASN A 1 290 ? 10.305 -9.016 28.125 1 42.47 290 ASN A N 1
ATOM 2354 C CA . ASN A 1 290 ? 11.062 -9.305 29.328 1 42.47 290 ASN A CA 1
ATOM 2355 C C . ASN A 1 290 ? 12.5 -9.727 29.016 1 42.47 290 ASN A C 1
ATOM 2357 O O . ASN A 1 290 ? 13.289 -9.977 29.922 1 42.47 290 ASN A O 1
ATOM 2361 N N . SER A 1 291 ? 12.82 -9.797 27.891 1 38.84 291 SER A N 1
ATOM 2362 C CA . SER A 1 291 ? 14.188 -10.188 27.594 1 38.84 291 SER A CA 1
ATOM 2363 C C . SER A 1 291 ? 15.141 -9 27.672 1 38.84 291 SER A C 1
ATOM 2365 O O . SER A 1 291 ? 14.719 -7.852 27.484 1 38.84 291 SER A O 1
ATOM 2367 N N . LEU A 1 292 ? 16.375 -9.172 28.094 1 43.12 292 LEU A N 1
ATOM 2368 C CA . LEU A 1 292 ? 17.406 -8.164 28.312 1 43.12 292 LEU A CA 1
ATOM 2369 C C . LEU A 1 292 ? 17.562 -7.27 27.078 1 43.12 292 LEU A C 1
ATOM 2371 O O . LEU A 1 292 ? 17.766 -6.059 27.203 1 43.12 292 LEU A O 1
ATOM 2375 N N . VAL A 1 293 ? 17.422 -7.828 26.062 1 41.88 293 VAL A N 1
ATOM 2376 C CA . VAL A 1 293 ? 17.688 -7.094 24.844 1 41.88 293 VAL A CA 1
ATOM 2377 C C . VAL A 1 293 ? 16.484 -6.203 24.5 1 41.88 293 VAL A C 1
ATOM 2379 O O . VAL A 1 293 ? 16.625 -5.23 23.75 1 41.88 293 VAL A O 1
ATOM 2382 N N . ALA A 1 294 ? 15.461 -6.508 25.047 1 43.78 294 ALA A N 1
ATOM 2383 C CA . ALA A 1 294 ? 14.234 -5.762 24.781 1 43.78 294 ALA A CA 1
ATOM 2384 C C . ALA A 1 294 ? 14.062 -4.617 25.766 1 43.78 294 ALA A C 1
ATOM 2386 O O . ALA A 1 294 ? 13.203 -3.754 25.578 1 43.78 294 ALA A O 1
ATOM 2387 N N . LYS A 1 295 ? 14.805 -4.539 26.812 1 44.47 295 LYS A N 1
ATOM 2388 C CA . LYS A 1 295 ? 14.703 -3.518 27.859 1 44.47 295 LYS A CA 1
ATOM 2389 C C . LYS A 1 295 ? 15.453 -2.25 27.469 1 44.47 295 LYS A C 1
ATOM 2391 O O . LYS A 1 295 ? 16.531 -2.318 26.875 1 44.47 295 LYS A O 1
ATOM 2396 N N . LEU A 1 296 ? 14.812 -1.142 27.625 1 45.12 296 LEU A N 1
ATOM 2397 C CA . LEU A 1 296 ? 15.453 0.146 27.391 1 45.12 296 LEU A CA 1
ATOM 2398 C C . LEU A 1 296 ? 16.672 0.326 28.297 1 45.12 296 LEU A C 1
ATOM 2400 O O . LEU A 1 296 ? 16.547 0.283 29.516 1 45.12 296 LEU A O 1
ATOM 2404 N N . PRO A 1 297 ? 17.844 0.407 27.641 1 43.53 297 PRO A N 1
ATOM 2405 C CA . PRO A 1 297 ? 19 0.684 28.5 1 43.53 297 PRO A CA 1
ATOM 2406 C C . PRO A 1 297 ? 18.859 1.99 29.281 1 43.53 297 PRO A C 1
ATOM 2408 O O . PRO A 1 297 ? 18.234 2.936 28.797 1 43.53 297 PRO A O 1
ATOM 2411 N N . GLU A 1 298 ? 19.281 1.946 30.5 1 44 298 GLU A N 1
ATOM 2412 C CA . GLU A 1 298 ? 19.234 3.113 31.375 1 44 298 GLU A CA 1
ATOM 2413 C C . GLU A 1 298 ? 19.797 4.348 30.672 1 44 298 GLU A C 1
ATOM 2415 O O . GLU A 1 298 ? 19.281 5.453 30.844 1 44 298 GLU A O 1
ATOM 2420 N N . GLU A 1 299 ? 20.75 4.137 29.938 1 45.38 299 GLU A N 1
ATOM 2421 C CA . GLU A 1 299 ? 21.406 5.234 29.234 1 45.38 299 GLU A CA 1
ATOM 2422 C C . GLU A 1 299 ? 20.453 5.914 28.266 1 45.38 299 GLU A C 1
ATOM 2424 O O . GLU A 1 299 ? 20.484 7.137 28.109 1 45.38 299 GLU A O 1
ATOM 2429 N N . PHE A 1 300 ? 19.766 5.113 27.672 1 48.16 300 PHE A N 1
ATOM 2430 C CA . PHE A 1 300 ? 18.844 5.668 26.703 1 48.16 300 PHE A CA 1
ATOM 2431 C C . PHE A 1 300 ? 17.688 6.395 27.391 1 48.16 300 PHE A C 1
ATOM 2433 O O . PHE A 1 300 ? 17.203 7.41 26.891 1 48.16 300 PHE A O 1
ATOM 2440 N N . SER A 1 301 ? 17.203 5.914 28.453 1 45.44 301 SER A N 1
ATOM 2441 C CA . SER A 1 301 ? 16.156 6.551 29.25 1 45.44 301 SER A CA 1
ATOM 2442 C C . SER A 1 301 ? 16.547 7.957 29.672 1 45.44 301 SER A C 1
ATOM 2444 O O . SER A 1 301 ? 15.719 8.867 29.688 1 45.44 301 SER A O 1
ATOM 2446 N N . ILE A 1 302 ? 17.812 8.117 30.031 1 47.12 302 ILE A N 1
ATOM 2447 C CA . ILE A 1 302 ? 18.328 9.414 30.453 1 47.12 302 ILE A CA 1
ATOM 2448 C C . ILE A 1 302 ? 18.266 10.398 29.281 1 47.12 302 ILE A C 1
ATOM 2450 O O . ILE A 1 302 ? 17.859 11.547 29.453 1 47.12 302 ILE A O 1
ATOM 2454 N N . ILE A 1 303 ? 18.562 9.812 28.203 1 47.25 303 ILE A N 1
ATOM 2455 C CA . ILE A 1 303 ? 18.625 10.664 27.016 1 47.25 303 ILE A CA 1
ATOM 2456 C C . ILE A 1 303 ? 17.203 11.07 26.609 1 47.25 303 ILE A C 1
ATOM 2458 O O . ILE A 1 303 ? 16.984 12.203 26.188 1 47.25 303 ILE A O 1
ATOM 2462 N N . ARG A 1 304 ? 16.328 10.07 26.781 1 50.66 304 ARG A N 1
ATOM 2463 C CA . ARG A 1 304 ? 14.953 10.344 26.406 1 50.66 304 ARG A CA 1
ATOM 2464 C C . ARG A 1 304 ? 14.258 11.219 27.438 1 50.66 304 ARG A C 1
ATOM 2466 O O . ARG A 1 304 ? 13.125 11.656 27.234 1 50.66 304 ARG A O 1
ATOM 2473 N N . GLY A 1 305 ? 14.906 11.633 28.625 1 46.22 305 GLY A N 1
ATOM 2474 C CA . GLY A 1 305 ? 14.344 12.398 29.734 1 46.22 305 GLY A CA 1
ATOM 2475 C C . GLY A 1 305 ? 13.328 11.625 30.547 1 46.22 305 GLY A C 1
ATOM 2476 O O . GLY A 1 305 ? 12.477 12.211 31.219 1 46.22 305 GLY A O 1
ATOM 2477 N N . GLU A 1 306 ? 13.141 10.453 30.469 1 44.38 306 GLU A N 1
ATOM 2478 C CA . GLU A 1 306 ? 12.227 9.625 31.25 1 44.38 306 GLU A CA 1
ATOM 2479 C C . GLU A 1 306 ? 12.781 9.352 32.656 1 44.38 306 GLU A C 1
ATOM 2481 O O . GLU A 1 306 ? 13.211 8.234 32.938 1 44.38 306 GLU A O 1
ATOM 2486 N N . VAL A 1 307 ? 13.477 10.203 33.344 1 35.81 307 VAL A N 1
ATOM 2487 C CA . VAL A 1 307 ? 13.883 9.984 34.719 1 35.81 307 VAL A CA 1
ATOM 2488 C C . VAL A 1 307 ? 12.648 9.836 35.625 1 35.81 307 VAL A C 1
ATOM 2490 O O . VAL A 1 307 ? 11.719 10.633 35.531 1 35.81 307 VAL A O 1
ATOM 2493 N N . ALA A 1 308 ? 12.289 8.578 36.125 1 36.88 308 ALA A N 1
ATOM 2494 C CA . ALA A 1 308 ? 11.383 8.5 37.281 1 36.88 308 ALA A CA 1
ATOM 2495 C C . ALA A 1 308 ? 11.672 9.625 38.281 1 36.88 308 ALA A C 1
ATOM 2497 O O . ALA A 1 308 ? 12.797 9.758 38.75 1 36.88 308 ALA A O 1
ATOM 2498 N N . LYS A 1 309 ? 10.852 10.648 38.219 1 29.56 309 LYS A N 1
ATOM 2499 C CA . LYS A 1 309 ? 10.727 11.273 39.531 1 29.56 309 LYS A CA 1
ATOM 2500 C C . LYS A 1 309 ? 10.297 10.25 40.594 1 29.56 309 LYS A C 1
ATOM 2502 O O . LYS A 1 309 ? 9.438 9.406 40.312 1 29.56 309 LYS A O 1
ATOM 2507 N N . MET B 1 1 ? -1.442 33.781 29.5 1 40.81 1 MET B N 1
ATOM 2508 C CA . MET B 1 1 ? -1.118 32.781 28.5 1 40.81 1 MET B CA 1
ATOM 2509 C C . MET B 1 1 ? -2.096 32.844 27.328 1 40.81 1 MET B C 1
ATOM 2511 O O . MET B 1 1 ? -3.305 32.688 27.516 1 40.81 1 MET B O 1
ATOM 2515 N N . ASN B 1 2 ? -1.901 33.688 26.375 1 53.5 2 ASN B N 1
ATOM 2516 C CA . ASN B 1 2 ? -2.818 34.25 25.375 1 53.5 2 ASN B CA 1
ATOM 2517 C C . ASN B 1 2 ? -3.613 33.125 24.688 1 53.5 2 ASN B C 1
ATOM 2519 O O . ASN B 1 2 ? -3.031 32.219 24.109 1 53.5 2 ASN B O 1
ATOM 2523 N N . LYS B 1 3 ? -4.832 32.781 25.094 1 74.44 3 LYS B N 1
ATOM 2524 C CA . LYS B 1 3 ? -5.766 31.703 24.75 1 74.44 3 LYS B CA 1
ATOM 2525 C C . LYS B 1 3 ? -6.031 31.656 23.25 1 74.44 3 LYS B C 1
ATOM 2527 O O . LYS B 1 3 ? -6.395 32.656 22.641 1 74.44 3 LYS B O 1
ATOM 2532 N N . ILE B 1 4 ? -5.609 30.719 22.531 1 90.81 4 ILE B N 1
ATOM 2533 C CA . ILE B 1 4 ? -5.879 30.484 21.125 1 90.81 4 ILE B CA 1
ATOM 2534 C C . ILE B 1 4 ? -7.379 30.594 20.859 1 90.81 4 ILE B C 1
ATOM 2536 O O . ILE B 1 4 ? -8.188 30.031 21.594 1 90.81 4 ILE B O 1
ATOM 2540 N N . LYS B 1 5 ? -7.77 31.516 19.969 1 95.19 5 LYS B N 1
ATOM 2541 C CA . LYS B 1 5 ? -9.164 31.703 19.594 1 95.19 5 LYS B CA 1
ATOM 2542 C C . LYS B 1 5 ? -9.438 31.156 18.203 1 95.19 5 LYS B C 1
ATOM 2544 O O . LYS B 1 5 ? -8.625 31.344 17.281 1 95.19 5 LYS B O 1
ATOM 2549 N N . ILE B 1 6 ? -10.586 30.516 18.062 1 98.12 6 ILE B N 1
ATOM 2550 C CA . ILE B 1 6 ? -11.008 30 16.766 1 98.12 6 ILE B CA 1
ATOM 2551 C C . ILE B 1 6 ? -11.719 31.109 15.984 1 98.12 6 ILE B C 1
ATOM 2553 O O . ILE B 1 6 ? -12.625 31.766 16.5 1 98.12 6 ILE B O 1
ATOM 2557 N N . SER B 1 7 ? -11.258 31.375 14.789 1 98.5 7 SER B N 1
ATOM 2558 C CA . SER B 1 7 ? -11.914 32.312 13.898 1 98.5 7 SER B CA 1
ATOM 2559 C C . SER B 1 7 ? -12.625 31.609 12.75 1 98.5 7 SER B C 1
ATOM 2561 O O . SER B 1 7 ? -12.094 30.625 12.211 1 98.5 7 SER B O 1
ATOM 2563 N N . GLU B 1 8 ? -13.727 32.125 12.305 1 98.19 8 GLU B N 1
ATOM 2564 C CA . GLU B 1 8 ? -14.477 31.5 11.219 1 98.19 8 GLU B CA 1
ATOM 2565 C C . GLU B 1 8 ? -14.219 32.219 9.891 1 98.19 8 GLU B C 1
ATOM 2567 O O . GLU B 1 8 ? -14.719 31.781 8.844 1 98.19 8 GLU B O 1
ATOM 2572 N N . LYS B 1 9 ? -13.461 33.281 9.992 1 97.44 9 LYS B N 1
ATOM 2573 C CA . LYS B 1 9 ? -13 34 8.82 1 97.44 9 LYS B CA 1
ATOM 2574 C C . LYS B 1 9 ? -11.469 34.031 8.758 1 97.44 9 LYS B C 1
ATOM 2576 O O . LYS B 1 9 ? -10.805 34.188 9.781 1 97.44 9 LYS B O 1
ATOM 2581 N N . PHE B 1 10 ? -10.984 34 7.57 1 98.06 10 PHE B N 1
ATOM 2582 C CA . PHE B 1 10 ? -9.539 33.938 7.395 1 98.06 10 PHE B CA 1
ATOM 2583 C C . PHE B 1 10 ? -8.898 35.281 7.652 1 98.06 10 PHE B C 1
ATOM 2585 O O . PHE B 1 10 ? -9.43 36.312 7.223 1 98.06 10 PHE B O 1
ATOM 2592 N N . ASN B 1 11 ? -7.91 35.281 8.336 1 97.31 11 ASN B N 1
ATOM 2593 C CA . ASN B 1 11 ? -6.957 36.375 8.539 1 97.31 11 ASN B CA 1
ATOM 2594 C C . ASN B 1 11 ? -5.547 35.844 8.766 1 97.31 11 ASN B C 1
ATOM 2596 O O . ASN B 1 11 ? -5.359 34.844 9.469 1 97.31 11 ASN B O 1
ATOM 2600 N N . MET B 1 12 ? -4.613 36.5 8.25 1 95.69 12 MET B N 1
ATOM 2601 C CA . MET B 1 12 ? -3.236 36 8.289 1 95.69 12 MET B CA 1
ATOM 2602 C C . MET B 1 12 ? -2.73 35.906 9.727 1 95.69 12 MET B C 1
ATOM 2604 O O . MET B 1 12 ? -1.82 35.156 10.023 1 95.69 12 MET B O 1
ATOM 2608 N N . SER B 1 13 ? -3.297 36.688 10.57 1 95.5 13 SER B N 1
ATOM 2609 C CA . SER B 1 13 ? -2.818 36.75 11.953 1 95.5 13 SER B CA 1
ATOM 2610 C C . SER B 1 13 ? -3.479 35.656 12.812 1 95.5 13 SER B C 1
ATOM 2612 O O . SER B 1 13 ? -3.053 35.438 13.945 1 95.5 13 SER B O 1
ATOM 2614 N N . ASN B 1 14 ? -4.527 35 12.25 1 97.06 14 ASN B N 1
ATOM 2615 C CA . ASN B 1 14 ? -5.246 34 13.008 1 97.06 14 ASN B CA 1
ATOM 2616 C C . ASN B 1 14 ? -4.344 32.812 13.352 1 97.06 14 ASN B C 1
ATOM 2618 O O . ASN B 1 14 ? -3.521 32.375 12.531 1 97.06 14 ASN B O 1
ATOM 2622 N N . LYS B 1 15 ? -4.539 32.25 14.539 1 97.75 15 LYS B N 1
ATOM 2623 C CA . LYS B 1 15 ? -3.891 31 14.883 1 97.75 15 LYS B CA 1
ATOM 2624 C C . LYS B 1 15 ? -4.711 29.812 14.391 1 97.75 15 LYS B C 1
ATOM 2626 O O . LYS B 1 15 ? -4.148 28.781 13.992 1 97.75 15 LYS B O 1
ATOM 2631 N N . VAL B 1 16 ? -6.004 29.938 14.523 1 98.62 16 VAL B N 1
ATOM 2632 C CA . VAL B 1 16 ? -6.91 28.875 14.07 1 98.62 16 VAL B CA 1
ATOM 2633 C C . VAL B 1 16 ? -8.055 29.5 13.266 1 98.62 16 VAL B C 1
ATOM 2635 O O . VAL B 1 16 ? -8.742 30.406 13.75 1 98.62 16 VAL B O 1
ATOM 2638 N N . THR B 1 17 ? -8.211 29.078 12.086 1 98.75 17 THR B N 1
ATOM 2639 C CA . THR B 1 17 ? -9.344 29.438 11.242 1 98.75 17 THR B CA 1
ATOM 2640 C C . THR B 1 17 ? -10.125 28.203 10.82 1 98.75 17 THR B C 1
ATOM 2642 O O . THR B 1 17 ? -9.562 27.266 10.242 1 98.75 17 THR B O 1
ATOM 2645 N N . VAL B 1 18 ? -11.367 28.125 11.141 1 98.69 18 VAL B N 1
ATOM 2646 C CA . VAL B 1 18 ? -12.273 27.094 10.641 1 98.69 18 VAL B CA 1
ATOM 2647 C C . VAL B 1 18 ? -13.398 27.75 9.836 1 98.69 18 VAL B C 1
ATOM 2649 O O . VAL B 1 18 ? -14.141 28.578 10.359 1 98.69 18 VAL B O 1
ATOM 2652 N N . PHE B 1 19 ? -13.516 27.359 8.609 1 98.69 19 PHE B N 1
ATOM 2653 C CA . PHE B 1 19 ? -14.438 27.984 7.668 1 98.69 19 PHE B CA 1
ATOM 2654 C C . PHE B 1 19 ? -15.57 27.047 7.305 1 98.69 19 PHE B C 1
ATOM 2656 O O . PHE B 1 19 ? -15.336 25.938 6.809 1 98.69 19 PHE B O 1
ATOM 2663 N N . ASN B 1 20 ? -16.828 27.406 7.57 1 98.62 20 ASN B N 1
ATOM 2664 C CA . ASN B 1 20 ? -17.984 26.641 7.133 1 98.62 20 ASN B CA 1
ATOM 2665 C C . ASN B 1 20 ? -18.422 27.031 5.723 1 98.62 20 ASN B C 1
ATOM 2667 O O . ASN B 1 20 ? -19.188 27.984 5.543 1 98.62 20 ASN B O 1
ATOM 2671 N N . GLY B 1 21 ? -17.969 26.281 4.754 1 97.81 21 GLY B N 1
ATOM 2672 C CA . GLY B 1 21 ? -18.281 26.594 3.367 1 97.81 21 GLY B CA 1
ATOM 2673 C C . GLY B 1 21 ? -17.422 25.828 2.381 1 97.81 21 GLY B C 1
ATOM 2674 O O . GLY B 1 21 ? -16.688 24.906 2.77 1 97.81 21 GLY B O 1
ATOM 2675 N N . ASP B 1 22 ? -17.562 26.203 1.14 1 96.62 22 ASP B N 1
ATOM 2676 C CA . ASP B 1 22 ? -16.781 25.609 0.057 1 96.62 22 ASP B CA 1
ATOM 2677 C C . ASP B 1 22 ? -15.305 25.984 0.173 1 96.62 22 ASP B C 1
ATOM 2679 O O . ASP B 1 22 ? -14.961 27.172 0.233 1 96.62 22 ASP B O 1
ATOM 2683 N N . CYS B 1 23 ? -14.477 24.969 0.217 1 97.31 23 CYS B N 1
ATOM 2684 C CA . CYS B 1 23 ? -13.047 25.203 0.404 1 97.31 23 CYS B CA 1
ATOM 2685 C C . CYS B 1 23 ? -12.5 26.125 -0.683 1 97.31 23 CYS B C 1
ATOM 2687 O O . CYS B 1 23 ? -11.531 26.859 -0.456 1 97.31 23 CYS B O 1
ATOM 2689 N N . LEU B 1 24 ? -13.086 26.172 -1.876 1 97.31 24 LEU B N 1
ATOM 2690 C CA . LEU B 1 24 ? -12.617 27.031 -2.967 1 97.31 24 LEU B CA 1
ATOM 2691 C C . LEU B 1 24 ? -12.75 28.5 -2.596 1 97.31 24 LEU B C 1
ATOM 2693 O O . LEU B 1 24 ? -11.914 29.312 -2.99 1 97.31 24 LEU B O 1
ATOM 2697 N N . LYS B 1 25 ? -13.789 28.828 -1.865 1 98.12 25 LYS B N 1
ATOM 2698 C CA . LYS B 1 25 ? -13.969 30.203 -1.4 1 98.12 25 LYS B CA 1
ATOM 2699 C C . LYS B 1 25 ? -12.891 30.594 -0.391 1 98.12 25 LYS B C 1
ATOM 2701 O O . LYS B 1 25 ? -12.375 31.703 -0.424 1 98.12 25 LYS B O 1
ATOM 2706 N N . LEU B 1 26 ? -12.617 29.688 0.489 1 98.44 26 LEU B N 1
ATOM 2707 C CA . LEU B 1 26 ? -11.562 29.922 1.467 1 98.44 26 LEU B CA 1
ATOM 2708 C C . LEU B 1 26 ? -10.211 30.062 0.781 1 98.44 26 LEU B C 1
ATOM 2710 O O . LEU B 1 26 ? -9.414 30.938 1.124 1 98.44 26 LEU B O 1
ATOM 2714 N N . LEU B 1 27 ? -9.93 29.172 -0.167 1 98.44 27 LEU B N 1
ATOM 2715 C CA . LEU B 1 27 ? -8.664 29.141 -0.89 1 98.44 27 LEU B CA 1
ATOM 2716 C C . LEU B 1 27 ? -8.398 30.469 -1.589 1 98.44 27 LEU B C 1
ATOM 2718 O O . LEU B 1 27 ? -7.25 30.906 -1.691 1 98.44 27 LEU B O 1
ATOM 2722 N N . GLN B 1 28 ? -9.422 31.141 -2.037 1 97.75 28 GLN B N 1
ATOM 2723 C CA . GLN B 1 28 ? -9.281 32.438 -2.697 1 97.75 28 GLN B CA 1
ATOM 2724 C C . GLN B 1 28 ? -8.727 33.5 -1.74 1 97.75 28 GLN B C 1
ATOM 2726 O O . GLN B 1 28 ? -8.102 34.469 -2.172 1 97.75 28 GLN B O 1
ATOM 2731 N N . LYS B 1 29 ? -8.914 33.281 -0.492 1 98.06 29 LYS B N 1
ATOM 2732 C CA . LYS B 1 29 ? -8.523 34.281 0.51 1 98.06 29 LYS B CA 1
ATOM 2733 C C . LYS B 1 29 ? -7.117 34 1.035 1 98.06 29 LYS B C 1
ATOM 2735 O O . LYS B 1 29 ? -6.48 34.875 1.625 1 98.06 29 LYS B O 1
ATOM 2740 N N . ILE B 1 30 ? -6.652 32.781 0.923 1 98.56 30 ILE B N 1
ATOM 2741 C CA . ILE B 1 30 ? -5.344 32.406 1.436 1 98.56 30 ILE B CA 1
ATOM 2742 C C . ILE B 1 30 ? -4.254 32.844 0.467 1 98.56 30 ILE B C 1
ATOM 2744 O O . ILE 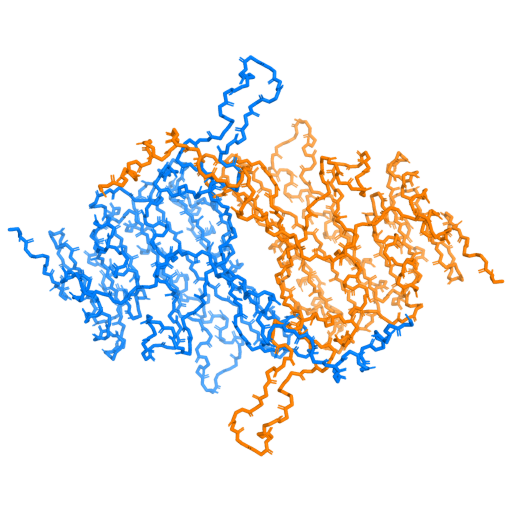B 1 30 ? -4.328 32.562 -0.733 1 98.56 30 ILE B O 1
ATOM 2748 N N . PRO B 1 31 ? -3.236 33.562 0.917 1 98.5 31 PRO B N 1
ATOM 2749 C CA . PRO B 1 31 ? -2.174 34.062 0.035 1 98.5 31 PRO B CA 1
ATOM 2750 C C . PRO B 1 31 ? -1.331 32.906 -0.553 1 98.5 31 PRO B C 1
ATOM 2752 O O . PRO B 1 31 ? -1.379 31.781 -0.062 1 98.5 31 PRO B O 1
ATOM 2755 N N . ASP B 1 32 ? -0.57 33.25 -1.647 1 98.5 32 ASP B N 1
ATOM 2756 C CA . ASP B 1 32 ? 0.371 32.312 -2.25 1 98.5 32 ASP B CA 1
ATOM 2757 C C . ASP B 1 32 ? 1.449 31.906 -1.25 1 98.5 32 ASP B C 1
ATOM 2759 O O . ASP B 1 32 ? 1.908 32.719 -0.45 1 98.5 32 ASP B O 1
ATOM 2763 N N . GLU B 1 33 ? 1.81 30.609 -1.329 1 98.5 33 GLU B N 1
ATOM 2764 C CA . GLU B 1 33 ? 2.941 30.109 -0.556 1 98.5 33 GLU B CA 1
ATOM 2765 C C . GLU B 1 33 ? 2.797 30.453 0.923 1 98.5 33 GLU B C 1
ATOM 2767 O O . GLU B 1 33 ? 3.717 31.016 1.53 1 98.5 33 GLU B O 1
ATOM 2772 N N . PHE B 1 34 ? 1.706 30.109 1.462 1 98.69 34 PHE B N 1
ATOM 2773 C CA . PHE B 1 34 ? 1.342 30.5 2.818 1 98.69 34 PHE B CA 1
ATOM 2774 C C . PHE B 1 34 ? 1.424 29.312 3.766 1 98.69 34 PHE B C 1
ATOM 2776 O O . PHE B 1 34 ? 1.88 29.453 4.902 1 98.69 34 PHE B O 1
ATOM 2783 N N . CYS B 1 35 ? 1.033 28.141 3.336 1 98.69 35 CYS B N 1
ATOM 2784 C CA . CYS B 1 35 ? 0.902 26.953 4.184 1 98.69 35 CYS B CA 1
ATOM 2785 C C . CYS B 1 35 ? 2.16 26.094 4.125 1 98.69 35 CYS B C 1
ATOM 2787 O O . CYS B 1 35 ? 2.768 25.953 3.064 1 98.69 35 CYS B O 1
ATOM 2789 N N . ASP B 1 36 ? 2.531 25.5 5.27 1 98.81 36 ASP B N 1
ATOM 2790 C CA . ASP B 1 36 ? 3.67 24.594 5.34 1 98.81 36 ASP B CA 1
ATOM 2791 C C . ASP B 1 36 ? 3.26 23.172 4.957 1 98.81 36 ASP B C 1
ATOM 2793 O O . ASP B 1 36 ? 4.059 22.422 4.391 1 98.81 36 ASP B O 1
ATOM 2797 N N . LEU B 1 37 ? 2.1 22.797 5.309 1 98.94 37 LEU B N 1
ATOM 2798 C CA . LEU B 1 37 ? 1.582 21.453 5.102 1 98.94 37 LEU B CA 1
ATOM 2799 C C . LEU B 1 37 ? 0.093 21.484 4.777 1 98.94 37 LEU B C 1
ATOM 2801 O O . LEU B 1 37 ? -0.675 22.188 5.43 1 98.94 37 LEU B O 1
ATOM 2805 N N . ILE B 1 38 ? -0.244 20.828 3.74 1 98.94 38 ILE B N 1
ATOM 2806 C CA . ILE B 1 38 ? -1.64 20.531 3.439 1 98.94 38 ILE B CA 1
ATOM 2807 C C . ILE B 1 38 ? -1.91 19.047 3.67 1 98.94 38 ILE B C 1
ATOM 2809 O O . ILE B 1 38 ? -1.223 18.188 3.109 1 98.94 38 ILE B O 1
ATOM 2813 N N . ILE B 1 39 ? -2.793 18.703 4.527 1 98.69 39 ILE B N 1
ATOM 2814 C CA . ILE B 1 39 ? -3.18 17.328 4.832 1 98.69 39 ILE B CA 1
ATOM 2815 C C . ILE B 1 39 ? -4.695 17.188 4.723 1 98.69 39 ILE B C 1
ATOM 2817 O O . ILE B 1 39 ? -5.445 17.984 5.297 1 98.69 39 ILE B O 1
ATOM 2821 N N . THR B 1 40 ? -5.137 16.172 4.02 1 97.69 40 THR B N 1
ATOM 2822 C CA . THR B 1 40 ? -6.582 16.016 3.896 1 97.69 40 THR B CA 1
ATOM 2823 C C . THR B 1 40 ? -6.941 14.617 3.424 1 97.69 40 THR B C 1
ATOM 2825 O O . THR B 1 40 ? -6.062 13.836 3.049 1 97.69 40 THR B O 1
ATOM 2828 N N . SER B 1 41 ? -8.117 14.234 3.576 1 96.12 41 SER B N 1
ATOM 2829 C CA . SER B 1 41 ? -8.812 13.141 2.896 1 96.12 41 SER B CA 1
ATOM 2830 C C . SER B 1 41 ? -9.992 13.656 2.084 1 96.12 41 SER B C 1
ATOM 2832 O O . SER B 1 41 ? -11.07 13.914 2.635 1 96.12 41 SER B O 1
ATOM 2834 N N . PRO B 1 42 ? -9.82 13.766 0.843 1 92.94 42 PRO B N 1
ATOM 2835 C CA . PRO B 1 42 ? -10.891 14.336 0.024 1 92.94 42 PRO B CA 1
ATOM 2836 C C . PRO B 1 42 ? -12.117 13.422 -0.053 1 92.94 42 PRO B C 1
ATOM 2838 O O . PRO B 1 42 ? -12.008 12.219 0.168 1 92.94 42 PRO B O 1
ATOM 2841 N N . PRO B 1 43 ? -13.234 14.016 -0.291 1 86.81 43 PRO B N 1
ATOM 2842 C CA . PRO B 1 43 ? -14.422 13.18 -0.486 1 86.81 43 PRO B CA 1
ATOM 2843 C C . PRO B 1 43 ? -14.344 12.336 -1.755 1 86.81 43 PRO B C 1
ATOM 2845 O O . PRO B 1 43 ? -13.82 12.789 -2.775 1 86.81 43 PRO B O 1
ATOM 2848 N N . TYR B 1 44 ? -14.656 11.141 -1.662 1 76.69 44 TYR B N 1
ATOM 2849 C CA . TYR B 1 44 ? -14.688 10.312 -2.863 1 76.69 44 TYR B CA 1
ATOM 2850 C C . TYR B 1 44 ? -15.867 9.352 -2.834 1 76.69 44 TYR B C 1
ATOM 2852 O O . TYR B 1 44 ? -16.266 8.891 -1.766 1 76.69 44 TYR B O 1
ATOM 2860 N N . CYS B 1 45 ? -16.359 9.055 -4.066 1 61.53 45 CYS B N 1
ATOM 2861 C CA . CYS B 1 45 ? -17.375 8.078 -4.457 1 61.53 45 CYS B CA 1
ATOM 2862 C C . CYS B 1 45 ? -18.562 8.125 -3.518 1 61.53 45 CYS B C 1
ATOM 2864 O O . CYS B 1 45 ? -19.016 7.082 -3.033 1 61.53 45 CYS B O 1
ATOM 2866 N N . MET B 1 46 ? -18.938 9.211 -2.957 1 51.94 46 MET B N 1
ATOM 2867 C CA . MET B 1 46 ? -20.016 9.398 -1.977 1 51.94 46 MET B CA 1
ATOM 2868 C C . MET B 1 46 ? -21.344 8.891 -2.518 1 51.94 46 MET B C 1
ATOM 2870 O O . MET B 1 46 ? -22.359 8.977 -1.837 1 51.94 46 MET B O 1
ATOM 2874 N N . GLY B 1 47 ? -21.328 7.844 -3.275 1 48.56 47 GLY B N 1
ATOM 2875 C CA . GLY B 1 47 ? -22.578 7.195 -3.658 1 48.56 47 GLY B CA 1
ATOM 2876 C C . GLY B 1 47 ? -23.688 8.18 -3.965 1 48.56 47 GLY B C 1
ATOM 2877 O O . GLY B 1 47 ? -24.859 7.895 -3.707 1 48.56 47 GLY B O 1
ATOM 2878 N N . LYS B 1 48 ? -23.578 9.281 -4.398 1 42.19 48 LYS B N 1
ATOM 2879 C CA . LYS B 1 48 ? -24.906 9.836 -4.602 1 42.19 48 LYS B CA 1
ATOM 2880 C C . LYS B 1 48 ? -25.828 8.82 -5.293 1 42.19 48 LYS B C 1
ATOM 2882 O O . LYS B 1 48 ? -25.391 8.094 -6.188 1 42.19 48 LYS B O 1
ATOM 2887 N N . ALA B 1 49 ? -26.891 8.297 -4.562 1 38 49 ALA B N 1
ATOM 2888 C CA . ALA B 1 49 ? -27.938 7.316 -4.84 1 38 49 ALA B CA 1
ATOM 2889 C C . ALA B 1 49 ? -28 6.98 -6.324 1 38 49 ALA B C 1
ATOM 2891 O O . ALA B 1 49 ? -28.266 5.84 -6.699 1 38 49 ALA B O 1
ATOM 2892 N N . TYR B 1 50 ? -28.266 7.844 -7.141 1 37.53 50 TYR B N 1
ATOM 2893 C CA . TYR B 1 50 ? -28.844 7.668 -8.469 1 37.53 50 TYR B CA 1
ATOM 2894 C C . TYR B 1 50 ? -27.766 7.555 -9.523 1 37.53 50 TYR B C 1
ATOM 2896 O O . TYR B 1 50 ? -28.047 7.328 -10.703 1 37.53 50 TYR B O 1
ATOM 2904 N N . GLU B 1 51 ? -26.484 7.988 -9.336 1 43.03 51 GLU B N 1
ATOM 2905 C CA . GLU B 1 51 ? -25.688 8.234 -10.539 1 43.03 51 GLU B CA 1
ATOM 2906 C C . GLU B 1 51 ? -24.672 7.121 -10.773 1 43.03 51 GLU B C 1
ATOM 2908 O O . GLU B 1 51 ? -24.312 6.406 -9.844 1 43.03 51 GLU B O 1
ATOM 2913 N N . ASN B 1 52 ? -24.297 6.633 -12.016 1 46.91 52 ASN B N 1
ATOM 2914 C CA . ASN B 1 52 ? -23.375 5.703 -12.664 1 46.91 52 ASN B CA 1
ATOM 2915 C C . ASN B 1 52 ? -21.984 5.773 -12.039 1 46.91 52 ASN B C 1
ATOM 2917 O O . ASN B 1 52 ? -21.453 6.863 -11.82 1 46.91 52 ASN B O 1
ATOM 2921 N N . ILE B 1 53 ? -21.469 4.707 -11.453 1 50.44 53 ILE B N 1
ATOM 2922 C CA . ILE B 1 53 ? -20.188 4.531 -10.797 1 50.44 53 ILE B CA 1
ATOM 2923 C C . ILE B 1 53 ? -19.094 5.281 -11.57 1 50.44 53 ILE B C 1
ATOM 2925 O O . ILE B 1 53 ? -18.234 5.93 -10.977 1 50.44 53 ILE B O 1
ATOM 2929 N N . HIS B 1 54 ? -19.031 5.09 -12.867 1 52.56 54 HIS B N 1
ATOM 2930 C CA . HIS B 1 54 ? -18.109 5.797 -13.734 1 52.56 54 HIS B CA 1
ATOM 2931 C C . HIS B 1 54 ? -18.25 7.309 -13.586 1 52.56 54 HIS B C 1
ATOM 2933 O O . HIS B 1 54 ? -17.266 8.039 -13.68 1 52.56 54 HIS B O 1
ATOM 2939 N N . ASP B 1 55 ? -19.422 7.617 -13.289 1 58.06 55 ASP B N 1
ATOM 2940 C CA . ASP B 1 55 ? -19.688 9.031 -13.055 1 58.06 55 ASP B CA 1
ATOM 2941 C C . ASP B 1 55 ? -19.078 9.5 -11.734 1 58.06 55 ASP B C 1
ATOM 2943 O O . ASP B 1 55 ? -18.578 10.625 -11.633 1 58.06 55 ASP B O 1
ATOM 2947 N N . ASP B 1 56 ? -18.797 8.391 -11.055 1 77.12 56 ASP B N 1
ATOM 2948 C CA . ASP B 1 56 ? -18.281 8.695 -9.727 1 77.12 56 ASP B CA 1
ATOM 2949 C C . ASP B 1 56 ? -16.766 8.938 -9.773 1 77.12 56 ASP B C 1
ATOM 2951 O O . ASP B 1 56 ? -16.281 9.922 -9.211 1 77.12 56 ASP B O 1
ATOM 2955 N N . ILE B 1 57 ? -16.109 8.234 -10.688 1 83.5 57 ILE B N 1
ATOM 2956 C CA . ILE B 1 57 ? -14.656 8.359 -10.773 1 83.5 57 ILE B CA 1
ATOM 2957 C C . ILE B 1 57 ? -14.297 9.656 -11.508 1 83.5 57 ILE B C 1
ATOM 2959 O O . ILE B 1 57 ? -13.367 10.359 -11.109 1 83.5 57 ILE B O 1
ATOM 2963 N N . GLU B 1 58 ? -15.039 9.891 -12.555 1 87.69 58 GLU B N 1
ATOM 2964 C CA . GLU B 1 58 ? -14.789 11.109 -13.312 1 87.69 58 GLU B CA 1
ATOM 2965 C C . GLU B 1 58 ? -15.062 12.352 -12.469 1 87.69 58 GLU B C 1
ATOM 2967 O O . GLU B 1 58 ? -14.336 13.344 -12.555 1 87.69 58 GLU B O 1
ATOM 2972 N N . THR B 1 59 ? -16.156 12.211 -11.734 1 87.62 59 THR B N 1
ATOM 2973 C CA . THR B 1 59 ? -16.469 13.305 -10.82 1 87.62 59 THR B CA 1
ATOM 2974 C C . THR B 1 59 ? -15.344 13.5 -9.805 1 87.62 59 THR B C 1
ATOM 2976 O O . THR B 1 59 ? -14.945 14.625 -9.523 1 87.62 59 THR B O 1
ATOM 2979 N N . PHE B 1 60 ? -14.867 12.438 -9.32 1 90.25 60 PHE B N 1
ATOM 2980 C CA . PHE B 1 60 ? -13.758 12.469 -8.383 1 90.25 60 PHE B CA 1
ATOM 2981 C C . PHE B 1 60 ? -12.531 13.109 -9.023 1 90.25 60 PHE B C 1
ATOM 2983 O O . PHE B 1 60 ? -11.93 14.016 -8.445 1 90.25 60 PHE B O 1
ATOM 2990 N N . LYS B 1 61 ? -12.164 12.688 -10.156 1 92 61 LYS B N 1
ATOM 2991 C CA . LYS B 1 61 ? -11.008 13.219 -10.875 1 92 61 LYS B CA 1
ATOM 2992 C C . LYS B 1 61 ? -11.148 14.719 -11.109 1 92 61 LYS B C 1
ATOM 2994 O O . LYS B 1 61 ? -10.195 15.477 -10.883 1 92 61 LYS B O 1
ATOM 2999 N N . ASN B 1 62 ? -12.297 15.133 -11.547 1 93.44 62 ASN B N 1
ATOM 3000 C CA . ASN B 1 62 ? -12.539 16.531 -11.867 1 93.44 62 ASN B CA 1
ATOM 3001 C C . ASN B 1 62 ? -12.422 17.422 -10.625 1 93.44 62 ASN B C 1
ATOM 3003 O O . ASN B 1 62 ? -11.961 18.562 -10.703 1 93.44 62 ASN B O 1
ATOM 3007 N N . GLN B 1 63 ? -12.891 16.906 -9.594 1 91.81 63 GLN B N 1
ATOM 3008 C CA . GLN B 1 63 ? -12.766 17.625 -8.336 1 91.81 63 GLN B CA 1
ATOM 3009 C C . GLN B 1 63 ? -11.297 17.891 -7.992 1 91.81 63 GLN B C 1
ATOM 3011 O O . GLN B 1 63 ? -10.938 18.984 -7.555 1 91.81 63 GLN B O 1
ATOM 3016 N N . GLN B 1 64 ? -10.477 16.828 -8.148 1 95 64 GLN B N 1
ATOM 3017 C CA . GLN B 1 64 ? -9.047 16.969 -7.871 1 95 64 GLN B CA 1
ATOM 3018 C C . GLN B 1 64 ? -8.391 17.938 -8.836 1 95 64 GLN B C 1
ATOM 3020 O O . GLN B 1 64 ? -7.535 18.734 -8.438 1 95 64 GLN B O 1
ATOM 3025 N N . ILE B 1 65 ? -8.773 17.875 -10.086 1 96.62 65 ILE B N 1
ATOM 3026 C CA . ILE B 1 65 ? -8.234 18.766 -11.109 1 96.62 65 ILE B CA 1
ATOM 3027 C C . ILE B 1 65 ? -8.586 20.219 -10.758 1 96.62 65 ILE B C 1
ATOM 3029 O O . ILE B 1 65 ? -7.727 21.109 -10.828 1 96.62 65 ILE B O 1
ATOM 3033 N N . THR B 1 66 ? -9.773 20.422 -10.328 1 95.5 66 THR B N 1
ATOM 3034 C CA . THR B 1 66 ? -10.305 21.75 -10.086 1 95.5 66 THR B CA 1
ATOM 3035 C C . THR B 1 66 ? -9.602 22.422 -8.906 1 95.5 66 THR B C 1
ATOM 3037 O O . THR B 1 66 ? -9.305 23.609 -8.938 1 95.5 66 THR B O 1
ATOM 3040 N N . ILE B 1 67 ? -9.32 21.641 -7.957 1 96.88 67 ILE B N 1
ATOM 3041 C CA . ILE B 1 67 ? -8.812 22.234 -6.727 1 96.88 67 ILE B CA 1
ATOM 3042 C C . ILE B 1 67 ? -7.293 22.344 -6.793 1 96.88 67 ILE B C 1
ATOM 3044 O O . ILE B 1 67 ? -6.68 23.062 -6.012 1 96.88 67 ILE B O 1
ATOM 3048 N N . PHE B 1 68 ? -6.652 21.672 -7.652 1 98.25 68 PHE B N 1
ATOM 3049 C CA . PHE B 1 68 ? -5.211 21.438 -7.648 1 98.25 68 PHE B CA 1
ATOM 3050 C C . PHE B 1 68 ? -4.453 22.766 -7.668 1 98.25 68 PHE B C 1
ATOM 3052 O O . PHE B 1 68 ? -3.562 22.984 -6.848 1 98.25 68 PHE B O 1
ATOM 3059 N N . ASP B 1 69 ? -4.809 23.656 -8.625 1 98.38 69 ASP B N 1
ATOM 3060 C CA . ASP B 1 69 ? -4.039 24.875 -8.812 1 98.38 69 ASP B CA 1
ATOM 3061 C C . ASP B 1 69 ? -4.062 25.734 -7.547 1 98.38 69 ASP B C 1
ATOM 3063 O O . ASP B 1 69 ? -3.059 26.359 -7.195 1 98.38 69 ASP B O 1
ATOM 3067 N N . ASP B 1 70 ? -5.164 25.812 -6.879 1 98.62 70 ASP B N 1
ATOM 3068 C CA . ASP B 1 70 ? -5.285 26.594 -5.648 1 98.62 70 ASP B CA 1
ATOM 3069 C C . ASP B 1 70 ? -4.465 25.953 -4.523 1 98.62 70 ASP B C 1
ATOM 3071 O O . ASP B 1 70 ? -3.789 26.656 -3.77 1 98.62 70 ASP B O 1
ATOM 3075 N N . ILE B 1 71 ? -4.5 24.625 -4.43 1 98.44 71 ILE B N 1
ATOM 3076 C CA . ILE B 1 71 ? -3.742 23.891 -3.426 1 98.44 71 ILE B CA 1
ATOM 3077 C C . ILE B 1 71 ? -2.246 24.109 -3.639 1 98.44 71 ILE B C 1
ATOM 3079 O O . ILE B 1 71 ? -1.503 24.344 -2.684 1 98.44 71 ILE B O 1
ATOM 3083 N N . TYR B 1 72 ? -1.864 24.016 -4.855 1 98.81 72 TYR B N 1
ATOM 3084 C CA . TYR B 1 72 ? -0.468 24.25 -5.207 1 98.81 72 TYR B CA 1
ATOM 3085 C C . TYR B 1 72 ? -0.05 25.672 -4.859 1 98.81 72 TYR B C 1
ATOM 3087 O O . TYR B 1 72 ? 1.025 25.891 -4.293 1 98.81 72 TYR B O 1
ATOM 3095 N N . ARG B 1 73 ? -0.869 26.641 -5.207 1 98.75 73 ARG B N 1
ATOM 3096 C CA . ARG B 1 73 ? -0.579 28.047 -5.008 1 98.75 73 ARG B CA 1
ATOM 3097 C C . ARG B 1 73 ? -0.338 28.359 -3.535 1 98.75 73 ARG B C 1
ATOM 3099 O O . ARG B 1 73 ? 0.619 29.062 -3.189 1 98.75 73 ARG B O 1
ATOM 3106 N N . VAL B 1 74 ? -1.135 27.844 -2.66 1 98.81 74 VAL B N 1
ATOM 3107 C CA . VAL B 1 74 ? -1.1 28.25 -1.258 1 98.81 74 VAL B CA 1
ATOM 3108 C C . VAL B 1 74 ? 0.01 27.5 -0.53 1 98.81 74 VAL B C 1
ATOM 3110 O O . VAL B 1 74 ? 0.406 27.875 0.575 1 98.81 74 VAL B O 1
ATOM 3113 N N . LEU B 1 75 ? 0.463 26.375 -1.084 1 98.88 75 LEU B N 1
ATOM 3114 C CA . LEU B 1 75 ? 1.541 25.594 -0.489 1 98.88 75 LEU B CA 1
ATOM 3115 C C . LEU B 1 75 ? 2.887 26.281 -0.69 1 98.88 75 LEU B C 1
ATOM 3117 O O . LEU B 1 75 ? 3.213 26.703 -1.801 1 98.88 75 LEU B O 1
ATOM 3121 N N . LYS B 1 76 ? 3.707 26.438 0.354 1 98.81 76 LYS B N 1
ATOM 3122 C CA . LYS B 1 76 ? 5.047 27 0.266 1 98.81 76 LYS B CA 1
ATOM 3123 C C . LYS B 1 76 ? 5.965 26.125 -0.583 1 98.81 76 LYS B C 1
ATOM 3125 O O . LYS B 1 76 ? 5.816 24.906 -0.606 1 98.81 76 LYS B O 1
ATOM 3130 N N . VAL B 1 77 ? 6.93 26.797 -1.274 1 98.62 77 VAL B N 1
ATOM 3131 C CA . VAL B 1 77 ? 8.008 26 -1.854 1 98.62 77 VAL B CA 1
ATOM 3132 C C . VAL B 1 77 ? 8.727 25.219 -0.754 1 98.62 77 VAL B C 1
ATOM 3134 O O . VAL B 1 77 ? 9.07 25.781 0.29 1 98.62 77 VAL B O 1
ATOM 3137 N N . GLY B 1 78 ? 8.859 23.922 -0.964 1 98.38 78 GLY B N 1
ATOM 3138 C CA . GLY B 1 78 ? 9.43 23.094 0.073 1 98.38 78 GLY B CA 1
ATOM 3139 C C . GLY B 1 78 ? 8.398 22.516 1.023 1 98.38 78 GLY B C 1
ATOM 3140 O O . GLY B 1 78 ? 8.703 21.641 1.828 1 98.38 78 GLY B O 1
ATOM 3141 N N . GLY B 1 79 ? 7.148 23.031 0.899 1 98.81 7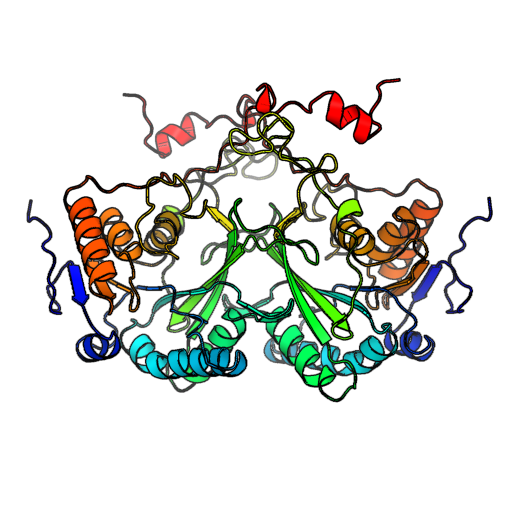9 GLY B N 1
ATOM 3142 C CA . GLY B 1 79 ? 6.066 22.531 1.727 1 98.81 79 GLY B CA 1
ATOM 3143 C C . GLY B 1 79 ? 5.609 21.141 1.321 1 98.81 79 GLY B C 1
ATOM 3144 O O . GLY B 1 79 ? 6.035 20.609 0.29 1 98.81 79 GLY B O 1
ATOM 3145 N N . SER B 1 80 ? 4.754 20.547 2.156 1 98.88 80 SER B N 1
ATOM 3146 C CA . SER B 1 80 ? 4.328 19.172 1.944 1 98.88 80 SER B CA 1
ATOM 3147 C C . SER B 1 80 ? 2.822 19.094 1.717 1 98.88 80 SER B C 1
ATOM 3149 O O . SER B 1 80 ? 2.061 19.891 2.27 1 98.88 80 SER B O 1
ATOM 3151 N N . LEU B 1 81 ? 2.48 18.234 0.862 1 98.81 81 LEU B N 1
ATOM 3152 C CA . LEU B 1 81 ? 1.103 17.875 0.544 1 98.81 81 LEU B CA 1
ATOM 3153 C C . LEU B 1 81 ? 0.844 16.391 0.828 1 98.81 81 LEU B C 1
ATOM 3155 O O . LEU B 1 81 ? 1.473 15.523 0.224 1 98.81 81 LEU B O 1
ATOM 3159 N N . CYS B 1 82 ? -0.016 16.094 1.804 1 98.81 82 CYS B N 1
ATOM 3160 C CA . CYS B 1 82 ? -0.377 14.719 2.17 1 98.81 82 CYS B CA 1
ATOM 3161 C C . CYS B 1 82 ? -1.85 14.453 1.885 1 98.81 82 CYS B C 1
ATOM 3163 O O . CYS B 1 82 ? -2.727 15.016 2.539 1 98.81 82 CYS B O 1
ATOM 3165 N N . TRP B 1 83 ? -2.066 13.617 0.978 1 98.06 83 TRP B N 1
ATOM 3166 C CA . TRP B 1 83 ? -3.402 13.305 0.484 1 98.06 83 TRP B CA 1
ATOM 3167 C C . TRP B 1 83 ? -3.791 11.867 0.841 1 98.06 83 TRP B C 1
ATOM 3169 O O . TRP B 1 83 ? -3.256 10.914 0.272 1 98.06 83 TRP B O 1
ATOM 3179 N N . GLN B 1 84 ? -4.672 11.711 1.848 1 96.94 84 GLN B N 1
ATOM 3180 C CA . GLN B 1 84 ? -5.098 10.391 2.297 1 96.94 84 GLN B CA 1
ATOM 3181 C C . GLN B 1 84 ? -6.289 9.891 1.489 1 96.94 84 GLN B C 1
ATOM 3183 O O . GLN B 1 84 ? -7.289 10.594 1.347 1 96.94 84 GLN B O 1
ATOM 3188 N N . ILE B 1 85 ? -6.145 8.672 0.921 1 93.44 85 ILE B N 1
ATOM 3189 C CA . ILE B 1 85 ? -7.18 8.172 0.021 1 93.44 85 ILE B CA 1
ATOM 3190 C C . ILE B 1 85 ? -7.441 6.691 0.303 1 93.44 85 ILE B C 1
ATOM 3192 O O . ILE B 1 85 ? -6.504 5.918 0.511 1 93.44 85 ILE B O 1
ATOM 3196 N N . GLY B 1 86 ? -8.672 6.312 0.344 1 87.38 86 GLY B N 1
ATOM 3197 C CA . GLY B 1 86 ? -9.047 4.91 0.441 1 87.38 86 GLY B CA 1
ATOM 3198 C C . GLY B 1 86 ? -9.227 4.246 -0.911 1 87.38 86 GLY B C 1
ATOM 3199 O O . GLY B 1 86 ? -8.719 4.734 -1.922 1 87.38 86 GLY B O 1
ATOM 3200 N N . TYR B 1 87 ? -9.672 3.055 -0.866 1 78.12 87 TYR B N 1
ATOM 3201 C CA . TYR B 1 87 ? -9.961 2.369 -2.121 1 78.12 87 TYR B CA 1
ATOM 3202 C C . TYR B 1 87 ? -11.461 2.354 -2.404 1 78.12 87 TYR B C 1
ATOM 3204 O O . TYR B 1 87 ? -12.273 2.475 -1.484 1 78.12 87 TYR B O 1
ATOM 3212 N N . HIS B 1 88 ? -11.719 2.344 -3.615 1 82.06 88 HIS B N 1
ATOM 3213 C CA . HIS B 1 88 ? -13.086 2.197 -4.09 1 82.06 88 HIS B CA 1
ATOM 3214 C C . HIS B 1 88 ? -13.289 0.851 -4.773 1 82.06 88 HIS B C 1
ATOM 3216 O O . HIS B 1 88 ? -12.531 0.485 -5.676 1 82.06 88 HIS B O 1
ATOM 3222 N N . VAL B 1 89 ? -14.18 0.067 -4.215 1 83.19 89 VAL B N 1
ATOM 3223 C CA . VAL B 1 89 ? -14.5 -1.227 -4.809 1 83.19 89 VAL B CA 1
ATOM 3224 C C . VAL B 1 89 ? -15.906 -1.186 -5.402 1 83.19 89 VAL B C 1
ATOM 3226 O O . VAL B 1 89 ? -16.859 -0.796 -4.73 1 83.19 89 VAL B O 1
ATOM 3229 N N . ASN B 1 90 ? -16.016 -1.437 -6.668 1 82.94 90 ASN B N 1
ATOM 3230 C CA . ASN B 1 90 ? -17.297 -1.55 -7.363 1 82.94 90 ASN B CA 1
ATOM 3231 C C . ASN B 1 90 ? -17.453 -2.908 -8.039 1 82.94 90 ASN B C 1
ATOM 3233 O O . ASN B 1 90 ? -16.688 -3.24 -8.953 1 82.94 90 ASN B O 1
ATOM 3237 N N . LYS B 1 91 ? -18.438 -3.707 -7.633 1 84 91 LYS B N 1
ATOM 3238 C CA . LYS B 1 91 ? -18.688 -5.031 -8.195 1 84 91 LYS B CA 1
ATOM 3239 C C . LYS B 1 91 ? -17.406 -5.859 -8.234 1 84 91 LYS B C 1
ATOM 3241 O O . LYS B 1 91 ? -17.047 -6.398 -9.281 1 84 91 LYS B O 1
ATOM 3246 N N . LEU B 1 92 ? -16.641 -5.891 -7.211 1 87.31 92 LEU B N 1
ATOM 3247 C CA . LEU B 1 92 ? -15.469 -6.715 -6.973 1 87.31 92 LEU B CA 1
ATOM 3248 C C . LEU B 1 92 ? -14.281 -6.215 -7.785 1 87.31 92 LEU B C 1
ATOM 3250 O O . LEU B 1 92 ? -13.289 -6.934 -7.953 1 87.31 92 LEU B O 1
ATOM 3254 N N . GLU B 1 93 ? -14.422 -5.051 -8.297 1 91.5 93 GLU B N 1
ATOM 3255 C CA . GLU B 1 93 ? -13.305 -4.391 -8.961 1 91.5 93 GLU B CA 1
ATOM 3256 C C . GLU B 1 93 ? -12.719 -3.285 -8.086 1 91.5 93 GLU B C 1
ATOM 3258 O O . GLU B 1 93 ? -13.445 -2.391 -7.645 1 91.5 93 GLU B O 1
ATOM 3263 N N . LEU B 1 94 ? -11.484 -3.432 -7.863 1 93.25 94 LEU B N 1
ATOM 3264 C CA . LEU B 1 94 ? -10.789 -2.396 -7.105 1 93.25 94 LEU B CA 1
ATOM 3265 C C . LEU B 1 94 ? -10.344 -1.259 -8.023 1 93.25 94 LEU B C 1
ATOM 3267 O O . LEU B 1 94 ? -9.727 -1.498 -9.062 1 93.25 94 LEU B O 1
ATOM 3271 N N . ILE B 1 95 ? -10.68 -0.056 -7.656 1 88.94 95 ILE B N 1
ATOM 3272 C CA . ILE B 1 95 ? -10.234 1.143 -8.352 1 88.94 95 ILE B CA 1
ATOM 3273 C C . ILE B 1 95 ? -9.219 1.896 -7.492 1 88.94 95 ILE B C 1
ATOM 3275 O O . ILE B 1 95 ? -9.57 2.41 -6.426 1 88.94 95 ILE B O 1
ATOM 3279 N N . PRO B 1 96 ? -7.992 1.94 -7.895 1 88.75 96 PRO B N 1
ATOM 3280 C CA . PRO B 1 96 ? -6.977 2.607 -7.078 1 88.75 96 PRO B CA 1
ATOM 3281 C C . PRO B 1 96 ? -7.02 4.129 -7.211 1 88.75 96 PRO B C 1
ATOM 3283 O O . PRO B 1 96 ? -6.281 4.703 -8.023 1 88.75 96 PRO B O 1
ATOM 3286 N N . LEU B 1 97 ? -7.688 4.828 -6.414 1 92.31 97 LEU B N 1
ATOM 3287 C CA . LEU B 1 97 ? -7.91 6.266 -6.492 1 92.31 97 LEU B CA 1
ATOM 3288 C C . LEU B 1 97 ? -6.602 7.031 -6.328 1 92.31 97 LEU B C 1
ATOM 3290 O O . LEU B 1 97 ? -6.434 8.117 -6.887 1 92.31 97 LEU B O 1
ATOM 3294 N N . ASP B 1 98 ? -5.691 6.469 -5.543 1 94.75 98 ASP B N 1
ATOM 3295 C CA . ASP B 1 98 ? -4.414 7.137 -5.332 1 94.75 98 ASP B CA 1
ATOM 3296 C C . ASP B 1 98 ? -3.617 7.234 -6.629 1 94.75 98 ASP B C 1
ATOM 3298 O O . ASP B 1 98 ? -2.82 8.156 -6.809 1 94.75 98 ASP B O 1
ATOM 3302 N N . PHE B 1 99 ? -3.838 6.309 -7.535 1 93 99 PHE B N 1
ATOM 3303 C CA . PHE B 1 99 ? -3.205 6.375 -8.844 1 93 99 PHE B CA 1
ATOM 3304 C C . PHE B 1 99 ? -3.676 7.602 -9.609 1 93 99 PHE B C 1
ATOM 3306 O O . PHE B 1 99 ? -2.879 8.273 -10.273 1 93 99 PHE B O 1
ATOM 3313 N N . TYR B 1 100 ? -4.93 7.863 -9.531 1 92.69 100 TYR B N 1
ATOM 3314 C CA . TYR B 1 100 ? -5.484 9.023 -10.219 1 92.69 100 TYR B CA 1
ATOM 3315 C C . TYR B 1 100 ? -4.969 10.32 -9.609 1 92.69 100 TYR B C 1
ATOM 3317 O O . TYR B 1 100 ? -4.664 11.273 -10.328 1 92.69 100 TYR B O 1
ATOM 3325 N N . ILE B 1 101 ? -4.906 10.336 -8.312 1 95.62 101 ILE B N 1
ATOM 3326 C CA . ILE B 1 101 ? -4.367 11.508 -7.633 1 95.62 101 ILE B CA 1
ATOM 3327 C C . ILE B 1 101 ? -2.926 11.742 -8.078 1 95.62 101 ILE B C 1
ATOM 3329 O O . ILE B 1 101 ? -2.549 12.867 -8.414 1 95.62 101 ILE B O 1
ATOM 3333 N N . TYR B 1 102 ? -2.16 10.688 -8.07 1 96.5 102 TYR B N 1
ATOM 3334 C CA . TYR B 1 102 ? -0.771 10.781 -8.508 1 96.5 102 TYR B CA 1
ATOM 3335 C C . TYR B 1 102 ? -0.683 11.359 -9.914 1 96.5 102 TYR B C 1
ATOM 3337 O O . TYR B 1 102 ? 0.086 12.289 -10.164 1 96.5 102 TYR B O 1
ATOM 3345 N N . GLN B 1 103 ? -1.431 10.82 -10.797 1 94.88 103 GLN B N 1
ATOM 3346 C CA . GLN B 1 103 ? -1.408 11.25 -12.188 1 94.88 103 GLN B CA 1
ATOM 3347 C C . GLN B 1 103 ? -1.795 12.719 -12.32 1 94.88 103 GLN B C 1
ATOM 3349 O O . GLN B 1 103 ? -1.107 13.492 -12.992 1 94.88 103 GLN B O 1
ATOM 3354 N N . ILE B 1 104 ? -2.828 13.094 -11.703 1 96.88 104 ILE B N 1
ATOM 3355 C CA . ILE B 1 104 ? -3.365 14.445 -11.82 1 96.88 104 ILE B CA 1
ATOM 3356 C C . ILE B 1 104 ? -2.387 15.438 -11.195 1 96.88 104 ILE B C 1
ATOM 3358 O O . ILE B 1 104 ? -2.045 16.453 -11.812 1 96.88 104 ILE B O 1
ATOM 3362 N N . PHE B 1 105 ? -1.921 15.141 -9.992 1 98.19 105 PHE B N 1
ATOM 3363 C CA . PHE B 1 105 ? -1.066 16.078 -9.266 1 98.19 105 PHE B CA 1
ATOM 3364 C C . PHE B 1 105 ? 0.293 16.203 -9.945 1 98.19 105 PHE B C 1
ATOM 3366 O O . PHE B 1 105 ? 0.795 17.312 -10.133 1 98.19 105 PHE B O 1
ATOM 3373 N N . MET B 1 106 ? 0.865 15.094 -10.344 1 96.81 106 MET B N 1
ATOM 3374 C CA . MET B 1 106 ? 2.15 15.133 -11.039 1 96.81 106 MET B CA 1
ATOM 3375 C C . MET B 1 106 ? 2.016 15.82 -12.391 1 96.81 106 MET B C 1
ATOM 3377 O O . MET B 1 106 ? 2.838 16.672 -12.75 1 96.81 106 MET B O 1
ATOM 3381 N N . GLY B 1 107 ? 1.021 15.469 -13.117 1 96.88 107 GLY B N 1
ATOM 3382 C CA . GLY B 1 107 ? 0.801 16.062 -14.43 1 96.88 107 GLY B CA 1
ATOM 3383 C C . GLY B 1 107 ? 0.578 17.562 -14.367 1 96.88 107 GLY B C 1
ATOM 3384 O O . GLY B 1 107 ? 1.208 18.328 -15.109 1 96.88 107 GLY B O 1
ATOM 3385 N N . ASN B 1 108 ? -0.29 17.984 -13.477 1 98.12 108 ASN B N 1
ATOM 3386 C CA . ASN B 1 108 ? -0.682 19.391 -13.406 1 98.12 108 ASN B CA 1
ATOM 3387 C C . ASN B 1 108 ? 0.427 20.25 -12.805 1 98.12 108 ASN B C 1
ATOM 3389 O O . ASN B 1 108 ? 0.461 21.469 -13.023 1 98.12 108 ASN B O 1
ATOM 3393 N N . SER B 1 109 ? 1.326 19.641 -12.055 1 98.31 109 SER B N 1
ATOM 3394 C CA . SER B 1 109 ? 2.367 20.422 -11.406 1 98.31 109 SER B CA 1
ATOM 3395 C C . SER B 1 109 ? 3.529 20.703 -12.352 1 98.31 109 SER B C 1
ATOM 3397 O O . SER B 1 109 ? 4.363 21.562 -12.078 1 98.31 109 SER B O 1
ATOM 3399 N N . LYS B 1 110 ? 3.621 20.016 -13.492 1 97.06 110 LYS B N 1
ATOM 3400 C CA . LYS B 1 110 ? 4.746 20.109 -14.422 1 97.06 110 LYS B CA 1
ATOM 3401 C C . LYS B 1 110 ? 4.852 21.516 -15.016 1 97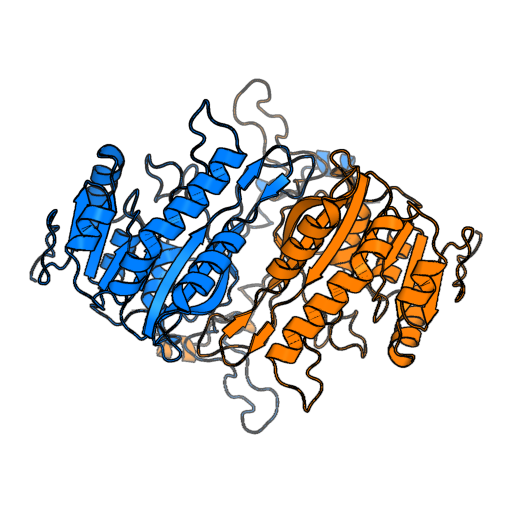.06 110 LYS B C 1
ATOM 3403 O O . LYS B 1 110 ? 5.93 21.922 -15.445 1 97.06 110 LYS B O 1
ATOM 3408 N N . LYS B 1 111 ? 3.814 22.188 -15.117 1 97.56 111 LYS B N 1
ATOM 3409 C CA . LYS B 1 111 ? 3.791 23.516 -15.742 1 97.56 111 LYS B CA 1
ATOM 3410 C C . LYS B 1 111 ? 4.418 24.562 -14.836 1 97.56 111 LYS B C 1
ATOM 3412 O O . LYS B 1 111 ? 4.691 25.688 -15.266 1 97.56 111 LYS B O 1
ATOM 3417 N N . TYR B 1 112 ? 4.613 24.25 -13.602 1 98.12 112 TYR B N 1
ATOM 3418 C CA . TYR B 1 112 ? 5.105 25.234 -12.633 1 98.12 112 TYR B CA 1
ATOM 3419 C C . TYR B 1 112 ? 6.617 25.125 -12.477 1 98.12 112 TYR B C 1
ATOM 3421 O O . TYR B 1 112 ? 7.223 24.125 -12.875 1 98.12 112 TYR B O 1
ATOM 3429 N N . GLU B 1 113 ? 7.234 26.078 -11.859 1 97.69 113 GLU B N 1
ATOM 3430 C CA . GLU B 1 113 ? 8.672 26.156 -11.648 1 97.69 113 GLU B CA 1
ATOM 3431 C C . GLU B 1 113 ? 9.156 25.062 -10.703 1 97.69 113 GLU B C 1
ATOM 3433 O O . GLU B 1 113 ? 10.25 24.516 -10.875 1 97.69 113 GLU B O 1
ATOM 3438 N N . HIS B 1 114 ? 8.32 24.797 -9.734 1 98.31 114 HIS B N 1
ATOM 3439 C CA . HIS B 1 114 ? 8.617 23.781 -8.734 1 98.31 114 HIS B CA 1
ATOM 3440 C C . HIS B 1 114 ? 7.59 22.656 -8.766 1 98.31 114 HIS B C 1
ATOM 3442 O O . HIS B 1 114 ? 6.707 22.594 -7.906 1 98.31 114 HIS B O 1
ATOM 3448 N N . PRO B 1 115 ? 7.734 21.734 -9.648 1 98.25 115 PRO B N 1
ATOM 3449 C CA . PRO B 1 115 ? 6.758 20.641 -9.719 1 98.25 115 PRO B CA 1
ATOM 3450 C C . PRO B 1 115 ? 6.73 19.797 -8.445 1 98.25 115 PRO B C 1
ATOM 3452 O O . PRO B 1 115 ? 7.699 19.781 -7.688 1 98.25 115 PRO B O 1
ATOM 3455 N N . LEU B 1 116 ? 5.652 19.172 -8.258 1 98.56 116 LEU B N 1
ATOM 3456 C CA . LEU B 1 116 ? 5.527 18.266 -7.121 1 98.56 116 LEU B CA 1
ATOM 3457 C C . LEU B 1 116 ? 6.453 17.062 -7.27 1 98.56 116 LEU B C 1
ATOM 3459 O O . LEU B 1 116 ? 6.734 16.625 -8.383 1 98.56 116 LEU B O 1
ATOM 3463 N N . VAL B 1 117 ? 6.945 16.594 -6.16 1 98 117 VAL B N 1
ATOM 3464 C CA . VAL B 1 117 ? 7.75 15.375 -6.094 1 98 117 VAL B CA 1
ATOM 3465 C C . VAL B 1 117 ? 7.141 14.406 -5.082 1 98 117 VAL B C 1
ATOM 3467 O O . VAL B 1 117 ? 6.906 14.773 -3.928 1 98 117 VAL B O 1
ATOM 3470 N N . LEU B 1 118 ? 6.82 13.211 -5.535 1 97.62 118 LEU B N 1
ATOM 3471 C CA . LEU B 1 118 ? 6.309 12.203 -4.609 1 97.62 118 LEU B CA 1
ATOM 3472 C C . LEU B 1 118 ? 7.43 11.648 -3.738 1 97.62 118 LEU B C 1
ATOM 3474 O O . LEU B 1 118 ? 8.398 11.078 -4.25 1 97.62 118 LEU B O 1
ATOM 3478 N N . ARG B 1 119 ? 7.277 11.773 -2.408 1 97.69 119 ARG B N 1
ATOM 3479 C CA . ARG B 1 119 ? 8.336 11.367 -1.489 1 97.69 119 ARG B CA 1
ATOM 3480 C C . ARG B 1 119 ? 8.039 9.992 -0.891 1 97.69 119 ARG B C 1
ATOM 3482 O O . ARG B 1 119 ? 8.953 9.188 -0.698 1 97.69 119 ARG B O 1
ATOM 3489 N N . ASN B 1 120 ? 6.746 9.758 -0.604 1 97.12 120 ASN B N 1
ATOM 3490 C CA . ASN B 1 120 ? 6.316 8.484 -0.036 1 97.12 120 ASN B CA 1
ATOM 3491 C C . ASN B 1 120 ? 4.887 8.141 -0.451 1 97.12 120 ASN B C 1
ATOM 3493 O O . ASN B 1 120 ? 4.078 9.031 -0.708 1 97.12 120 ASN B O 1
ATOM 3497 N N . ARG B 1 121 ? 4.73 6.93 -0.588 1 96.62 121 ARG B N 1
ATOM 3498 C CA . ARG B 1 121 ? 3.41 6.324 -0.455 1 96.62 121 ARG B CA 1
ATOM 3499 C C . ARG B 1 121 ? 3.266 5.613 0.887 1 96.62 121 ARG B C 1
ATOM 3501 O O . ARG B 1 121 ? 3.779 4.508 1.07 1 96.62 121 ARG B O 1
ATOM 3508 N N . ILE B 1 122 ? 2.568 6.203 1.778 1 97.81 122 ILE B N 1
ATOM 3509 C CA . ILE B 1 122 ? 2.422 5.668 3.127 1 97.81 122 ILE B CA 1
ATOM 3510 C C . ILE B 1 122 ? 1.198 4.758 3.191 1 97.81 122 ILE B C 1
ATOM 3512 O O . ILE B 1 122 ? 0.122 5.121 2.709 1 97.81 122 ILE B O 1
ATOM 3516 N N . ILE B 1 123 ? 1.406 3.578 3.686 1 97.56 123 ILE B N 1
ATOM 3517 C CA . ILE B 1 123 ? 0.326 2.613 3.867 1 97.56 123 ILE B CA 1
ATOM 3518 C C . ILE B 1 123 ? -0.219 2.711 5.289 1 97.56 123 ILE B C 1
ATOM 3520 O O . ILE B 1 123 ? 0.505 2.465 6.258 1 97.56 123 ILE B O 1
ATOM 3524 N N . TRP B 1 124 ? -1.463 3.137 5.426 1 97.31 124 TRP B N 1
ATOM 3525 C CA . TRP B 1 124 ? -2.178 3.088 6.695 1 97.31 124 TRP B CA 1
ATOM 3526 C C . TRP B 1 124 ? -2.998 1.807 6.809 1 97.31 124 TRP B C 1
ATOM 3528 O O . TRP B 1 124 ? -3.963 1.611 6.066 1 97.31 124 TRP B O 1
ATOM 3538 N N . THR B 1 125 ? -2.617 0.903 7.66 1 96.5 125 THR B N 1
ATOM 3539 C CA . THR B 1 125 ? -3.336 -0.349 7.859 1 96.5 125 THR B CA 1
ATOM 3540 C C . THR B 1 125 ? -4.051 -0.354 9.211 1 96.5 125 THR B C 1
ATOM 3542 O O . THR B 1 125 ? -3.619 0.318 10.148 1 96.5 125 THR B O 1
ATOM 3545 N N . PHE B 1 126 ? -5.145 -1.027 9.281 1 91.88 126 PHE B N 1
ATOM 3546 C CA . PHE B 1 126 ? -5.988 -1.127 10.469 1 91.88 126 PHE B CA 1
ATOM 3547 C C . PHE B 1 126 ? -6.617 -2.51 10.57 1 91.88 126 PHE B C 1
ATOM 3549 O O . PHE B 1 126 ? -6.746 -3.215 9.562 1 91.88 126 PHE B O 1
ATOM 3556 N N . GLY B 1 127 ? -6.996 -2.926 11.734 1 84.12 127 GLY B N 1
ATOM 3557 C CA . GLY B 1 127 ? -7.395 -4.297 12 1 84.12 127 GLY B CA 1
ATOM 3558 C C . GLY B 1 127 ? -8.867 -4.551 11.75 1 84.12 127 GLY B C 1
ATOM 3559 O O . GLY B 1 127 ? -9.297 -5.699 11.617 1 84.12 127 GLY B O 1
ATOM 3560 N N . HIS B 1 128 ? -9.539 -3.553 11.672 1 82.62 128 HIS B N 1
ATOM 3561 C CA . HIS B 1 128 ? -10.977 -3.76 11.57 1 82.62 128 HIS B CA 1
ATOM 3562 C C . HIS B 1 128 ? -11.508 -3.287 10.227 1 82.62 128 HIS B C 1
ATOM 3564 O O . HIS B 1 128 ? -11.023 -2.299 9.672 1 82.62 128 HIS B O 1
ATOM 3570 N N . GLY B 1 129 ? -12.492 -4.082 9.727 1 82.62 129 GLY B N 1
ATOM 3571 C CA . GLY B 1 129 ? -13.133 -3.775 8.453 1 82.62 129 GLY B CA 1
ATOM 3572 C C . GLY B 1 129 ? -14.062 -4.875 7.977 1 82.62 129 GLY B C 1
ATOM 3573 O O . GLY B 1 129 ? -14.188 -5.918 8.625 1 82.62 129 GLY B O 1
ATOM 3574 N N . LEU B 1 130 ? -14.695 -4.578 6.961 1 84.44 130 LEU B N 1
ATOM 3575 C CA . LEU B 1 130 ? -15.609 -5.555 6.379 1 84.44 130 LEU B CA 1
ATOM 3576 C C . LEU B 1 130 ? -14.852 -6.738 5.801 1 84.44 130 LEU B C 1
ATOM 3578 O O . LEU B 1 130 ? -13.789 -6.562 5.195 1 84.44 130 LEU B O 1
ATOM 3582 N N . ASN B 1 131 ? -15.359 -7.871 6.07 1 87.12 131 ASN B N 1
ATOM 3583 C CA . ASN B 1 131 ? -14.758 -9.078 5.516 1 87.12 131 ASN B CA 1
ATOM 3584 C C . ASN B 1 131 ? -15.289 -9.375 4.113 1 87.12 131 ASN B C 1
ATOM 3586 O O . ASN B 1 131 ? -16.469 -9.164 3.832 1 87.12 131 ASN B O 1
ATOM 3590 N N . SER B 1 132 ? -14.414 -9.805 3.299 1 90.69 132 SER B N 1
ATOM 3591 C CA . SER B 1 132 ? -14.789 -10.18 1.938 1 90.69 132 SER B CA 1
ATOM 3592 C C . SER B 1 132 ? -14.695 -11.688 1.732 1 90.69 132 SER B C 1
ATOM 3594 O O . SER B 1 132 ? -13.828 -12.344 2.314 1 90.69 132 SER B O 1
ATOM 3596 N N . LEU B 1 133 ? -15.523 -12.211 0.881 1 90.88 133 LEU B N 1
ATOM 3597 C CA . LEU B 1 133 ? -15.562 -13.648 0.644 1 90.88 133 LEU B CA 1
ATOM 3598 C C . LEU B 1 133 ? -14.914 -14 -0.692 1 90.88 133 LEU B C 1
ATOM 3600 O O . LEU B 1 133 ? -14.586 -15.164 -0.941 1 90.88 133 LEU B O 1
ATOM 3604 N N . ARG B 1 134 ? -14.727 -13.039 -1.528 1 94.75 134 ARG B N 1
ATOM 3605 C CA . ARG B 1 134 ? -14.297 -13.336 -2.891 1 94.75 134 ARG B CA 1
ATOM 3606 C C . ARG B 1 134 ? -12.977 -12.641 -3.209 1 94.75 134 ARG B C 1
ATOM 3608 O O . ARG B 1 134 ? -12.594 -12.523 -4.375 1 94.75 134 ARG B O 1
ATOM 3615 N N . ARG B 1 135 ? -12.344 -12.031 -2.213 1 95.5 135 ARG B N 1
ATOM 3616 C CA . ARG B 1 135 ? -11.031 -11.391 -2.307 1 95.5 135 ARG B CA 1
ATOM 3617 C C . ARG B 1 135 ? -10.414 -11.211 -0.924 1 95.5 135 ARG B C 1
ATOM 3619 O O . ARG B 1 135 ? -11.047 -11.516 0.09 1 95.5 135 ARG B O 1
ATOM 3626 N N . PHE B 1 136 ? -9.211 -10.812 -0.902 1 95.5 136 PHE B N 1
ATOM 3627 C CA . PHE B 1 136 ? -8.586 -10.477 0.374 1 95.5 136 PHE B CA 1
ATOM 3628 C C . PHE B 1 136 ? -9.211 -9.219 0.967 1 95.5 136 PHE B C 1
ATOM 3630 O O . PHE B 1 136 ? -9.391 -8.219 0.268 1 95.5 136 PHE B O 1
ATOM 3637 N N . SER B 1 137 ? -9.594 -9.305 2.244 1 94.06 137 SER B N 1
ATOM 3638 C CA . SER B 1 137 ? -10.336 -8.219 2.885 1 94.06 137 SER B CA 1
ATOM 3639 C C . SER B 1 137 ? -9.508 -6.941 2.934 1 94.06 137 SER B C 1
ATOM 3641 O O . SER B 1 137 ? -8.336 -6.969 3.311 1 94.06 137 SER B O 1
ATOM 3643 N N . GLY B 1 138 ? -10.117 -5.836 2.527 1 94 138 GLY B N 1
ATOM 3644 C CA . GLY B 1 138 ? -9.445 -4.551 2.555 1 94 138 GLY B CA 1
ATOM 3645 C C . GLY B 1 138 ? -9.109 -4.082 3.959 1 94 138 GLY B C 1
ATOM 3646 O O . GLY B 1 138 ? -9.992 -3.961 4.809 1 94 138 GLY B O 1
ATOM 3647 N N . ARG B 1 139 ? -7.781 -3.801 4.199 1 95.31 139 ARG B N 1
ATOM 3648 C CA . ARG B 1 139 ? -7.332 -3.385 5.523 1 95.31 139 ARG B CA 1
ATOM 3649 C C . ARG B 1 139 ? -6.273 -2.293 5.422 1 95.31 139 ARG B C 1
ATOM 3651 O O . ARG B 1 139 ? -5.441 -2.146 6.32 1 95.31 139 ARG B O 1
ATOM 3658 N N . HIS B 1 140 ? -6.297 -1.568 4.328 1 96.5 140 HIS B N 1
ATOM 3659 C CA . HIS B 1 140 ? -5.348 -0.465 4.25 1 96.5 140 HIS B CA 1
ATOM 3660 C C . HIS B 1 140 ? -5.891 0.674 3.396 1 96.5 140 HIS B C 1
ATOM 3662 O O . HIS B 1 140 ? -6.766 0.46 2.553 1 96.5 140 HIS B O 1
ATOM 3668 N N . GLU B 1 141 ? -5.449 1.798 3.656 1 95.5 141 GLU B N 1
ATOM 3669 C CA . GLU B 1 141 ? -5.574 3.008 2.852 1 95.5 141 GLU B CA 1
ATOM 3670 C C . GLU B 1 141 ? -4.215 3.648 2.596 1 95.5 141 GLU B C 1
ATOM 3672 O O . GLU B 1 141 ? -3.195 3.17 3.098 1 95.5 141 GLU B O 1
ATOM 3677 N N . THR B 1 142 ? -4.211 4.656 1.728 1 96.88 142 THR B N 1
ATOM 3678 C CA . THR B 1 142 ? -2.926 5.203 1.307 1 96.88 142 THR B CA 1
ATOM 3679 C C . THR B 1 142 ? -2.861 6.703 1.584 1 96.88 142 THR B C 1
ATOM 3681 O O . THR B 1 142 ? -3.869 7.402 1.475 1 96.88 142 THR B O 1
ATOM 3684 N N . ILE B 1 143 ? -1.711 7.156 1.967 1 98.12 143 ILE B N 1
ATOM 3685 C CA . ILE B 1 143 ? -1.388 8.578 2.037 1 98.12 143 ILE B CA 1
ATOM 3686 C C . ILE B 1 143 ? -0.259 8.898 1.059 1 98.12 143 ILE B C 1
ATOM 3688 O O . ILE B 1 143 ? 0.848 8.367 1.184 1 98.12 143 ILE B O 1
ATOM 3692 N N . LEU B 1 144 ? -0.551 9.711 0.084 1 98.25 144 LEU B N 1
ATOM 3693 C CA . LEU B 1 144 ? 0.485 10.195 -0.82 1 98.25 144 LEU B CA 1
ATOM 3694 C C . LEU B 1 144 ? 1.125 11.469 -0.275 1 98.25 144 LEU B C 1
ATOM 3696 O O . LEU B 1 144 ? 0.435 12.461 -0.035 1 98.25 144 LEU B O 1
ATOM 3700 N N . TRP B 1 145 ? 2.412 11.406 -0.022 1 98.62 145 TRP B N 1
ATOM 3701 C CA . TRP B 1 145 ? 3.152 12.57 0.446 1 98.62 145 TRP B CA 1
ATOM 3702 C C . TRP B 1 145 ? 3.973 13.188 -0.685 1 98.62 145 TRP B C 1
ATOM 3704 O O . TRP B 1 145 ? 4.926 12.57 -1.173 1 98.62 145 TRP B O 1
ATOM 3714 N N . PHE B 1 146 ? 3.604 14.398 -1.1 1 98.75 146 PHE B N 1
ATOM 3715 C CA . PHE B 1 146 ? 4.32 15.195 -2.092 1 98.75 146 PHE B CA 1
ATOM 3716 C C . PHE B 1 146 ? 5.012 16.375 -1.437 1 98.75 146 PHE B C 1
ATOM 3718 O O . PHE B 1 146 ? 4.566 16.875 -0.396 1 98.75 146 PHE B O 1
ATOM 3725 N N . THR B 1 147 ? 6.07 16.844 -2.057 1 98.69 147 THR B N 1
ATOM 3726 C CA . THR B 1 147 ? 6.637 18.141 -1.734 1 98.69 147 THR B CA 1
ATOM 3727 C C . THR B 1 147 ? 6.605 19.062 -2.953 1 98.69 147 THR B C 1
ATOM 3729 O O . THR B 1 147 ? 6.664 18.594 -4.09 1 98.69 147 THR B O 1
ATOM 3732 N N . LYS B 1 148 ? 6.438 20.328 -2.699 1 98.69 148 LYS B N 1
ATOM 3733 C CA . LYS B 1 148 ? 6.551 21.328 -3.752 1 98.69 148 LYS B CA 1
ATOM 3734 C C . LYS B 1 148 ? 8.016 21.656 -4.035 1 98.69 148 LYS B C 1
ATOM 3736 O O . LYS B 1 148 ? 8.625 22.453 -3.307 1 98.69 148 LYS B O 1
ATOM 3741 N N . GLY B 1 149 ? 8.562 21.062 -5.102 1 97.75 149 GLY B N 1
ATOM 3742 C CA . GLY B 1 149 ? 9.969 21.25 -5.422 1 97.75 149 GLY B CA 1
ATOM 3743 C C . GLY B 1 149 ? 10.867 20.188 -4.816 1 97.75 149 GLY B C 1
ATOM 3744 O O . GLY B 1 149 ? 10.375 19.25 -4.18 1 97.75 149 GLY B O 1
ATOM 3745 N N . LYS B 1 150 ? 12.172 20.312 -4.984 1 95.38 150 LYS B N 1
ATOM 3746 C CA . LYS B 1 150 ? 13.148 19.281 -4.652 1 95.38 150 LYS B CA 1
ATOM 3747 C C . LYS B 1 150 ? 13.625 19.422 -3.209 1 95.38 150 LYS B C 1
ATOM 3749 O O . LYS B 1 150 ? 13.961 18.422 -2.564 1 95.38 150 LYS B O 1
ATOM 3754 N N . GLU B 1 151 ? 13.656 20.641 -2.74 1 96.19 151 GLU B N 1
ATOM 3755 C CA . GLU B 1 151 ? 14.125 20.891 -1.378 1 96.19 151 GLU B CA 1
ATOM 3756 C C . GLU B 1 151 ? 12.961 20.938 -0.393 1 96.19 151 GLU B C 1
ATOM 3758 O O . GLU B 1 151 ? 11.906 21.5 -0.694 1 96.19 151 GLU B O 1
ATOM 3763 N N . TYR B 1 152 ? 13.094 20.234 0.682 1 96.81 152 TYR B N 1
ATOM 3764 C CA . TYR B 1 152 ? 12.039 20.188 1.684 1 96.81 152 TYR B CA 1
ATOM 3765 C C . TYR B 1 152 ? 12.609 19.859 3.059 1 96.81 152 TYR B C 1
ATOM 3767 O O . TYR B 1 152 ? 13.773 19.469 3.18 1 96.81 152 TYR B O 1
ATOM 3775 N N . SER B 1 153 ? 11.82 20.125 4.059 1 94.25 153 SER B N 1
ATOM 3776 C CA . SER B 1 153 ? 12.211 19.797 5.422 1 94.25 153 SER B CA 1
ATOM 3777 C C . SER B 1 153 ? 11.594 18.469 5.863 1 94.25 153 SER B C 1
ATOM 3779 O O . SER B 1 153 ? 10.477 18.141 5.469 1 94.25 153 SER B O 1
ATOM 3781 N N . PHE B 1 154 ? 12.32 17.688 6.625 1 96.88 154 PHE B N 1
ATOM 3782 C CA . PHE B 1 154 ? 11.891 16.438 7.242 1 96.88 154 PHE B CA 1
ATOM 3783 C C . PHE B 1 154 ? 12.484 16.297 8.641 1 96.88 154 PHE B C 1
ATOM 3785 O O . PHE B 1 154 ? 13.688 16.062 8.781 1 96.88 154 PHE B O 1
ATOM 3792 N N . ASN B 1 155 ? 11.609 16.375 9.594 1 95 155 ASN B N 1
ATOM 3793 C CA . ASN B 1 155 ? 12.062 16.328 10.984 1 95 155 ASN B CA 1
ATOM 3794 C C . ASN B 1 155 ? 12.07 14.906 11.523 1 95 155 ASN B C 1
ATOM 3796 O O . ASN B 1 155 ? 11.242 14.547 12.352 1 95 155 ASN B O 1
ATOM 3800 N N . LEU B 1 156 ? 13.055 14.172 11.227 1 91.25 156 LEU B N 1
ATOM 3801 C CA . LEU B 1 156 ? 13.156 12.758 11.57 1 91.25 156 LEU B CA 1
ATOM 3802 C C . LEU B 1 156 ? 13.172 12.555 13.078 1 91.25 156 LEU B C 1
ATOM 3804 O O . LEU B 1 156 ? 12.492 11.672 13.602 1 91.25 156 LEU B O 1
ATOM 3808 N N . ASP B 1 157 ? 13.844 13.336 13.766 1 84.94 157 ASP B N 1
ATOM 3809 C CA . ASP B 1 157 ? 14.07 13.148 15.195 1 84.94 157 ASP B CA 1
ATOM 3810 C C . ASP B 1 157 ? 12.773 13.336 15.977 1 84.94 157 ASP B C 1
ATOM 3812 O O . ASP B 1 157 ? 12.617 12.781 17.062 1 84.94 157 ASP B O 1
ATOM 3816 N N . CYS B 1 158 ? 11.859 14.023 15.414 1 84.94 158 CYS B N 1
ATOM 3817 C CA . CYS B 1 158 ? 10.594 14.289 16.094 1 84.94 158 CYS B CA 1
ATOM 3818 C C . CYS B 1 158 ? 9.648 13.102 15.961 1 84.94 158 CYS B C 1
ATOM 3820 O O . CYS B 1 158 ? 8.641 13.031 16.672 1 84.94 158 CYS B O 1
ATOM 3822 N N . ILE B 1 159 ? 10.031 12.125 15.117 1 85.75 159 ILE B N 1
ATOM 3823 C CA . ILE B 1 159 ? 9.055 11.078 14.852 1 85.75 159 ILE B CA 1
ATOM 3824 C C . ILE B 1 159 ? 9.711 9.703 15.031 1 85.75 159 ILE B C 1
ATOM 3826 O O . ILE B 1 159 ? 9.148 8.688 14.617 1 85.75 159 ILE B O 1
ATOM 3830 N N . ARG B 1 160 ? 10.82 9.672 15.547 1 81.06 160 ARG B N 1
ATOM 3831 C CA . ARG B 1 160 ? 11.484 8.391 15.773 1 81.06 160 ARG B CA 1
ATOM 3832 C C . ARG B 1 160 ? 10.648 7.5 16.688 1 81.06 160 ARG B C 1
ATOM 3834 O O . ARG B 1 160 ? 9.914 7.996 17.547 1 81.06 160 ARG B O 1
ATOM 3841 N N . ILE B 1 161 ? 10.672 6.262 16.438 1 72.31 161 ILE B N 1
ATOM 3842 C CA . ILE B 1 161 ? 9.914 5.293 17.219 1 72.31 161 ILE B CA 1
ATOM 3843 C C . ILE B 1 161 ? 10.867 4.445 18.047 1 72.31 161 ILE B C 1
ATOM 3845 O O . ILE B 1 161 ? 12.062 4.359 17.75 1 72.31 161 ILE B O 1
ATOM 3849 N N . PRO B 1 162 ? 10.344 3.893 19.156 1 66.88 162 PRO B N 1
ATOM 3850 C CA . PRO B 1 162 ? 11.211 3.094 20.016 1 66.88 162 PRO B CA 1
ATOM 3851 C C . PRO B 1 162 ? 11.852 1.914 19.281 1 66.88 162 PRO B C 1
ATOM 3853 O O . PRO B 1 162 ? 11.219 1.31 18.422 1 66.88 162 PRO B O 1
ATOM 3856 N N . GLN B 1 163 ? 13.047 1.656 19.578 1 63.66 163 GLN B N 1
ATOM 3857 C CA . GLN B 1 163 ? 13.773 0.528 19.016 1 63.66 163 GLN B CA 1
ATOM 3858 C C . GLN B 1 163 ? 13.273 -0.796 19.578 1 63.66 163 GLN B C 1
ATOM 3860 O O . GLN B 1 163 ? 12.914 -0.875 20.766 1 63.66 163 GLN B O 1
ATOM 3865 N N . ARG B 1 164 ? 13.18 -1.785 18.703 1 57.25 164 ARG B N 1
ATOM 3866 C CA . ARG B 1 164 ? 12.828 -3.117 19.188 1 57.25 164 ARG B CA 1
ATOM 3867 C C . ARG B 1 164 ? 13.883 -3.654 20.141 1 57.25 164 ARG B C 1
ATOM 3869 O O . ARG B 1 164 ? 13.562 -4.309 21.125 1 57.25 164 ARG B O 1
ATOM 3876 N N . TYR B 1 165 ? 15.172 -3.316 19.734 1 56.06 165 TYR B N 1
ATOM 3877 C CA . TYR B 1 165 ? 16.297 -3.762 20.531 1 56.06 165 TYR B CA 1
ATOM 3878 C C . TYR B 1 165 ? 17.188 -2.584 20.938 1 56.06 165 TYR B C 1
ATOM 3880 O O . TYR B 1 165 ? 18.312 -2.441 20.438 1 56.06 165 TYR B O 1
ATOM 3888 N N . PRO B 1 166 ? 16.719 -1.749 21.859 1 52.09 166 PRO B N 1
ATOM 3889 C CA . PRO B 1 166 ? 17.469 -0.541 22.203 1 52.09 166 PRO B CA 1
ATOM 3890 C C . PRO B 1 166 ? 18.828 -0.85 22.828 1 52.09 166 PRO B C 1
ATOM 3892 O O . PRO B 1 166 ? 19.719 0.002 22.812 1 52.09 166 PRO B O 1
ATOM 3895 N N . GLY B 1 167 ? 19.031 -2.031 23.203 1 51.47 167 GLY B N 1
ATOM 3896 C CA . GLY B 1 167 ? 20.281 -2.375 23.859 1 51.47 167 GLY B CA 1
ATOM 3897 C C . GLY B 1 167 ? 21.297 -3.006 22.922 1 51.47 167 GLY B C 1
ATOM 3898 O O . GLY B 1 167 ? 22.375 -3.418 23.344 1 51.47 167 GLY B O 1
ATOM 3899 N N . LYS B 1 168 ? 20.891 -3.041 21.781 1 58.28 168 LYS B N 1
ATOM 3900 C CA . LYS B 1 168 ? 21.797 -3.684 20.828 1 58.28 168 LYS B CA 1
ATOM 3901 C C . LYS B 1 168 ? 23.094 -2.885 20.672 1 58.28 168 LYS B C 1
ATOM 3903 O O . LYS B 1 168 ? 23.062 -1.654 20.641 1 58.28 168 LYS B O 1
ATOM 3908 N N . ARG B 1 169 ? 24.203 -3.6 20.828 1 59.31 169 ARG B N 1
ATOM 3909 C CA . ARG B 1 169 ? 25.531 -3.006 20.703 1 59.31 169 ARG B CA 1
ATOM 3910 C C . ARG B 1 169 ? 26.25 -3.529 19.469 1 59.31 169 ARG B C 1
ATOM 3912 O O . ARG B 1 169 ? 25.938 -4.609 18.969 1 59.31 169 ARG B O 1
ATOM 3919 N N . TYR B 1 170 ? 27.031 -2.717 18.891 1 62.81 170 TYR B N 1
ATOM 3920 C CA . TYR B 1 170 ? 27.875 -3.154 17.797 1 62.81 170 TYR B CA 1
ATOM 3921 C C . TYR B 1 170 ? 28.719 -4.359 18.188 1 62.81 170 TYR B C 1
ATOM 3923 O O . TYR B 1 170 ? 29.297 -4.387 19.281 1 62.81 170 TYR B O 1
ATOM 3931 N N . TYR B 1 171 ? 28.484 -5.418 17.453 1 65.25 171 TYR B N 1
ATOM 3932 C CA . TYR B 1 171 ? 29.219 -6.629 17.812 1 65.25 171 TYR B CA 1
ATOM 3933 C C . TYR B 1 171 ? 30.609 -6.641 17.172 1 65.25 171 TYR B C 1
ATOM 3935 O O . TYR B 1 171 ? 31.484 -7.395 17.594 1 65.25 171 TYR B O 1
ATOM 3943 N N . LYS B 1 172 ? 30.734 -5.848 16.125 1 66 172 LYS B N 1
ATOM 3944 C CA . LYS B 1 172 ? 32.031 -5.809 15.477 1 66 172 LYS B CA 1
ATOM 3945 C C . LYS B 1 172 ? 32.375 -4.395 15.016 1 66 172 LYS B C 1
ATOM 3947 O O . LYS B 1 172 ? 31.531 -3.504 15.039 1 66 172 LYS B O 1
ATOM 3952 N N . GLY B 1 173 ? 33.594 -4.109 14.734 1 63.25 173 GLY B N 1
ATOM 3953 C CA . GLY B 1 173 ? 34.062 -2.861 14.141 1 63.25 173 GLY B CA 1
ATOM 3954 C C . GLY B 1 173 ? 34.5 -1.84 15.172 1 63.25 173 GLY B C 1
ATOM 3955 O O . GLY B 1 173 ? 34.656 -2.168 16.344 1 63.25 173 GLY B O 1
ATOM 3956 N N . LYS B 1 174 ? 34.781 -0.625 14.672 1 69.38 174 LYS B N 1
ATOM 3957 C CA . LYS B 1 174 ? 35.312 0.444 15.5 1 69.38 174 LYS B CA 1
ATOM 3958 C C . LYS B 1 174 ? 34.344 0.847 16.594 1 69.38 174 LYS B C 1
ATOM 3960 O O . LYS B 1 174 ? 34.75 1.345 17.641 1 69.38 174 LYS B O 1
ATOM 3965 N N . ASN B 1 175 ? 33.125 0.533 16.328 1 65.94 175 ASN B N 1
ATOM 3966 C CA . ASN B 1 175 ? 32.094 0.939 17.281 1 65.94 175 ASN B CA 1
ATOM 3967 C C . ASN B 1 175 ? 31.641 -0.23 18.141 1 65.94 175 ASN B C 1
ATOM 3969 O O . ASN B 1 175 ? 30.609 -0.157 18.797 1 65.94 175 ASN B O 1
ATOM 3973 N N . LYS B 1 176 ? 32.406 -1.231 18.203 1 66.62 176 LYS B N 1
ATOM 3974 C CA . LYS B 1 176 ? 32.062 -2.412 19 1 66.62 176 LYS B CA 1
ATOM 3975 C C . LYS B 1 176 ? 31.75 -2.035 20.438 1 66.62 176 LYS B C 1
ATOM 3977 O O . LYS B 1 176 ? 32.5 -1.278 21.062 1 66.62 176 LYS B O 1
ATOM 3982 N N . GLY B 1 177 ? 30.547 -2.592 21.016 1 62.47 177 GLY B N 1
ATOM 3983 C CA . GLY B 1 177 ? 30.172 -2.326 22.391 1 62.47 177 GLY B CA 1
ATOM 3984 C C . GLY B 1 177 ? 29.266 -1.119 22.547 1 62.47 177 GLY B C 1
ATOM 3985 O O . GLY B 1 177 ? 28.562 -0.988 23.547 1 62.47 177 GLY B O 1
ATOM 3986 N N . LYS B 1 178 ? 29.406 -0.182 21.625 1 62.03 178 LYS B N 1
ATOM 3987 C CA . LYS B 1 178 ? 28.531 0.991 21.656 1 62.03 178 LYS B CA 1
ATOM 3988 C C . LYS B 1 178 ? 27.125 0.652 21.172 1 62.03 178 LYS B C 1
ATOM 3990 O O . LYS B 1 178 ? 26.938 -0.33 20.453 1 62.03 178 LYS B O 1
ATOM 3995 N N . PHE B 1 179 ? 26.25 1.479 21.703 1 60.5 179 PHE B N 1
ATOM 3996 C CA . PHE B 1 179 ? 24.875 1.25 21.297 1 60.5 179 PHE B CA 1
ATOM 3997 C C . PHE B 1 179 ? 24.688 1.511 19.812 1 60.5 179 PHE B C 1
ATOM 3999 O O . PHE B 1 179 ? 25.156 2.527 19.281 1 60.5 179 PHE B O 1
ATOM 4006 N N . SER B 1 180 ? 24.297 0.581 19.031 1 59.53 180 SER B N 1
ATOM 4007 C CA . SER B 1 180 ? 24.141 0.678 17.594 1 59.53 180 SER B CA 1
ATOM 4008 C C . SER B 1 180 ? 22.906 1.465 17.203 1 59.53 180 SER B C 1
ATOM 4010 O O . SER B 1 180 ? 22.828 2.025 16.109 1 59.53 180 SER B O 1
ATOM 4012 N N . GLY B 1 181 ? 22.062 1.636 18.125 1 63.66 181 GLY B N 1
ATOM 4013 C CA . GLY B 1 181 ? 20.828 2.332 17.781 1 63.66 181 GLY B CA 1
ATOM 4014 C C . GLY B 1 181 ? 20.828 3.789 18.203 1 63.66 181 GLY B C 1
ATOM 4015 O O . GLY B 1 181 ? 21.625 4.191 19.062 1 63.66 181 GLY B O 1
ATOM 4016 N N . ASN B 1 182 ? 20.109 4.727 17.406 1 70.31 182 ASN B N 1
ATOM 4017 C CA . ASN B 1 182 ? 19.875 6.102 17.828 1 70.31 182 ASN B CA 1
ATOM 4018 C C . ASN B 1 182 ? 19.109 6.16 19.156 1 70.31 182 ASN B C 1
ATOM 4020 O O . ASN B 1 182 ? 18.109 5.461 19.328 1 70.31 182 ASN B O 1
ATOM 4024 N N . PRO B 1 183 ? 19.641 6.895 20.078 1 67.69 183 PRO B N 1
ATOM 4025 C CA . PRO B 1 183 ? 18.984 6.977 21.375 1 67.69 183 PRO B CA 1
ATOM 4026 C C . PRO B 1 183 ? 17.516 7.402 21.281 1 67.69 183 PRO B C 1
ATOM 4028 O O . PRO B 1 183 ? 16.719 7.09 22.156 1 67.69 183 PRO B O 1
ATOM 4031 N N . LEU B 1 184 ? 17.219 8.133 20.25 1 67.69 184 LEU B N 1
ATOM 4032 C CA . LEU B 1 184 ? 15.852 8.633 20.109 1 67.69 184 LEU B CA 1
ATOM 4033 C C . LEU B 1 184 ? 14.945 7.582 19.469 1 67.69 184 LEU B C 1
ATOM 4035 O O . LEU B 1 184 ? 13.727 7.727 19.469 1 67.69 184 LEU B O 1
ATOM 4039 N N . GLY B 1 185 ? 15.555 6.559 18.938 1 72.38 185 GLY B N 1
ATOM 4040 C CA . GLY B 1 185 ? 14.742 5.492 18.375 1 72.38 185 GLY B CA 1
ATOM 4041 C C . GLY B 1 185 ? 15.031 5.246 16.906 1 72.38 185 GLY B C 1
ATOM 4042 O O . GLY B 1 185 ? 16 5.766 16.359 1 72.38 185 GLY B O 1
ATOM 4043 N N . LYS B 1 186 ? 14.242 4.406 16.328 1 79.56 186 LYS B N 1
ATOM 4044 C CA . LYS B 1 186 ? 14.445 4.012 14.945 1 79.56 186 LYS B CA 1
ATOM 4045 C C . LYS B 1 186 ? 13.633 4.891 13.992 1 79.56 186 LYS B C 1
ATOM 4047 O O . LYS B 1 186 ? 12.695 5.566 14.422 1 79.56 186 LYS B O 1
ATOM 4052 N N . ASN B 1 187 ? 14.008 4.883 12.773 1 86.31 187 ASN B N 1
ATOM 4053 C CA . ASN B 1 187 ? 13.289 5.59 11.719 1 86.31 187 ASN B CA 1
ATOM 4054 C C . ASN B 1 187 ? 11.93 4.957 11.438 1 86.31 187 ASN B C 1
ATOM 4056 O O . ASN B 1 187 ? 11.836 3.74 11.266 1 86.31 187 ASN B O 1
ATOM 4060 N N . PRO B 1 188 ? 10.914 5.766 11.508 1 90.12 188 PRO B N 1
ATOM 4061 C CA . PRO B 1 188 ? 9.602 5.203 11.195 1 90.12 188 PRO B CA 1
ATOM 4062 C C . PRO B 1 188 ? 9.492 4.73 9.75 1 90.12 188 PRO B C 1
ATOM 4064 O O . PRO B 1 188 ? 10.148 5.285 8.859 1 90.12 188 PRO B O 1
ATOM 4067 N N . SER B 1 189 ? 8.727 3.754 9.57 1 94.31 189 SER B N 1
ATOM 4068 C CA . SER B 1 189 ? 8.555 3.199 8.227 1 94.31 189 SER B CA 1
ATOM 4069 C C . SER B 1 189 ? 7.348 3.809 7.531 1 94.31 189 SER B C 1
ATOM 4071 O O . SER B 1 189 ? 6.629 4.617 8.117 1 94.31 189 SER B O 1
ATOM 4073 N N . ASP B 1 190 ? 7.168 3.418 6.301 1 96.56 190 ASP B N 1
ATOM 4074 C CA . ASP B 1 190 ? 6.059 3.922 5.496 1 96.56 190 ASP B CA 1
ATOM 4075 C C . ASP B 1 190 ? 4.828 3.031 5.641 1 96.56 190 ASP B C 1
ATOM 4077 O O . ASP B 1 190 ? 3.887 3.129 4.852 1 96.56 190 ASP B O 1
ATOM 4081 N N . VAL B 1 191 ? 4.82 2.143 6.559 1 96.94 191 VAL B N 1
ATOM 4082 C CA . VAL B 1 191 ? 3.652 1.34 6.91 1 96.94 191 VAL B CA 1
ATOM 4083 C C . VAL B 1 191 ? 3.215 1.655 8.336 1 96.94 191 VAL B C 1
ATOM 4085 O O . VAL B 1 191 ? 3.959 1.408 9.289 1 96.94 191 VAL B O 1
ATOM 4088 N N . TRP B 1 192 ? 2.051 2.207 8.5 1 96.5 192 TRP B N 1
ATOM 4089 C CA . TRP B 1 192 ? 1.534 2.658 9.789 1 96.5 192 TRP B CA 1
ATOM 4090 C C . TRP B 1 192 ? 0.362 1.792 10.242 1 96.5 192 TRP B C 1
ATOM 4092 O O . TRP B 1 192 ? -0.691 1.779 9.594 1 96.5 192 TRP B O 1
ATOM 4102 N N . ASP B 1 193 ? 0.557 1.045 11.289 1 94.19 193 ASP B N 1
ATOM 4103 C CA . ASP B 1 193 ? -0.532 0.291 11.906 1 94.19 193 ASP B CA 1
ATOM 4104 C C . ASP B 1 193 ? -1.241 1.121 12.977 1 94.19 193 ASP B C 1
ATOM 4106 O O . ASP B 1 193 ? -0.793 1.18 14.117 1 94.19 193 ASP B O 1
ATOM 4110 N N . ILE B 1 194 ? -2.266 1.816 12.617 1 94.62 194 ILE B N 1
ATOM 4111 C CA . ILE B 1 194 ? -3.057 2.709 13.453 1 94.62 194 ILE B CA 1
ATOM 4112 C C . ILE B 1 194 ? -4.531 2.32 13.375 1 94.62 194 ILE B C 1
ATOM 4114 O O . ILE B 1 194 ? -5.113 2.289 12.281 1 94.62 194 ILE B O 1
ATOM 4118 N N . PRO B 1 195 ? -5.145 2.016 14.477 1 93.19 195 PRO B N 1
ATOM 4119 C CA . PRO B 1 195 ? -6.555 1.622 14.438 1 93.19 195 PRO B CA 1
ATOM 4120 C C . PRO B 1 195 ? -7.445 2.691 13.805 1 93.19 195 PRO B C 1
ATOM 4122 O O . PRO B 1 195 ? -7.227 3.887 14.023 1 93.19 195 PRO B O 1
ATOM 4125 N N . ASN B 1 196 ? -8.336 2.219 13 1 91.94 196 ASN B N 1
ATOM 4126 C CA . ASN B 1 196 ? -9.297 3.164 12.453 1 91.94 196 ASN B CA 1
ATOM 4127 C C . ASN B 1 196 ? -10.32 3.592 13.5 1 91.94 196 ASN B C 1
ATOM 4129 O O . ASN B 1 196 ? -10.461 2.949 14.539 1 91.94 196 ASN B O 1
ATOM 4133 N N . VAL B 1 197 ? -10.953 4.746 13.258 1 91.69 197 VAL B N 1
ATOM 4134 C CA . VAL B 1 197 ? -11.898 5.324 14.203 1 91.69 197 VAL B CA 1
ATOM 4135 C C . VAL B 1 197 ? -13.281 4.691 14 1 91.69 197 VAL B C 1
ATOM 4137 O O . VAL B 1 197 ? -14.117 5.238 13.281 1 91.69 197 VAL B O 1
ATOM 4140 N N . LYS B 1 198 ? -13.453 3.572 14.625 1 85.38 198 LYS B N 1
ATOM 4141 C CA . LYS B 1 198 ? -14.711 2.832 14.547 1 85.38 198 LYS B CA 1
ATOM 4142 C C . LYS B 1 198 ? -15.133 2.32 15.922 1 85.38 198 LYS B C 1
ATOM 4144 O O . LYS B 1 198 ? -14.336 2.324 16.859 1 85.38 198 LYS B O 1
ATOM 4149 N N . ALA B 1 199 ? -16.422 1.946 15.945 1 81.44 199 ALA B N 1
ATOM 4150 C CA . ALA B 1 199 ? -16.984 1.284 17.125 1 81.44 199 ALA B CA 1
ATOM 4151 C C . ALA B 1 199 ? -16.766 2.125 18.375 1 81.44 199 ALA B C 1
ATOM 4153 O O . ALA B 1 199 ? -17.25 3.254 18.469 1 81.44 199 ALA B O 1
ATOM 4154 N N . ASN B 1 200 ? -15.922 1.662 19.281 1 80.38 200 ASN B N 1
ATOM 4155 C CA . ASN B 1 200 ? -15.766 2.33 20.578 1 80.38 200 ASN B CA 1
ATOM 4156 C C . ASN B 1 200 ? -14.492 3.168 20.625 1 80.38 200 ASN B C 1
ATOM 4158 O O . ASN B 1 200 ? -14.016 3.514 21.703 1 80.38 200 ASN B O 1
ATOM 4162 N N . HIS B 1 201 ? -14.086 3.455 19.531 1 87.44 201 HIS B N 1
ATOM 4163 C CA . HIS B 1 201 ? -12.883 4.277 19.484 1 87.44 201 HIS B CA 1
ATOM 4164 C C . HIS B 1 201 ? -13.094 5.602 20.219 1 87.44 201 HIS B C 1
ATOM 4166 O O . HIS B 1 201 ? -14.109 6.27 20.016 1 87.44 201 HIS B O 1
ATOM 4172 N N . ILE B 1 202 ? -12.156 6.082 20.953 1 87.5 202 ILE B N 1
ATOM 4173 C CA . ILE B 1 202 ? -12.273 7.242 21.828 1 87.5 202 ILE B CA 1
ATOM 4174 C C . ILE B 1 202 ? -12.461 8.508 21 1 87.5 202 ILE B C 1
ATOM 4176 O O . ILE B 1 202 ? -13.086 9.469 21.453 1 87.5 202 ILE B O 1
ATOM 4180 N N . GLU B 1 203 ? -11.977 8.555 19.797 1 91.75 203 GLU B N 1
ATOM 4181 C CA . GLU B 1 203 ? -12.016 9.734 18.938 1 91.75 203 GLU B CA 1
ATOM 4182 C C . GLU B 1 203 ? -13.289 9.758 18.094 1 91.75 203 GLU B C 1
ATOM 4184 O O . GLU B 1 203 ? -13.539 10.734 17.375 1 91.75 203 GLU B O 1
ATOM 4189 N N . LYS B 1 204 ? -14.039 8.711 18.172 1 91.25 204 LYS B N 1
ATOM 4190 C CA . LYS B 1 204 ? -15.164 8.539 17.25 1 91.25 204 LYS B CA 1
ATOM 4191 C C . LYS B 1 204 ? -16.172 9.672 17.391 1 91.25 204 LYS B C 1
ATOM 4193 O O . LYS B 1 204 ? -16.516 10.07 18.516 1 91.25 204 LYS B O 1
ATOM 4198 N N . THR B 1 205 ? -16.578 10.227 16.25 1 91.5 205 THR B N 1
ATOM 4199 C CA . THR B 1 205 ? -17.656 11.219 16.156 1 91.5 205 THR B CA 1
ATOM 4200 C C . THR B 1 205 ? -18.766 10.719 15.242 1 91.5 205 THR B C 1
ATOM 4202 O O . THR B 1 205 ? -18.797 9.547 14.867 1 91.5 205 THR B O 1
ATOM 4205 N N . GLU B 1 206 ? -19.656 11.57 14.891 1 86.38 206 GLU B N 1
ATOM 4206 C CA . GLU B 1 206 ? -20.75 11.227 13.984 1 86.38 206 GLU B CA 1
ATOM 4207 C C . GLU B 1 206 ? -20.281 11.234 12.531 1 86.38 206 GLU B C 1
ATOM 4209 O O . GLU B 1 206 ? -21 10.758 11.641 1 86.38 206 GLU B O 1
ATOM 4214 N N . HIS B 1 207 ? -19.141 11.742 12.352 1 87.62 207 HIS B N 1
ATOM 4215 C CA . HIS B 1 207 ? -18.609 11.719 10.992 1 87.62 207 HIS B CA 1
ATOM 4216 C C . HIS B 1 207 ? -18.234 10.305 10.57 1 87.62 207 HIS B C 1
ATOM 4218 O O . HIS B 1 207 ? -17.5 9.609 11.281 1 87.62 207 HIS B O 1
ATOM 4224 N N . PRO B 1 208 ? -18.625 9.844 9.398 1 81.12 208 PRO B N 1
ATOM 4225 C CA . PRO B 1 208 ? -18.484 8.43 9.016 1 81.12 208 PRO B CA 1
ATOM 4226 C C . PRO B 1 208 ? -17.047 8.07 8.617 1 81.12 208 PRO B C 1
ATOM 4228 O O . PRO B 1 208 ? -16.672 6.898 8.672 1 81.12 208 PRO B O 1
ATOM 4231 N N . CYS B 1 209 ? -16.203 8.914 8.172 1 82.56 209 CYS B N 1
ATOM 4232 C CA . CYS B 1 209 ? -14.906 8.57 7.59 1 82.56 209 CYS B CA 1
ATOM 4233 C C . CYS B 1 209 ? -13.789 9.367 8.242 1 82.56 209 CYS B C 1
ATOM 4235 O O . CYS B 1 209 ? -12.898 9.883 7.559 1 82.56 209 CYS B O 1
ATOM 4237 N N . GLN B 1 210 ? -13.742 9.32 9.469 1 89.94 210 GLN B N 1
ATOM 4238 C CA . GLN B 1 210 ? -12.734 10.023 10.25 1 89.94 210 GLN B CA 1
ATOM 4239 C C . GLN B 1 210 ? -11.445 9.211 10.352 1 89.94 210 GLN B C 1
ATOM 4241 O O . GLN B 1 210 ? -11.477 8.023 10.68 1 89.94 210 GLN B O 1
ATOM 4246 N N . PHE B 1 211 ? -10.297 9.781 9.914 1 93.62 211 PHE B N 1
ATOM 4247 C CA . PHE B 1 211 ? -9.039 9.109 10.211 1 93.62 211 PHE B CA 1
ATOM 4248 C C . PHE B 1 211 ? -8.531 9.484 11.594 1 93.62 211 PHE B C 1
ATOM 4250 O O . PHE B 1 211 ? -8.922 10.516 12.141 1 93.62 211 PHE B O 1
ATOM 4257 N N . PRO B 1 212 ? -7.758 8.656 12.234 1 96 212 PRO B N 1
ATOM 4258 C CA . PRO B 1 212 ? -7.289 8.906 13.602 1 96 212 PRO B CA 1
ATOM 4259 C C . PRO B 1 212 ? -6.297 10.062 13.688 1 96 212 PRO B C 1
ATOM 4261 O O . PRO B 1 212 ? -5.52 10.281 12.758 1 96 212 PRO B O 1
ATOM 4264 N N . ILE B 1 213 ? -6.254 10.695 14.766 1 96.88 213 ILE B N 1
ATOM 4265 C CA . ILE B 1 213 ? -5.422 11.867 15.031 1 96.88 213 ILE B CA 1
ATOM 4266 C C . ILE B 1 213 ? -3.951 11.5 14.852 1 96.88 213 ILE B C 1
ATOM 4268 O O . ILE B 1 213 ? -3.152 12.328 14.391 1 96.88 213 ILE B O 1
ATOM 4272 N N . ALA B 1 214 ? -3.604 10.234 15.047 1 96.12 214 ALA B N 1
ATOM 4273 C CA . ALA B 1 214 ? -2.211 9.797 14.984 1 96.12 214 ALA B CA 1
ATOM 4274 C C . ALA B 1 214 ? -1.631 10.023 13.594 1 96.12 214 ALA B C 1
ATOM 4276 O O . ALA B 1 214 ? -0.435 10.289 13.445 1 96.12 214 ALA B O 1
ATOM 4277 N N . ILE B 1 215 ? -2.455 9.984 12.586 1 97.12 215 ILE B N 1
ATOM 4278 C CA . ILE B 1 215 ? -1.995 10.109 11.203 1 97.12 215 ILE B CA 1
ATOM 4279 C C . ILE B 1 215 ? -1.515 11.539 10.953 1 97.12 215 ILE B C 1
ATOM 4281 O O . ILE B 1 215 ? -0.331 11.766 10.695 1 97.12 215 ILE B O 1
ATOM 4285 N N . PRO B 1 216 ? -2.393 12.531 11.117 1 97.94 216 PRO B N 1
ATOM 4286 C CA . PRO B 1 216 ? -1.888 13.891 10.898 1 97.94 216 PRO B CA 1
ATOM 4287 C C . PRO B 1 216 ? -0.833 14.305 11.922 1 97.94 216 PRO B C 1
ATOM 4289 O O . PRO B 1 216 ? 0.056 15.102 11.617 1 97.94 216 PRO B O 1
ATOM 4292 N N . GLN B 1 217 ? -0.926 13.773 13.117 1 96.75 217 GLN B N 1
ATOM 4293 C CA . GLN B 1 217 ? 0.066 14.117 14.125 1 96.75 217 GLN B CA 1
ATOM 4294 C C . GLN B 1 217 ? 1.472 13.734 13.672 1 96.75 217 GLN B C 1
ATOM 4296 O O . GLN B 1 217 ? 2.4 14.539 13.766 1 96.75 217 GLN B O 1
ATOM 4301 N N . ARG B 1 218 ? 1.615 12.492 13.188 1 96.44 218 ARG B N 1
ATOM 4302 C CA . ARG B 1 218 ? 2.902 12.039 12.672 1 96.44 218 ARG B CA 1
ATOM 4303 C C . ARG B 1 218 ? 3.391 12.93 11.539 1 96.44 218 ARG B C 1
ATOM 4305 O O . ARG B 1 218 ? 4.562 13.305 11.492 1 96.44 218 ARG B O 1
ATOM 4312 N N . LEU B 1 219 ? 2.545 13.281 10.672 1 98.44 219 LEU B N 1
ATOM 4313 C CA . LEU B 1 219 ? 2.895 14.07 9.5 1 98.44 219 LEU B CA 1
ATOM 4314 C C . LEU B 1 219 ? 3.27 15.5 9.898 1 98.44 219 LEU B C 1
ATOM 4316 O O . LEU B 1 219 ? 4.254 16.047 9.398 1 98.44 219 LEU B O 1
ATOM 4320 N N . ILE B 1 220 ? 2.504 16.094 10.797 1 98.38 220 ILE B N 1
ATOM 4321 C CA . ILE B 1 220 ? 2.746 17.469 11.242 1 98.38 220 ILE B CA 1
ATOM 4322 C C . ILE B 1 220 ? 4.113 17.547 11.922 1 98.38 220 ILE B C 1
ATOM 4324 O O . ILE B 1 220 ? 4.895 18.453 11.641 1 98.38 220 ILE B O 1
ATOM 4328 N N . LYS B 1 221 ? 4.395 16.578 12.766 1 97.06 221 LYS B N 1
ATOM 4329 C CA . LYS B 1 221 ? 5.676 16.547 13.469 1 97.06 221 LYS B CA 1
ATOM 4330 C C . LYS B 1 221 ? 6.836 16.406 12.484 1 97.06 221 LYS B C 1
ATOM 4332 O O . LYS B 1 221 ? 7.883 17.047 12.656 1 97.06 221 LYS B O 1
ATOM 4337 N N . ALA B 1 222 ? 6.621 15.68 11.484 1 97.44 222 ALA B N 1
ATOM 4338 C CA . ALA B 1 222 ? 7.688 15.352 10.539 1 97.44 222 ALA B CA 1
ATOM 4339 C C . ALA B 1 222 ? 7.891 16.484 9.531 1 97.44 222 ALA B C 1
ATOM 4341 O O . ALA B 1 222 ? 9.008 16.688 9.039 1 97.44 222 ALA B O 1
ATOM 4342 N N . LEU B 1 223 ? 6.812 17.266 9.195 1 98.5 223 LEU B N 1
ATOM 4343 C CA . LEU B 1 223 ? 6.844 17.984 7.93 1 98.5 223 LEU B CA 1
ATOM 4344 C C . LEU B 1 223 ? 6.629 19.484 8.148 1 98.5 223 LEU B C 1
ATOM 4346 O O . LEU B 1 223 ? 6.555 20.25 7.188 1 98.5 223 LEU B O 1
ATOM 4350 N N . THR B 1 224 ? 6.461 19.922 9.344 1 98.38 224 THR B N 1
ATOM 4351 C CA . THR B 1 224 ? 6.234 21.328 9.609 1 98.38 224 THR B CA 1
ATOM 4352 C C . THR B 1 224 ? 7.113 21.812 10.758 1 98.38 224 THR B C 1
ATOM 4354 O O . THR B 1 224 ? 7.465 21.031 11.648 1 98.38 224 THR B O 1
ATOM 4357 N N . PRO B 1 225 ? 7.547 23.047 10.773 1 97.62 225 PRO B N 1
ATOM 4358 C CA . PRO B 1 225 ? 8.164 23.641 11.961 1 97.62 225 PRO B CA 1
ATOM 4359 C C . PRO B 1 225 ? 7.141 24.016 13.031 1 97.62 225 PRO B C 1
ATOM 4361 O O . PRO B 1 225 ? 5.953 24.156 12.727 1 97.62 225 PRO B O 1
ATOM 4364 N N . ILE B 1 226 ? 7.605 24.172 14.242 1 97.12 226 ILE B N 1
ATOM 4365 C CA . ILE B 1 226 ? 6.742 24.703 15.289 1 97.12 226 ILE B CA 1
ATOM 4366 C C . ILE B 1 226 ? 6.148 26.047 14.844 1 97.12 226 ILE B C 1
ATOM 4368 O O . ILE B 1 226 ? 6.84 26.859 14.242 1 97.12 226 ILE B O 1
ATOM 4372 N N . ASN B 1 227 ? 4.844 26.188 15.062 1 97.56 227 ASN B N 1
ATOM 4373 C CA . ASN B 1 227 ? 4.082 27.375 14.695 1 97.56 227 ASN B CA 1
ATOM 4374 C C . ASN B 1 227 ? 3.855 27.453 13.188 1 97.56 227 ASN B C 1
ATOM 4376 O O . ASN B 1 227 ? 3.398 28.484 12.68 1 97.56 227 ASN B O 1
ATOM 4380 N N . GLY B 1 228 ? 4.258 26.422 12.492 1 98.44 228 GLY B N 1
ATOM 4381 C CA . GLY B 1 228 ? 3.926 26.344 11.078 1 98.44 228 GLY B CA 1
ATOM 4382 C C . GLY B 1 228 ? 2.432 26.297 10.82 1 98.44 228 GLY B C 1
ATOM 4383 O O . GLY B 1 228 ? 1.64 26.156 11.75 1 98.44 228 GLY B O 1
ATOM 4384 N N . ILE B 1 229 ? 2.049 26.391 9.57 1 98.88 229 ILE B N 1
ATOM 4385 C CA . ILE B 1 229 ? 0.636 26.484 9.219 1 98.88 229 ILE B CA 1
ATOM 4386 C C . ILE B 1 229 ? 0.2 25.203 8.508 1 98.88 229 ILE B C 1
ATOM 4388 O O . ILE B 1 229 ? 0.778 24.828 7.492 1 98.88 229 ILE B O 1
ATOM 4392 N N . VAL B 1 230 ? -0.805 24.562 9.039 1 98.94 230 VAL B N 1
ATOM 4393 C CA . VAL B 1 230 ? -1.425 23.375 8.461 1 98.94 230 VAL B CA 1
ATOM 4394 C C . VAL B 1 230 ? -2.777 23.734 7.852 1 98.94 230 VAL B C 1
ATOM 4396 O O . VAL B 1 230 ? -3.578 24.438 8.477 1 98.94 230 VAL B O 1
ATOM 4399 N N . PHE B 1 231 ? -2.973 23.297 6.652 1 98.94 231 PHE B N 1
ATOM 4400 C CA . PHE B 1 231 ? -4.227 23.547 5.957 1 98.94 231 PHE B CA 1
ATOM 4401 C C . PHE B 1 231 ? -4.926 22.25 5.59 1 98.94 231 PHE B C 1
ATOM 4403 O O . PHE B 1 231 ? -4.285 21.312 5.102 1 98.94 231 PHE B O 1
ATOM 4410 N N . ASP B 1 232 ? -6.238 22.156 5.836 1 98.88 232 ASP B N 1
ATOM 4411 C CA . ASP B 1 232 ? -7.086 21.031 5.453 1 98.88 232 ASP B CA 1
ATOM 4412 C C . ASP B 1 232 ? -8.336 21.516 4.711 1 98.88 232 ASP B C 1
ATOM 4414 O O . ASP B 1 232 ? -9.297 21.953 5.336 1 98.88 232 ASP B O 1
ATOM 4418 N N . PRO B 1 233 ? -8.359 21.359 3.402 1 98.44 233 PRO B N 1
ATOM 4419 C CA . PRO B 1 233 ? -9.484 21.875 2.623 1 98.44 233 PRO B CA 1
ATOM 4420 C C . PRO B 1 233 ? -10.773 21.078 2.861 1 98.44 233 PRO B C 1
ATOM 4422 O O . PRO B 1 233 ? -11.859 21.562 2.549 1 98.44 233 PRO B O 1
ATOM 4425 N N . PHE B 1 234 ? -10.656 19.875 3.354 1 97 234 PHE B N 1
ATOM 4426 C CA . PHE B 1 234 ? -11.789 19 3.672 1 97 234 PHE B CA 1
ATOM 4427 C C . PHE B 1 234 ? -11.688 18.484 5.102 1 97 234 PHE B C 1
ATOM 4429 O O . PHE B 1 234 ? -11.617 17.281 5.328 1 97 234 PHE B O 1
ATOM 4436 N N . MET B 1 235 ? -11.844 19.328 6.047 1 97.56 235 MET B N 1
ATOM 4437 C CA . MET B 1 235 ? -11.383 19.016 7.398 1 97.56 235 MET B CA 1
ATOM 4438 C C . MET B 1 235 ? -12.344 18.062 8.094 1 97.56 235 MET B C 1
ATOM 4440 O O . MET B 1 235 ? -12.008 17.469 9.117 1 97.56 235 MET B O 1
ATOM 4444 N N . GLY B 1 236 ? -13.641 17.922 7.527 1 95.81 236 GLY B N 1
ATOM 4445 C CA . GLY B 1 236 ? -14.562 16.984 8.133 1 95.81 236 GLY B CA 1
ATOM 4446 C C . GLY B 1 236 ? -14.781 17.219 9.609 1 95.81 236 GLY B C 1
ATOM 4447 O O . GLY B 1 236 ? -15.141 18.312 10.023 1 95.81 236 GLY B O 1
ATOM 4448 N N . SER B 1 237 ? -14.43 16.281 10.43 1 96.06 237 SER B N 1
ATOM 4449 C CA . SER B 1 237 ? -14.641 16.344 11.867 1 96.06 237 SER B CA 1
ATOM 4450 C C . SER B 1 237 ? -13.492 17.062 12.562 1 96.06 237 SER B C 1
ATOM 4452 O O . SER B 1 237 ? -13.422 17.094 13.797 1 96.06 237 SER B O 1
ATOM 4454 N N . GLY B 1 238 ? -12.539 17.516 11.844 1 97.94 238 GLY B N 1
ATOM 4455 C CA . GLY B 1 238 ? -11.539 18.422 12.398 1 97.94 238 GLY B CA 1
ATOM 4456 C C . GLY B 1 238 ? -10.328 17.688 12.953 1 97.94 238 GLY B C 1
ATOM 4457 O O . GLY B 1 238 ? -9.578 18.234 13.758 1 97.94 238 GLY B O 1
ATOM 4458 N N . THR B 1 239 ? -10.117 16.438 12.523 1 97.81 239 THR B N 1
ATOM 4459 C CA . THR B 1 239 ? -9.023 15.625 13.039 1 97.81 239 THR B CA 1
ATOM 4460 C C . THR B 1 239 ? -7.684 16.328 12.836 1 97.81 239 THR B C 1
ATOM 4462 O O . THR B 1 239 ? -6.867 16.391 13.758 1 97.81 239 THR B O 1
ATOM 4465 N N . SER B 1 240 ? -7.441 16.875 11.68 1 98.44 240 SER B N 1
ATOM 4466 C CA . SER B 1 240 ? -6.191 17.578 11.375 1 98.44 240 SER B CA 1
ATOM 4467 C C . SER B 1 240 ? -6.051 18.844 12.219 1 98.44 240 SER B C 1
ATOM 4469 O O . SER B 1 240 ? -4.941 19.219 12.602 1 98.44 240 SER B O 1
ATOM 4471 N N . GLY B 1 241 ? -7.148 19.516 12.492 1 98.62 241 GLY B N 1
ATOM 4472 C CA . GLY B 1 241 ? -7.125 20.672 13.359 1 98.62 241 GLY B CA 1
ATOM 4473 C C . GLY B 1 241 ? -6.73 20.344 14.789 1 98.62 241 GLY B C 1
ATOM 4474 O O . GLY B 1 241 ? -5.902 21.031 15.383 1 98.62 241 GLY B O 1
ATOM 4475 N N . VAL B 1 242 ? -7.324 19.281 15.32 1 98.12 242 VAL B N 1
ATOM 4476 C CA . VAL B 1 242 ? -6.988 18.828 16.672 1 98.12 242 VAL B CA 1
ATOM 4477 C C . VAL B 1 242 ? -5.496 18.516 16.75 1 98.12 242 VAL B C 1
ATOM 4479 O O . VAL B 1 242 ? -4.805 18.969 17.656 1 98.12 242 VAL B O 1
ATOM 4482 N N . ALA B 1 243 ? -5 17.766 15.766 1 98.06 243 ALA B N 1
ATOM 4483 C CA . ALA B 1 243 ? -3.592 17.391 15.734 1 98.06 243 ALA B CA 1
ATOM 4484 C C . ALA B 1 243 ? -2.693 18.625 15.664 1 98.06 243 ALA B C 1
ATOM 4486 O O . ALA B 1 243 ? -1.635 18.672 16.297 1 98.06 243 ALA B O 1
ATOM 4487 N N . SER B 1 244 ? -3.092 19.594 14.891 1 98.56 244 SER B N 1
ATOM 4488 C CA . SER B 1 244 ? -2.307 20.812 14.75 1 98.56 244 SER B CA 1
ATOM 4489 C C . SER B 1 244 ? -2.15 21.531 16.094 1 98.56 244 SER B C 1
ATOM 4491 O O . SER B 1 244 ? -1.051 21.953 16.438 1 98.56 244 SER B O 1
ATOM 4493 N N . ILE B 1 245 ? -3.229 21.656 16.828 1 98.06 245 ILE B N 1
ATOM 4494 C CA . ILE B 1 245 ? -3.201 22.312 18.125 1 98.06 245 ILE B CA 1
ATOM 4495 C C . ILE B 1 245 ? -2.305 21.531 19.078 1 98.06 245 ILE B C 1
ATOM 4497 O O . ILE B 1 245 ? -1.454 22.109 19.766 1 98.06 245 ILE B O 1
ATOM 4501 N N . LEU B 1 246 ? -2.494 20.219 19.078 1 96.06 246 LEU B N 1
ATOM 4502 C CA . LEU B 1 246 ? -1.726 19.359 19.969 1 96.06 246 LEU B CA 1
ATOM 4503 C C . LEU B 1 246 ? -0.231 19.484 19.688 1 96.06 246 LEU B C 1
ATOM 4505 O O . LEU B 1 246 ? 0.587 19.359 20.609 1 96.06 246 LEU B O 1
ATOM 4509 N N . GLU B 1 247 ? 0.143 19.781 18.438 1 96.31 247 GLU B N 1
ATOM 4510 C CA . GLU B 1 247 ? 1.546 19.828 18.031 1 96.31 247 GLU B CA 1
ATOM 4511 C C . GLU B 1 247 ? 2.029 21.266 17.875 1 96.31 247 GLU B C 1
ATOM 4513 O O . GLU B 1 247 ? 3.068 21.516 17.266 1 96.31 247 GLU B O 1
ATOM 4518 N N . ASN B 1 248 ? 1.289 22.219 18.391 1 97.19 248 ASN B N 1
ATOM 4519 C CA . ASN B 1 248 ? 1.649 23.641 18.453 1 97.19 248 ASN B CA 1
ATOM 4520 C C . ASN B 1 248 ? 1.866 24.219 17.062 1 97.19 248 ASN B C 1
ATOM 4522 O O . ASN B 1 248 ? 2.893 24.844 16.797 1 97.19 248 ASN B O 1
ATOM 4526 N N . ARG B 1 249 ? 0.959 23.938 16.203 1 98.31 249 ARG B N 1
ATOM 4527 C CA . ARG B 1 249 ? 0.919 24.531 14.867 1 98.31 249 ARG B CA 1
ATOM 4528 C C . ARG B 1 249 ? -0.35 25.359 14.68 1 98.31 249 ARG B C 1
ATOM 4530 O O . ARG B 1 249 ? -1.337 25.156 15.391 1 98.31 249 ARG B O 1
ATOM 4537 N N . LYS B 1 250 ? -0.323 26.297 13.742 1 98.75 250 LYS B N 1
ATOM 4538 C CA . LYS B 1 250 ? -1.516 27.016 13.297 1 98.75 250 LYS B CA 1
ATOM 4539 C C . LYS B 1 250 ? -2.342 26.156 12.336 1 98.75 250 LYS B C 1
ATOM 4541 O O . LYS B 1 250 ? -1.808 25.266 11.68 1 98.75 250 LYS B O 1
ATOM 4546 N N . PHE B 1 251 ? -3.678 26.469 12.359 1 98.81 251 PHE B N 1
ATOM 4547 C CA . PHE B 1 251 ? -4.543 25.609 11.555 1 98.81 251 PHE B CA 1
ATOM 4548 C C . PHE B 1 251 ? -5.543 26.453 10.766 1 98.81 251 PHE B C 1
ATOM 4550 O O . PHE B 1 251 ? -6.082 27.438 11.273 1 98.81 251 PHE B O 1
ATOM 4557 N N . ILE B 1 252 ? -5.73 26.031 9.484 1 98.94 252 ILE B N 1
ATOM 4558 C CA . ILE B 1 252 ? -6.793 26.531 8.625 1 98.94 252 ILE B CA 1
ATOM 4559 C C . ILE B 1 252 ? -7.57 25.359 8.031 1 98.94 252 ILE B C 1
ATOM 4561 O O . ILE B 1 252 ? -6.977 24.406 7.516 1 98.94 252 ILE B O 1
ATOM 4565 N N . GLY B 1 253 ? -8.875 25.359 8.109 1 98.75 253 GLY B N 1
ATOM 4566 C CA . GLY B 1 253 ? -9.664 24.266 7.555 1 98.75 253 GLY B CA 1
ATOM 4567 C C . GLY B 1 253 ? -11.016 24.719 7.043 1 98.75 253 GLY B C 1
ATOM 4568 O O . GLY B 1 253 ? -11.539 25.75 7.469 1 98.75 253 GLY B O 1
ATOM 4569 N N . ALA B 1 254 ? -11.586 23.953 6.121 1 98.69 254 ALA B N 1
ATOM 4570 C CA . ALA B 1 254 ? -12.922 24.188 5.582 1 98.69 254 ALA B CA 1
ATOM 4571 C C . ALA B 1 254 ? -13.797 22.938 5.684 1 98.69 254 ALA B C 1
ATOM 4573 O O . ALA B 1 254 ? -13.305 21.828 5.523 1 98.69 254 ALA B O 1
ATOM 4574 N N . GLU B 1 255 ? -14.984 23.109 5.992 1 97.75 255 GLU B N 1
ATOM 4575 C CA . GLU B 1 255 ? -16.016 22.078 5.984 1 97.75 255 GLU B CA 1
ATOM 4576 C C . GLU B 1 255 ? -17.359 22.656 5.539 1 97.75 255 GLU B C 1
ATOM 4578 O O . GLU B 1 255 ? -17.859 23.625 6.121 1 97.75 255 GLU B O 1
ATOM 4583 N N . ILE B 1 256 ? -17.922 21.984 4.562 1 96.62 256 ILE B N 1
ATOM 4584 C CA . ILE B 1 256 ? -19.109 22.547 3.918 1 96.62 256 ILE B CA 1
ATOM 4585 C C . ILE B 1 256 ? -20.359 22.156 4.711 1 96.62 256 ILE B C 1
ATOM 4587 O O . ILE B 1 256 ? -21.328 22.922 4.758 1 96.62 256 ILE B O 1
ATOM 4591 N N . GLN B 1 257 ? -20.406 21.016 5.266 1 95.56 257 GLN B N 1
ATOM 4592 C CA . GLN B 1 257 ? -21.578 20.562 6.02 1 95.56 257 GLN B CA 1
ATOM 4593 C C . GLN B 1 257 ? -21.562 21.141 7.438 1 95.56 257 GLN B C 1
ATOM 4595 O O . GLN B 1 257 ? -20.625 20.875 8.203 1 95.56 257 GLN B O 1
ATOM 4600 N N . LYS B 1 258 ? -22.594 21.766 7.852 1 97.38 258 LYS B N 1
ATOM 4601 C CA . LYS B 1 258 ? -22.672 22.484 9.125 1 97.38 258 LYS B CA 1
ATOM 4602 C C . LYS B 1 258 ? -22.516 21.516 10.297 1 97.38 258 LYS B C 1
ATOM 4604 O O . LYS B 1 258 ? -21.859 21.844 11.289 1 97.38 258 LYS B O 1
ATOM 4609 N N . GLU B 1 259 ? -23.109 20.375 10.133 1 96.38 259 GLU B N 1
ATOM 4610 C CA . GLU B 1 259 ? -23.047 19.406 11.211 1 96.38 259 GLU B CA 1
ATOM 4611 C C . GLU B 1 259 ? -21.609 18.969 11.492 1 96.38 259 GLU B C 1
ATOM 4613 O O . GLU B 1 259 ? -21.188 18.922 12.648 1 96.38 259 GLU B O 1
ATOM 4618 N N . TYR B 1 260 ? -20.906 18.688 10.469 1 96.44 260 TYR B N 1
ATOM 4619 C CA . TYR B 1 260 ? -19.5 18.281 10.617 1 96.44 260 TYR B CA 1
ATOM 4620 C C . TYR B 1 260 ? -18.641 19.453 11.039 1 96.44 260 TYR B C 1
ATOM 4622 O O . TYR B 1 260 ? -17.703 19.297 11.836 1 96.44 260 TYR B O 1
ATOM 4630 N N . PHE B 1 261 ? -18.953 20.625 10.523 1 97.88 261 PHE B N 1
ATOM 4631 C CA . PHE B 1 261 ? -18.266 21.844 10.906 1 97.88 261 PHE B CA 1
ATOM 4632 C C . PHE B 1 261 ? -18.359 22.078 12.414 1 97.88 261 PHE B C 1
ATOM 4634 O O . PHE B 1 261 ? -17.359 22.391 13.062 1 97.88 261 PHE B O 1
ATOM 4641 N N . ASP B 1 262 ? -19.516 21.906 12.93 1 98.19 262 ASP B N 1
ATOM 4642 C CA . ASP B 1 262 ? -19.734 22.109 14.359 1 98.19 262 ASP B CA 1
ATOM 4643 C C . ASP B 1 262 ? -18.938 21.094 15.188 1 98.19 262 ASP B C 1
ATOM 4645 O O . ASP B 1 262 ? -18.375 21.438 16.234 1 98.19 262 ASP B O 1
ATOM 4649 N N . ILE B 1 263 ? -18.953 19.891 14.719 1 97.56 263 ILE B N 1
ATOM 4650 C CA . ILE B 1 263 ? -18.172 18.844 15.375 1 97.56 263 ILE B CA 1
ATOM 4651 C C . ILE B 1 263 ? -16.688 19.234 15.383 1 97.56 263 ILE B C 1
ATOM 4653 O O . ILE B 1 263 ? -16.031 19.172 16.422 1 97.56 263 ILE B O 1
ATOM 4657 N N . ALA B 1 264 ? -16.203 19.641 14.289 1 98.19 264 ALA B N 1
ATOM 4658 C CA . ALA B 1 264 ? -14.805 20.016 14.148 1 98.19 264 ALA B CA 1
ATOM 4659 C C . ALA B 1 264 ? -14.453 21.172 15.086 1 98.19 264 ALA B C 1
ATOM 4661 O O . ALA B 1 264 ? -13.438 21.125 15.781 1 98.19 264 ALA B O 1
ATOM 4662 N N . LYS B 1 265 ? -15.25 22.203 15.023 1 98.25 265 LYS B N 1
ATOM 4663 C CA . LYS B 1 265 ? -15.023 23.375 15.859 1 98.25 265 LYS B CA 1
ATOM 4664 C C . LYS B 1 265 ? -14.945 23 17.328 1 98.25 265 LYS B C 1
ATOM 4666 O O . LYS B 1 265 ? -14.055 23.453 18.047 1 98.25 265 LYS B O 1
ATOM 4671 N N . ASN B 1 266 ? -15.875 22.172 17.75 1 97.88 266 ASN B N 1
ATOM 4672 C CA . ASN B 1 266 ? -15.906 21.734 19.141 1 97.88 266 ASN B CA 1
ATOM 4673 C C . ASN B 1 266 ? -14.672 20.922 19.5 1 97.88 266 ASN B C 1
ATOM 4675 O O . ASN B 1 266 ? -14.086 21.109 20.562 1 97.88 266 ASN B O 1
ATOM 4679 N N . ARG B 1 267 ? -14.305 20.016 18.641 1 97.81 267 ARG B N 1
ATOM 4680 C CA . ARG B 1 267 ? -13.141 19.156 18.891 1 97.81 267 ARG B CA 1
ATOM 4681 C C . ARG B 1 267 ? -11.859 19.984 18.938 1 97.81 267 ARG B C 1
ATOM 4683 O O . ARG B 1 267 ? -10.992 19.734 19.781 1 97.81 267 ARG B O 1
ATOM 4690 N N . ILE B 1 268 ? -11.742 20.938 18.094 1 98.31 268 ILE B N 1
ATOM 4691 C CA . ILE B 1 268 ? -10.562 21.797 18.078 1 98.31 268 ILE B CA 1
ATOM 4692 C C . ILE B 1 268 ? -10.539 22.672 19.328 1 98.31 268 ILE B C 1
ATOM 4694 O O . ILE B 1 268 ? -9.484 22.859 19.938 1 98.31 268 ILE B O 1
ATOM 4698 N N . GLN B 1 269 ? -11.727 23.156 19.734 1 98.06 269 GLN B N 1
ATOM 4699 C CA . GLN B 1 269 ? -11.82 23.922 20.984 1 98.06 269 GLN B CA 1
ATOM 4700 C C . GLN B 1 269 ? -11.391 23.062 22.172 1 98.06 269 GLN B C 1
ATOM 4702 O O . GLN B 1 269 ? -10.688 23.547 23.062 1 98.06 269 GLN B O 1
ATOM 4707 N N . ASP B 1 270 ? -11.844 21.812 22.172 1 97.19 270 ASP B N 1
ATOM 4708 C CA . ASP B 1 270 ? -11.438 20.891 23.234 1 97.19 270 ASP B CA 1
ATOM 4709 C C . ASP B 1 270 ? -9.922 20.734 23.266 1 97.19 270 ASP B C 1
ATOM 4711 O O . ASP B 1 270 ? -9.328 20.641 24.344 1 97.19 270 ASP B O 1
ATOM 4715 N N . ALA B 1 271 ? -9.305 20.656 22.141 1 96.94 271 ALA B N 1
ATOM 4716 C CA . ALA B 1 271 ? -7.852 20.547 22.062 1 96.94 271 ALA B CA 1
ATOM 4717 C C . ALA B 1 271 ? -7.188 21.797 22.641 1 96.94 271 ALA B C 1
ATOM 4719 O O . ALA B 1 271 ? -6.207 21.719 23.375 1 96.94 271 ALA B O 1
ATOM 4720 N N . ILE B 1 272 ? -7.703 22.953 22.281 1 96.81 272 ILE B N 1
ATOM 4721 C CA . ILE B 1 272 ? -7.184 24.234 22.766 1 96.81 272 ILE B CA 1
ATOM 4722 C C . ILE B 1 272 ? -7.289 24.281 24.297 1 96.81 272 ILE B C 1
ATOM 4724 O O . ILE B 1 272 ? -6.375 24.75 24.969 1 96.81 272 ILE B O 1
ATOM 4728 N N . ASN B 1 273 ? -8.406 23.703 24.75 1 96.19 273 ASN B N 1
ATOM 4729 C CA . ASN B 1 273 ? -8.664 23.703 26.188 1 96.19 273 ASN B CA 1
ATOM 4730 C C . ASN B 1 273 ? -7.867 22.609 26.891 1 96.19 273 ASN B C 1
ATOM 4732 O O . ASN B 1 273 ? -7.879 22.516 28.125 1 96.19 273 ASN B O 1
ATOM 4736 N N . GLY B 1 274 ? -7.312 21.75 26.141 1 93.69 274 GLY B N 1
ATOM 4737 C CA . GLY B 1 274 ? -6.492 20.703 26.734 1 93.69 274 GLY B CA 1
ATOM 4738 C C . GLY B 1 274 ? -7.289 19.484 27.141 1 93.69 274 GLY B C 1
ATOM 4739 O O . GLY B 1 274 ? -6.836 18.688 27.953 1 93.69 274 GLY B O 1
ATOM 4740 N N . VAL B 1 275 ? -8.484 19.281 26.562 1 93.25 275 VAL B N 1
ATOM 4741 C CA . VAL B 1 275 ? -9.328 18.172 27.016 1 93.25 275 VAL B CA 1
ATOM 4742 C C . VAL B 1 275 ? -9.742 17.328 25.812 1 93.25 275 VAL B C 1
ATOM 4744 O O . VAL B 1 275 ? -10.75 16.609 25.859 1 93.25 275 VAL B O 1
ATOM 4747 N N . ALA B 1 276 ? -9.047 17.438 24.734 1 93.06 276 ALA B N 1
ATOM 4748 C CA . ALA B 1 276 ? -9.375 16.672 23.531 1 93.06 276 ALA B CA 1
ATOM 4749 C C . ALA B 1 276 ? -9.305 15.164 23.812 1 93.06 276 ALA B C 1
ATOM 4751 O O . ALA B 1 276 ? -8.43 14.703 24.547 1 93.06 276 ALA B O 1
ATOM 4752 N N . LYS B 1 277 ? -10.219 14.445 23.234 1 91 277 LYS B N 1
ATOM 4753 C CA . LYS B 1 277 ? -10.188 12.984 23.281 1 91 277 LYS B CA 1
ATOM 4754 C C . LYS B 1 277 ? -9.258 12.43 22.203 1 91 277 LYS B C 1
ATOM 4756 O O . LYS B 1 277 ? -9.547 12.523 21 1 91 277 LYS B O 1
ATOM 4761 N N . VAL B 1 278 ? -8.172 11.859 22.641 1 90.75 278 VAL B N 1
ATOM 4762 C CA . VAL B 1 278 ? -7.145 11.398 21.703 1 90.75 278 VAL B CA 1
ATOM 4763 C C . VAL B 1 278 ? -6.664 10.008 22.125 1 90.75 278 VAL B C 1
ATOM 4765 O O . VAL B 1 278 ? -6.406 9.758 23.297 1 90.75 278 VAL B O 1
ATOM 4768 N N . ARG B 1 279 ? -6.617 9.156 21.141 1 86.25 279 ARG B N 1
ATOM 4769 C CA . ARG B 1 279 ? -5.969 7.871 21.391 1 86.25 279 ARG B CA 1
ATOM 4770 C C . ARG B 1 279 ? -4.453 8 21.328 1 86.25 279 ARG B C 1
ATOM 4772 O O . ARG B 1 279 ? -3.906 8.562 20.391 1 86.25 279 ARG B O 1
ATOM 4779 N N . GLU B 1 280 ? -3.852 7.469 22.297 1 77.5 280 GLU B N 1
ATOM 4780 C CA . GLU B 1 280 ? -2.393 7.5 22.281 1 77.5 280 GLU B CA 1
ATOM 4781 C C . GLU B 1 280 ? -1.839 6.695 21.109 1 77.5 280 GLU B C 1
ATOM 4783 O O . GLU B 1 280 ? -2.369 5.637 20.766 1 77.5 280 GLU B O 1
ATOM 4788 N N . ASP B 1 281 ? -0.886 7.262 20.453 1 76.38 281 ASP B N 1
ATOM 4789 C CA . ASP B 1 281 ? -0.261 6.605 19.312 1 76.38 281 ASP B CA 1
ATOM 4790 C C . ASP B 1 281 ? 0.675 5.488 19.766 1 76.38 281 ASP B C 1
ATOM 4792 O O . ASP B 1 281 ? 1.897 5.629 19.703 1 76.38 281 ASP B O 1
ATOM 4796 N N . ILE B 1 282 ? 0.131 4.43 20.266 1 68 282 ILE B N 1
ATOM 4797 C CA . ILE B 1 282 ? 0.866 3.254 20.703 1 68 282 ILE B CA 1
ATOM 4798 C C . ILE B 1 282 ? 0.432 2.035 19.891 1 68 282 ILE B C 1
ATOM 4800 O O . ILE B 1 282 ? -0.695 1.981 19.406 1 68 282 ILE B O 1
ATOM 4804 N N . PRO B 1 283 ? 1.44 1.104 19.672 1 61.12 283 PRO B N 1
ATOM 4805 C CA . PRO B 1 283 ? 1.085 -0.103 18.906 1 61.12 283 PRO B CA 1
ATOM 4806 C C . PRO B 1 283 ? -0.094 -0.855 19.531 1 61.12 283 PRO B C 1
ATOM 4808 O O . PRO B 1 283 ? -0.3 -0.801 20.734 1 61.12 283 PRO B O 1
ATOM 4811 N N . VAL B 1 284 ? -0.957 -1.344 18.703 1 55.38 284 VAL B N 1
ATOM 4812 C CA . VAL B 1 284 ? -2.066 -2.166 19.172 1 55.38 284 VAL B CA 1
ATOM 4813 C C . VAL B 1 284 ? -1.528 -3.396 19.891 1 55.38 284 VAL B C 1
ATOM 4815 O O . VAL B 1 284 ? -0.633 -4.078 19.391 1 55.38 284 VAL B O 1
ATOM 4818 N N . MET B 1 285 ? -1.854 -3.475 21.203 1 49.06 285 MET B N 1
ATOM 4819 C CA . MET B 1 285 ? -1.352 -4.559 22.031 1 49.06 285 MET B CA 1
ATOM 4820 C C . MET B 1 285 ? -1.879 -5.906 21.562 1 49.06 285 MET B C 1
ATOM 4822 O O . MET B 1 285 ? -3.041 -6.02 21.156 1 49.06 285 MET B O 1
ATOM 4826 N N . GLU B 1 286 ? -0.988 -6.941 21.172 1 49.22 286 GLU B N 1
ATOM 4827 C CA . GLU B 1 286 ? -1.433 -8.32 20.969 1 49.22 286 GLU B CA 1
ATOM 4828 C C . GLU B 1 286 ? -2.074 -8.875 22.234 1 49.22 286 GLU B C 1
ATOM 4830 O O . GLU B 1 286 ? -1.66 -8.539 23.344 1 49.22 286 GLU B O 1
ATOM 4835 N N . PRO B 1 287 ? -3.334 -9.43 22.094 1 40.56 287 PRO B N 1
ATOM 4836 C CA . PRO B 1 287 ? -3.926 -10.047 23.281 1 40.56 287 PRO B CA 1
ATOM 4837 C C . PRO B 1 287 ? -2.963 -10.984 24 1 40.56 287 PRO B C 1
ATOM 4839 O O . PRO B 1 287 ? -2.066 -11.562 23.375 1 40.56 287 PRO B O 1
ATOM 4842 N N . ASP B 1 288 ? -2.902 -10.875 25.234 1 38.66 288 ASP B N 1
ATOM 4843 C CA . ASP B 1 288 ? -2.168 -11.852 26.031 1 38.66 288 ASP B CA 1
ATOM 4844 C C . ASP B 1 288 ? -2.57 -13.273 25.656 1 38.66 288 ASP B C 1
ATOM 4846 O O . ASP B 1 288 ? -3.729 -13.664 25.828 1 38.66 288 ASP B O 1
ATOM 4850 N N . LYS B 1 289 ? -1.801 -13.992 24.891 1 46 289 LYS B N 1
ATOM 4851 C CA . LYS B 1 289 ? -2.035 -15.359 24.422 1 46 289 LYS B CA 1
ATOM 4852 C C . LYS B 1 289 ? -2.518 -16.25 25.562 1 46 289 LYS B C 1
ATOM 4854 O O . LYS B 1 289 ? -3.078 -17.312 25.328 1 46 289 LYS B O 1
ATOM 4859 N N . ASN B 1 290 ? -2.188 -15.898 26.734 1 42.56 290 ASN B N 1
ATOM 4860 C CA . ASN B 1 290 ? -2.59 -16.672 27.891 1 42.56 290 ASN B CA 1
ATOM 4861 C C . ASN B 1 290 ? -4 -16.312 28.359 1 42.56 290 ASN B C 1
ATOM 4863 O O . ASN B 1 290 ? -4.52 -16.906 29.312 1 42.56 290 ASN B O 1
ATOM 4867 N N . SER B 1 291 ? -4.578 -15.484 27.781 1 39.03 291 SER B N 1
ATOM 4868 C CA . SER B 1 291 ? -5.93 -15.141 28.219 1 39.03 291 SER B CA 1
ATOM 4869 C C . SER B 1 291 ? -6.957 -16.109 27.625 1 39.03 291 SER B C 1
ATOM 4871 O O . SER B 1 291 ? -6.723 -16.703 26.578 1 39.03 291 SER B O 1
ATOM 4873 N N . LEU B 1 292 ? -8 -16.422 28.328 1 43.34 292 LEU B N 1
ATOM 4874 C CA . LEU B 1 292 ? -9.062 -17.359 27.969 1 43.34 292 LEU B CA 1
ATOM 4875 C C . LEU B 1 292 ? -9.602 -17.094 26.578 1 43.34 292 LEU B C 1
ATOM 4877 O O . LEU B 1 292 ? -9.906 -18.016 25.828 1 43.34 292 LEU B O 1
ATOM 4881 N N . VAL B 1 293 ? -9.633 -15.953 26.312 1 42.06 293 VAL B N 1
ATOM 4882 C CA . VAL B 1 293 ? -10.266 -15.586 25.047 1 42.06 293 VAL B CA 1
ATOM 4883 C C . VAL B 1 293 ? -9.289 -15.82 23.891 1 42.06 293 VAL B C 1
ATOM 4885 O O . VAL B 1 293 ? -9.703 -15.945 22.75 1 42.06 293 VAL B O 1
ATOM 4888 N N . ALA B 1 294 ? -8.141 -15.898 24.203 1 43.38 294 ALA B N 1
ATOM 4889 C CA . ALA B 1 294 ? -7.102 -16.078 23.188 1 43.38 294 ALA B CA 1
ATOM 4890 C C . ALA B 1 294 ? -6.832 -17.562 22.938 1 43.38 294 ALA B C 1
ATOM 4892 O O . ALA B 1 294 ? -6.145 -17.906 21.969 1 43.38 294 ALA B O 1
ATOM 4893 N N . LYS B 1 295 ? -7.336 -18.453 23.719 1 44.62 295 LYS B N 1
ATOM 4894 C CA . LYS B 1 295 ? -7.109 -19.891 23.609 1 44.62 295 LYS B CA 1
ATOM 4895 C C . LYS B 1 295 ? -8.062 -20.531 22.609 1 44.62 295 LYS B C 1
ATOM 4897 O O . LYS B 1 295 ? -9.234 -20.156 22.531 1 44.62 295 LYS B O 1
ATOM 4902 N N . LEU B 1 296 ? -7.535 -21.328 21.75 1 44.84 296 LEU B N 1
ATOM 4903 C CA . LEU B 1 296 ? -8.352 -22.078 20.797 1 44.84 296 LEU B CA 1
ATOM 4904 C C . LEU B 1 296 ? -9.336 -22.984 21.531 1 44.84 296 LEU B C 1
ATOM 4906 O O . LEU B 1 296 ? -8.922 -23.844 22.312 1 44.84 296 LEU B O 1
ATOM 4910 N N . PRO B 1 297 ? -10.633 -22.672 21.344 1 43.31 297 PRO B N 1
ATOM 4911 C CA . PRO B 1 297 ? -11.586 -23.609 21.969 1 43.31 297 PRO B CA 1
ATOM 4912 C C . PRO B 1 297 ? -11.414 -25.047 21.453 1 43.31 297 PRO B C 1
ATOM 4914 O O . PRO B 1 297 ? -11.023 -25.25 20.312 1 43.31 297 PRO B O 1
ATOM 4917 N N . GLU B 1 298 ? -11.531 -25.953 22.359 1 44.16 298 GLU B N 1
ATOM 4918 C CA . GLU B 1 298 ? -11.43 -27.375 22.047 1 44.16 298 GLU B CA 1
ATOM 4919 C C . GLU B 1 298 ? -12.273 -27.734 20.828 1 44.16 298 GLU B C 1
ATOM 4921 O O . GLU B 1 298 ? -11.852 -28.547 20 1 44.16 298 GLU B O 1
ATOM 4926 N N . GLU B 1 299 ? -13.344 -27.141 20.75 1 45.19 299 GLU B N 1
ATOM 4927 C CA . GLU B 1 299 ? -14.258 -27.438 19.656 1 45.19 299 GLU B CA 1
ATOM 4928 C C . GLU B 1 299 ? -13.641 -27.078 18.312 1 45.19 299 GLU B C 1
ATOM 4930 O O . GLU B 1 299 ? -13.836 -27.781 17.328 1 45.19 299 GLU B O 1
ATOM 4935 N N . PHE B 1 300 ? -13.031 -26.031 18.359 1 48.25 300 PHE B N 1
ATOM 4936 C CA . PHE B 1 300 ? -12.422 -25.594 17.109 1 48.25 300 PHE B CA 1
ATOM 4937 C C . PHE B 1 300 ? -11.227 -26.469 16.75 1 48.25 300 PHE B C 1
ATOM 4939 O O . PHE B 1 300 ? -10.984 -26.734 15.578 1 48.25 300 PHE B O 1
ATOM 4946 N N . SER B 1 301 ? -10.453 -26.875 17.656 1 45.28 301 SER B N 1
ATOM 4947 C CA . SER B 1 301 ? -9.32 -27.781 17.453 1 45.28 301 SER B CA 1
ATOM 4948 C C . SER B 1 301 ? -9.766 -29.078 16.781 1 45.28 301 SER B C 1
ATOM 4950 O O . SER B 1 301 ? -9.055 -29.609 15.922 1 45.28 301 SER B O 1
ATOM 4952 N N . ILE B 1 302 ? -10.898 -29.562 17.188 1 47.06 302 ILE B N 1
ATOM 4953 C CA . ILE B 1 302 ? -11.445 -30.797 16.625 1 47.06 302 ILE B CA 1
ATOM 4954 C C . ILE B 1 302 ? -11.758 -30.594 15.148 1 47.06 302 ILE B C 1
ATOM 4956 O O . ILE B 1 302 ? -11.453 -31.453 14.312 1 47.06 302 ILE B O 1
ATOM 4960 N N . ILE B 1 303 ? -12.234 -29.438 14.969 1 47.09 303 ILE B N 1
ATOM 4961 C CA . ILE B 1 303 ? -12.656 -29.141 13.602 1 47.09 303 ILE B CA 1
ATOM 4962 C C . ILE B 1 303 ? -11.43 -28.984 12.711 1 47.09 303 ILE B C 1
ATOM 4964 O O . ILE B 1 303 ? -11.438 -29.391 11.547 1 47.09 303 ILE B O 1
ATOM 4968 N N . ARG B 1 304 ? -10.445 -28.344 13.352 1 50.19 304 ARG B N 1
ATOM 4969 C CA . ARG B 1 304 ? -9.219 -28.094 12.586 1 50.19 304 ARG B CA 1
ATOM 4970 C C . ARG B 1 304 ? -8.398 -29.375 12.453 1 50.19 304 ARG B C 1
ATOM 4972 O O . ARG B 1 304 ? -7.398 -29.406 11.734 1 50.19 304 ARG B O 1
ATOM 4979 N N . GLY B 1 305 ? -8.789 -30.578 13.047 1 46.16 305 GLY B N 1
ATOM 4980 C CA . GLY B 1 305 ? -8.07 -31.844 13.047 1 46.16 305 GLY B CA 1
ATOM 4981 C C . GLY B 1 305 ? -6.816 -31.828 13.898 1 46.16 305 GLY B C 1
ATOM 4982 O O . GLY B 1 305 ? -5.91 -32.625 13.688 1 46.16 305 GLY B O 1
ATOM 4983 N N . GLU B 1 306 ? -6.523 -30.953 14.656 1 43.56 306 GLU B N 1
ATOM 4984 C CA . GLU B 1 306 ? -5.355 -30.891 15.531 1 43.56 306 GLU B CA 1
ATOM 4985 C C . GLU B 1 306 ? -5.531 -31.797 16.75 1 43.56 306 GLU B C 1
ATOM 4987 O O . GLU B 1 306 ? -5.758 -31.312 17.859 1 43.56 306 GLU B O 1
ATOM 4992 N N . VAL B 1 307 ? -6.148 -32.969 16.734 1 36.53 307 VAL B N 1
ATOM 4993 C CA . VAL B 1 307 ? -6.195 -33.875 17.875 1 36.53 307 VAL B CA 1
ATOM 4994 C C . VAL B 1 307 ? -4.777 -34.281 18.266 1 36.53 307 VAL B C 1
ATOM 4996 O O . VAL B 1 307 ? -3.973 -34.656 17.406 1 36.53 307 VAL B O 1
ATOM 4999 N N . ALA B 1 308 ? -4.203 -33.812 19.438 1 35.34 308 ALA B N 1
ATOM 5000 C CA . ALA B 1 308 ? -3.055 -34.5 20.016 1 35.34 308 ALA B CA 1
ATOM 5001 C C . ALA B 1 308 ? -3.219 -36.031 19.875 1 35.34 308 ALA B C 1
ATOM 5003 O O . ALA B 1 308 ? -4.211 -36.594 20.344 1 35.34 308 ALA B O 1
ATOM 5004 N N . LYS B 1 309 ? -2.578 -36.562 18.906 1 29.47 309 LYS B N 1
ATOM 5005 C CA . LYS B 1 309 ? -2.211 -37.938 19.25 1 29.47 309 LYS B CA 1
ATOM 5006 C C . LYS B 1 309 ? -1.412 -37.969 20.547 1 29.47 309 LYS B C 1
ATOM 5008 O O . LYS B 1 309 ? -0.544 -37.125 20.781 1 29.47 309 LYS B O 1
#